Protein 4DV8 (pdb70)

Solvent-accessible surface area: 24338 Å² total; per-residue (Å²): 116,62,132,134,103,15,74,109,106,0,66,141,62,0,59,146,12,16,96,70,24,64,144,112,0,100,34,12,9,141,64,3,56,117,37,100,99,23,122,76,114,90,20,30,154,80,15,44,116,125,60,37,86,51,0,22,123,1,22,6,98,30,9,60,5,9,15,95,96,12,49,83,18,0,63,117,0,18,115,59,12,26,94,96,43,51,123,130,65,65,123,97,20,84,192,98,96,84,123,35,48,60,39,14,57,116,136,27,47,50,24,0,18,112,8,5,78,77,2,77,37,37,27,0,21,51,14,0,64,32,0,6,20,80,19,91,5,44,14,25,81,90,97,60,46,102,59,9,70,120,6,0,104,61,0,53,69,32,2,122,48,38,1,16,89,83,9,56,89,109,9,103,0,26,30,16,20,37,8,69,95,5,9,28,25,15,13,67,78,0,39,44,115,132,50,104,51,98,4,58,134,52,30,23,87,83,0,60,102,30,2,119,18,0,0,2,1,27,2,4,46,0,19,0,22,51,90,109,26,110,130,93,19,11,0,0,1,69,0,52,1,30,45,114,4,100,0,0,21,4,114,121,5,71,0,1,0,26,43,59,4,0,0,22,18,119,59,5,83,42,45,133,48,109,130,51,13,16,0,14,0,23,3,77,8,9,90,46,77,95,0,42,73,76,3,91,108,14,33,116,76,0,11,87,83,5,0,173,38,6,63,12,67,151,184,14,132,0,2,33,9,28,6,33,14,26,6,0,1,27,8,0,61,18,0,35,86,7,0,60,63,1,98,116,40,5,96,56,77,0,3,77,69,0,0,59,12,0,37,121,28,107,1,29,1,2,5,0,7,0,23,2,5,5,0,41,44,2,51,84,73,51,129,93,34,51,60,2,32,33,36,20,11,36,20,5,59,107,14,55,0,0,0,4,23,16,25,35,76,14,140,81,23,138,61,27,16,18,2,1,8,15,8,0,0,23,0,0,1,9,23,0,4,56,24,96,55,130,137,138,74,76,51,2,1,79,26,127,127,0,45,68,12,35,150,103,5,6,82,66,32,20,43,71,0,73,36,55,39,23,28,0,0,0,4,0,0,14,13,14,21,13,90,57,105,48,43,96,89,107,0,88,154,51,0,68,98,0,45,115,5,0,45,68,19,4,126,90,0,41,114,62

CATH classification: 3.90.176.10 (+2 more: 1.10.2030.10, 3.40.390.10)

Organism: Bacillus anthracis (NCBI:txid1392)

GO terms:
  GO:0006508 proteolysis (P, IDA)
  GO:0090729 toxin activity (F, IDA)
  GO:0008270 zinc ion binding (F, IDA)
  GO:0004222 metalloendopeptidase activity (F, IDA)
  GO:0005576 extracellular region (C, EXP)
  GO:0005515 protein binding (F, IPI)

Foldseek 3Di:
DPLVVLLVVLCVLFVVLVVPADPVRVVLVVCQVPWAWFDLVVLLVPDDPVLLVLLLLDPLQLDFFDDPQLSVQSVVSNCVSCVVDDDCSVVVSPPVCPVVSAHDDPVSLLSSLVSSLRGDILHLQLCQQQQLLVLVQLLHDPVSSVVSVVSLVVNLVSQQDFSADPCLVVAKWKDFDQVLLFAVLLSVQQADPVDRQDGDPVSLCVLPVQQFKWFFSGKDKIARDFDDDDSRGQEMEIEGEDRRWTWHDDPPGIITTRHGWMKTFDDWDWDDDPSGTGIYTYIYTDHSVVVVVVLVVLQLVVLCVVCVLLVHPNPQNAEDEAERGGRRRCLSVVVVVLVVLVCVQDDSLLCSLLSVVLSVLVEYEYRYQHFQSSDCLQCVPVVDSSPHGGHQWAQDLNNRYIYGHGSDDDPPDNDRSLVSQLNVLLSLQQVLQCLVPVPDGDGVLPDPLNQVLCVVQQPQADSQSVNGSSSVSSRLRSQCRDPDVVSVVSCCPRSVVSNVVSVVSSVVSSVD

B-factor: mean 30.16, std 14.34, range [11.6, 90.93]

Secondary structure (DSSP, 8-state):
--HHHHHHHHHHHTHHHHHH--HHHHHHHHHHHSPBPP-HHHHHHTS-HHHHHHHHH--GGG-SS--HHHHHHHHHHHHHHHTTS-HHHHHHTTT--SS--PPPPHHHHHHHHHHGGG---B-HHHHHHHHTT-TT-SSS-HHHHHHHHHHHHHHHHH---B-HHHHTTT--EEEEE-GGGT-HHHHTTSB-SS-TTSB-HHHHHHHHTT--EEEESS--EEESSPPPPPTT--EEEEEEPPTT-BEEEETTTEEEEPSSEEEEEEEEEEEEETTEEEEEEEEEEE-HHHHHHHHHHHHHHHHHHHHHHHT--TT---EEEE--STTHHHHHHHHHHHHHHHHHHS-HHHHHHHHHHHHHTT--EEEESS-GGG-HHHHTT--SGGG---SSEEEEGGGTEEEEESSS--TT-SSHHHHHHHHHHHHHHHHHHHHH-SSS---GGGSHHHHHHHHHHTTSS-TGGGS-HHHHHHHHHHHHT-SSHHHHHHHHHHSHHHHHHHHHHHHHHHT-

Radius of gyration: 24.77 Å; Cα contacts (8 Å, |Δi|>4): 886; chains: 1; bounding box: 57×59×72 Å

Sequence (512 aa):
LSRYEKWEKIKQHYQHWSSDSLSEEGRGLLKKLQIPIEPKKDDIIHSLSQEEKELLKRIQIDSSDFLSTEEKEFLKKLQIDIRDSLSEEEKELLNRIQVDSSNPLSEKEKEFLKKLKLDIQPYDINQRLQDTGGLIDSPSINLDVRKQYKRDIQNIDALLHQSIGSTLYNKIYYLYENMNINNLTATLGADLVDSTDNTKINRGIFNEEFKKNFKYSISSNYMIVDINERPALDNERLKKWRIQLSPDTRAGYLENGKKLILQRNIIGLEIKDVQIIKQSEKEYIRIDAKVVPKSKIDTKIQEAQLNINQEWNKALGLPKYTKLITTFNVHNRYASNIVESAYLILNEWKNNIQSDLIIKKVTNYLVDGNGRFVFTDITLPNIAEQYTHQDDEIYEQVHHSKGLYVPESRSILLHGPSKGVELRNDSSEGFIHEFGHAVDDYAGYLLDKNQSDLVTNSKKFIDIFKEEGSNLTSYGRTNEAEFFAEAFRLMHSTDHAEERLKVQKNAPKTFQQFINDQIKFIINS

InterPro domains:
  IPR003541 Anthrax toxin, lethal/endema factor [PR01392] (10-23)
  IPR003541 Anthrax toxin, lethal/endema factor [PR01392] (60-80)
  IPR003541 Anthrax toxin, lethal/endema factor [PR01392] (95-118)
  IPR003541 Anthrax toxin, lethal/endema factor [PR01392] (124-142)
  IPR003541 Anthrax toxin, lethal/endema factor [PR01392] (142-165)
  IPR003541 Anthrax toxin, lethal/endema factor [PR01392] (169-195)
  IPR003541 Anthrax toxin, lethal/endema factor [PR01392] (214-230)
  IPR003541 Anthrax toxin, lethal/endema factor [PR01392] (242-260)
  IPR003541 Anthrax toxin, lethal/endema factor [PR01392] (260-279)
  IPR003541 Anthrax toxin, lethal/endema factor [PR01392] (529-549)
  IPR014781 Anthrax toxin, lethal/endema factor, N-/C-terminal [PF07737] (63-279)
  IPR014781 Anthrax toxin, lethal/endema factor, N-/C-terminal [PF07737] (591-801)
  IPR015239 Anthrax toxin lethal factor, central domain [PF09156] (297-583)
  IPR024079 Metallopeptidase, catalytic domain superfamily [G3DSA:3.40.390.10] (60-281)
  IPR024079 Metallopeptidase, catalytic domain superfamily [G3DSA:3.40.390.10] (585-809)
  IPR047568 Anthrax toxin lethal factor-like domain [PS51995] (70-282)
  IPR047568 Anthrax toxin lethal factor-like domain [PS51995] (609-804)

Nearest PDB structures (foldseek):
  4pkq-assembly1_A  TM=1.000E+00  e=3.486E-88  Bacillus anthracis
  4wf6-assembly1_A  TM=1.000E+00  e=2.792E-86  Bacillus anthracis
  4xm7-assembly1_A  TM=9.955E-01  e=2.236E-84  Bacillus anthracis
  4pkt-assembly1_A  TM=9.961E-01  e=4.227E-83  Bacillus anthracis
  4pkr-assembly1_A  TM=9.735E-01  e=3.501E-82  Bacillus anthracis

Structure (mmCIF, N/CA/C/O backbone):
data_4DV8
#
_entry.id   4DV8
#
_cell.length_a   57.090
_cell.length_b   74.253
_cell.length_c   139.530
_cell.angle_alpha   90.00
_cell.angle_beta   90.00
_cell.angle_gamma   90.00
#
_symmetry.space_group_name_H-M   'P 21 21 21'
#
loop_
_entity.id
_entity.type
_entity.pdbx_description
1 polymer 'Lethal factor'
2 non-polymer 'ZINC ION'
3 non-polymer (2S)-6-[(4-fluorobenzyl)amino]-2-[(2R)-2-(4-fluorophenyl)-2-methoxyethyl]-N-hydroxyhexanamide
4 non-polymer 'MALONATE ION'
5 water water
#
loop_
_atom_site.group_PDB
_atom_site.id
_atom_site.type_symbol
_atom_site.label_atom_id
_atom_site.label_alt_id
_atom_site.label_comp_id
_atom_site.label_asym_id
_atom_site.label_entity_id
_atom_site.label_seq_id
_atom_site.pdbx_PDB_ins_code
_atom_site.Cartn_x
_atom_site.Cartn_y
_atom_site.Cartn_z
_atom_site.occupancy
_atom_site.B_iso_or_equiv
_atom_site.auth_seq_id
_atom_site.auth_comp_id
_atom_site.auth_asym_id
_atom_site.auth_atom_id
_atom_site.pdbx_PDB_model_num
ATOM 1 N N . LEU A 1 15 ? 35.887 -8.409 -8.615 1.00 49.73 265 LEU A N 1
ATOM 2 C CA . LEU A 1 15 ? 36.695 -8.778 -9.776 1.00 57.94 265 LEU A CA 1
ATOM 3 C C . LEU A 1 15 ? 38.019 -8.019 -9.744 1.00 58.75 265 LEU A C 1
ATOM 4 O O . LEU A 1 15 ? 38.563 -7.746 -8.670 1.00 66.87 265 LEU A O 1
ATOM 9 N N . SER A 1 16 ? 38.556 -7.700 -10.917 1.00 54.55 266 SER A N 1
ATOM 10 C CA . SER A 1 16 ? 39.498 -6.598 -10.991 1.00 57.17 266 SER A CA 1
ATOM 11 C C . SER A 1 16 ? 38.650 -5.403 -10.578 1.00 47.16 266 SER A C 1
ATOM 12 O O . SER A 1 16 ? 37.458 -5.364 -10.892 1.00 35.80 266 SER A O 1
ATOM 15 N N . ARG A 1 17 ? 39.229 -4.451 -9.850 1.00 35.47 267 ARG A N 1
ATOM 16 C CA . ARG A 1 17 ? 38.473 -3.269 -9.437 1.00 30.18 267 ARG A CA 1
ATOM 17 C C . ARG A 1 17 ? 37.842 -2.534 -10.620 1.00 31.58 267 ARG A C 1
ATOM 18 O O . ARG A 1 17 ? 36.695 -2.080 -10.546 1.00 27.82 267 ARG A O 1
ATOM 26 N N . TYR A 1 18 ? 38.586 -2.428 -11.717 1.00 34.11 268 TYR A N 1
ATOM 27 C CA . TYR A 1 18 ? 38.107 -1.682 -12.874 1.00 32.45 268 TYR A CA 1
ATOM 28 C C . TYR A 1 18 ? 37.182 -2.536 -13.738 1.00 37.11 268 TYR A C 1
ATOM 29 O O . TYR A 1 18 ? 36.272 -2.011 -14.380 1.00 31.57 268 TYR A O 1
ATOM 38 N N . GLU A 1 19 ? 37.396 -3.850 -13.731 1.00 39.42 269 GLU A N 1
ATOM 39 C CA . GLU A 1 19 ? 36.497 -4.763 -14.437 1.00 42.86 269 GLU A CA 1
ATOM 40 C C . GLU A 1 19 ? 35.121 -4.749 -13.780 1.00 31.34 269 GLU A C 1
ATOM 41 O O . GLU A 1 19 ? 34.091 -4.735 -14.463 1.00 29.19 269 GLU A O 1
ATOM 47 N N . LYS A 1 20 ? 35.113 -4.743 -12.450 1.00 24.77 270 LYS A N 1
ATOM 48 C CA . LYS A 1 20 ? 33.870 -4.630 -11.700 1.00 22.67 270 LYS A CA 1
ATOM 49 C C . LYS A 1 20 ? 33.171 -3.309 -12.025 1.00 22.10 270 LYS A C 1
ATOM 50 O O . LYS A 1 20 ? 31.976 -3.284 -12.320 1.00 21.57 270 LYS A O 1
ATOM 56 N N . TRP A 1 21 ? 33.918 -2.210 -11.987 1.00 22.34 271 TRP A N 1
ATOM 57 C CA . TRP A 1 21 ? 33.360 -0.901 -12.348 1.00 21.91 271 TRP A CA 1
ATOM 58 C C . TRP A 1 21 ? 32.787 -0.936 -13.761 1.00 21.46 271 TRP A C 1
ATOM 59 O O . TRP A 1 21 ? 31.630 -0.566 -13.985 1.00 20.92 271 TRP A O 1
ATOM 70 N N . GLU A 1 22 ? 33.567 -1.402 -14.728 1.00 21.75 272 GLU A N 1
ATOM 71 C CA . GLU A 1 22 ? 33.031 -1.389 -16.083 1.00 23.58 272 GLU A CA 1
ATOM 72 C C . GLU A 1 22 ? 31.834 -2.339 -16.265 1.00 20.97 272 GLU A C 1
ATOM 73 O O . GLU A 1 22 ? 30.909 -2.012 -17.004 1.00 21.62 272 GLU A O 1
ATOM 79 N N . LYS A 1 23 ? 31.807 -3.458 -15.535 1.00 21.62 273 LYS A N 1
ATOM 80 C CA . LYS A 1 23 ? 30.656 -4.367 -15.611 1.00 20.79 273 LYS A CA 1
ATOM 81 C C . LYS A 1 23 ? 29.376 -3.770 -15.032 1.00 25.15 273 LYS A C 1
ATOM 82 O O . LYS A 1 23 ? 28.286 -3.929 -15.590 1.00 22.25 273 LYS A O 1
ATOM 88 N N . ILE A 1 24 ? 29.503 -3.073 -13.911 1.00 20.39 274 ILE A N 1
ATOM 89 C CA . ILE A 1 24 ? 28.343 -2.417 -13.321 1.00 20.01 274 ILE A CA 1
ATOM 90 C C . ILE A 1 24 ? 27.861 -1.254 -14.165 1.00 19.65 274 ILE A C 1
ATOM 91 O O . ILE A 1 24 ? 26.656 -1.070 -14.352 1.00 20.06 274 ILE A O 1
ATOM 96 N N . LYS A 1 25 ? 28.794 -0.463 -14.683 1.00 19.83 275 LYS A N 1
ATOM 97 C CA . LYS A 1 25 ? 28.434 0.649 -15.545 1.00 19.64 275 LYS A CA 1
ATOM 98 C C . LYS A 1 25 ? 27.703 0.123 -16.788 1.00 19.48 275 LYS A C 1
ATOM 99 O O . LYS A 1 25 ? 26.714 0.713 -17.213 1.00 20.83 275 LYS A O 1
ATOM 105 N N . GLN A 1 26 ? 28.153 -1.013 -17.328 1.00 20.76 276 GLN A N 1
ATOM 106 C CA . GLN A 1 26 ? 27.489 -1.612 -18.496 1.00 20.30 276 GLN A CA 1
ATOM 107 C C . GLN A 1 26 ? 26.052 -2.043 -18.195 1.00 19.36 276 GLN A C 1
ATOM 108 O O . GLN A 1 26 ? 25.135 -1.779 -18.990 1.00 21.12 276 GLN A O 1
ATOM 114 N N . HIS A 1 27 ? 25.870 -2.671 -17.032 1.00 19.34 277 HIS A N 1
ATOM 115 C CA . HIS A 1 27 ? 24.572 -3.150 -16.575 1.00 20.74 277 HIS A CA 1
ATOM 116 C C . HIS A 1 27 ? 23.574 -2.000 -16.548 1.00 23.47 277 HIS A C 1
ATOM 117 O O . HIS A 1 27 ? 22.405 -2.168 -16.905 1.00 21.83 277 HIS A O 1
ATOM 124 N N . TYR A 1 28 ? 24.044 -0.827 -16.121 1.00 18.78 278 TYR A N 1
ATOM 125 C CA . TYR A 1 28 ? 23.196 0.361 -16.030 1.00 19.92 278 TYR A CA 1
ATOM 126 C C . TYR A 1 28 ? 23.339 1.364 -17.184 1.00 20.12 278 TYR A C 1
ATOM 127 O O . TYR A 1 28 ? 22.798 2.465 -17.105 1.00 20.64 278 TYR A O 1
ATOM 136 N N . GLN A 1 29 ? 24.019 0.996 -18.275 1.00 18.80 279 GLN A N 1
ATOM 137 C CA . GLN A 1 29 ? 24.321 1.970 -19.316 1.00 21.59 279 GLN A CA 1
ATOM 138 C C . GLN A 1 29 ? 23.074 2.495 -20.038 1.00 20.39 279 GLN A C 1
ATOM 139 O O . GLN A 1 29 ? 22.948 3.696 -20.272 1.00 19.24 279 GLN A O 1
ATOM 145 N N . HIS A 1 30 ? 22.153 1.598 -20.384 1.00 19.80 280 HIS A N 1
ATOM 146 C CA . HIS A 1 30 ? 20.917 2.031 -21.022 1.00 20.82 280 HIS A CA 1
ATOM 147 C C . HIS A 1 30 ? 20.133 2.946 -20.083 1.00 19.24 280 HIS A C 1
ATOM 148 O O . HIS A 1 30 ? 19.645 4.004 -20.501 1.00 20.34 280 HIS A O 1
ATOM 155 N N . TRP A 1 31 ? 20.034 2.540 -18.821 1.00 20.33 281 TRP A N 1
ATOM 156 C CA . TRP A 1 31 ? 19.377 3.352 -17.808 1.00 23.05 281 TRP A CA 1
ATOM 157 C C . TRP A 1 31 ? 19.981 4.753 -17.762 1.00 19.13 281 TRP A C 1
ATOM 158 O O . TRP A 1 31 ? 19.259 5.747 -17.753 1.00 19.70 281 TRP A O 1
ATOM 169 N N . SER A 1 32 ? 21.309 4.815 -17.739 1.00 18.60 282 SER A N 1
ATOM 170 C CA A SER A 1 32 ? 22.016 6.089 -17.644 0.57 21.07 282 SER A CA 1
ATOM 171 C CA B SER A 1 32 ? 22.023 6.085 -17.641 0.43 21.32 282 SER A CA 1
ATOM 172 C C . SER A 1 32 ? 21.782 6.943 -18.878 1.00 25.38 282 SER A C 1
ATOM 173 O O . SER A 1 32 ? 21.499 8.142 -18.777 1.00 24.74 282 SER A O 1
ATOM 178 N N . ASP A 1 33 ? 21.892 6.322 -20.046 1.00 20.77 283 ASP A N 1
ATOM 179 C CA . ASP A 1 33 ? 21.678 7.016 -21.298 1.00 20.52 283 ASP A CA 1
ATOM 180 C C . ASP A 1 33 ? 20.234 7.500 -21.446 1.00 21.85 283 ASP A C 1
ATOM 181 O O . ASP A 1 33 ? 19.960 8.454 -22.175 1.00 29.98 283 ASP A O 1
ATOM 186 N N . SER A 1 34 ? 19.318 6.840 -20.749 1.00 21.62 284 SER A N 1
ATOM 187 C CA . SER A 1 34 ? 17.887 7.106 -20.894 1.00 25.41 284 SER A CA 1
ATOM 188 C C . SER A 1 34 ? 17.350 8.185 -19.954 1.00 25.80 284 SER A C 1
ATOM 189 O O . SER A 1 34 ? 16.216 8.640 -20.108 1.00 25.75 284 SER A O 1
ATOM 192 N N . LEU A 1 35 ? 18.154 8.590 -18.974 1.00 21.44 285 LEU A N 1
ATOM 193 C CA . LEU A 1 35 ? 17.731 9.632 -18.044 1.00 25.79 285 LEU A CA 1
ATOM 194 C C . LEU A 1 35 ? 17.378 10.935 -18.746 1.00 26.29 285 LEU A C 1
ATOM 195 O O . LEU A 1 35 ? 18.139 11.428 -19.577 1.00 27.95 285 LEU A O 1
ATOM 200 N N . SER A 1 36 ? 16.226 11.495 -18.388 1.00 27.62 286 SER A N 1
ATOM 201 C CA . SER A 1 36 ? 15.813 12.796 -18.889 1.00 32.85 286 SER A CA 1
ATOM 202 C C . SER A 1 36 ? 16.592 13.885 -18.165 1.00 34.99 286 SER A C 1
ATOM 203 O O . SER A 1 36 ? 17.260 13.622 -17.156 1.00 33.73 286 SER A O 1
ATOM 206 N N . GLU A 1 37 ? 16.507 15.108 -18.672 1.00 32.18 287 GLU A N 1
ATOM 207 C CA . GLU A 1 37 ? 17.175 16.234 -18.035 1.00 36.39 287 GLU A CA 1
ATOM 208 C C . GLU A 1 37 ? 16.652 16.414 -16.617 1.00 33.38 287 GLU A C 1
ATOM 209 O O . GLU A 1 37 ? 17.409 16.710 -15.694 1.00 33.11 287 GLU A O 1
ATOM 215 N N . GLU A 1 38 ? 15.347 16.217 -16.461 1.00 35.53 288 GLU A N 1
ATOM 216 C CA . GLU A 1 38 ? 14.689 16.247 -15.165 1.00 37.17 288 GLU A CA 1
ATOM 217 C C . GLU A 1 38 ? 15.312 15.218 -14.224 1.00 32.93 288 GLU A C 1
ATOM 218 O O . GLU A 1 38 ? 15.576 15.510 -13.051 1.00 30.12 288 GLU A O 1
ATOM 224 N N . GLY A 1 39 ? 15.534 14.012 -14.742 1.00 26.79 289 GLY A N 1
ATOM 225 C CA . GLY A 1 39 ? 16.057 12.919 -13.947 1.00 24.63 289 GLY A CA 1
ATOM 226 C C . GLY A 1 39 ? 17.477 13.168 -13.481 1.00 25.40 289 GLY A C 1
ATOM 227 O O . GLY A 1 39 ? 17.803 12.913 -12.312 1.00 23.92 289 GLY A O 1
ATOM 228 N N . ARG A 1 40 ? 18.317 13.653 -14.394 1.00 25.36 290 ARG A N 1
ATOM 229 C CA . ARG A 1 40 ? 19.705 13.961 -14.069 1.00 24.78 290 ARG A CA 1
ATOM 230 C C . ARG A 1 40 ? 19.771 15.078 -13.034 1.00 25.96 290 ARG A C 1
ATOM 231 O O . ARG A 1 40 ? 20.619 15.053 -12.142 1.00 26.04 290 ARG A O 1
ATOM 239 N N . GLY A 1 41 ? 18.866 16.045 -13.160 1.00 24.66 291 GLY A N 1
ATOM 240 C CA . GLY A 1 41 ? 18.807 17.161 -12.232 1.00 30.41 291 GLY A CA 1
ATOM 241 C C . GLY A 1 41 ? 18.465 16.722 -10.821 1.00 27.69 291 GLY A C 1
ATOM 242 O O . GLY A 1 41 ? 19.034 17.232 -9.856 1.00 26.71 291 GLY A O 1
ATOM 243 N N . LEU A 1 42 ? 17.530 15.784 -10.697 1.00 27.72 292 LEU A N 1
ATOM 244 C CA . LEU A 1 42 ? 17.144 15.254 -9.397 1.00 24.03 292 LEU A CA 1
ATOM 245 C C . LEU A 1 42 ? 18.318 14.553 -8.735 1.00 21.54 292 LEU A C 1
ATOM 246 O O . LEU A 1 42 ? 18.573 14.734 -7.545 1.00 24.53 292 LEU A O 1
ATOM 251 N N . LEU A 1 43 ? 19.020 13.733 -9.511 1.00 22.99 293 LEU A N 1
ATOM 252 C CA . LEU A 1 43 ? 20.128 12.966 -8.963 1.00 19.62 293 LEU A CA 1
ATOM 253 C C . LEU A 1 43 ? 21.265 13.904 -8.550 1.00 20.90 293 LEU A C 1
ATOM 254 O O . LEU A 1 43 ? 21.968 13.622 -7.576 1.00 21.26 293 LEU A O 1
ATOM 259 N N . LYS A 1 44 ? 21.440 15.003 -9.284 1.00 24.97 294 LYS A N 1
ATOM 260 C CA . LYS A 1 44 ? 22.460 16.000 -8.954 1.00 25.08 294 LYS A CA 1
ATOM 261 C C . LYS A 1 44 ? 22.135 16.674 -7.614 1.00 24.15 294 LYS A C 1
ATOM 262 O O . LYS A 1 44 ? 22.987 16.744 -6.733 1.00 24.00 294 LYS A O 1
ATOM 268 N N . LYS A 1 45 ? 20.895 17.146 -7.487 1.00 23.33 295 LYS A N 1
ATOM 269 C CA . LYS A 1 45 ? 20.333 17.723 -6.252 1.00 29.64 295 LYS A CA 1
ATOM 270 C C . LYS A 1 45 ? 20.500 16.812 -5.043 1.00 24.90 295 LYS A C 1
ATOM 271 O O . LYS A 1 45 ? 20.762 17.258 -3.914 1.00 23.63 295 LYS A O 1
ATOM 277 N N . LEU A 1 46 ? 20.284 15.523 -5.265 1.00 23.21 296 LEU A N 1
ATOM 278 C CA . LEU A 1 46 ? 20.321 14.563 -4.190 1.00 21.40 296 LEU A CA 1
ATOM 279 C C . LEU A 1 46 ? 21.755 14.432 -3.689 1.00 22.75 296 LEU A C 1
ATOM 280 O O . LEU A 1 46 ? 22.005 14.428 -2.486 1.00 25.36 296 LEU A O 1
ATOM 285 N N . GLN A 1 47 ? 22.695 14.342 -4.631 1.00 23.07 297 GLN A N 1
ATOM 286 C CA . GLN A 1 47 ? 24.108 14.210 -4.292 1.00 23.11 297 GLN A CA 1
ATOM 287 C C . GLN A 1 47 ? 24.669 15.483 -3.662 1.00 22.38 297 GLN A C 1
ATOM 288 O O . GLN A 1 47 ? 25.459 15.418 -2.708 1.00 26.97 297 GLN A O 1
ATOM 294 N N . ILE A 1 48 ? 24.257 16.630 -4.196 1.00 23.95 298 ILE A N 1
ATOM 295 C CA . ILE A 1 48 ? 24.775 17.930 -3.765 1.00 26.22 298 ILE A CA 1
ATOM 296 C C . ILE A 1 48 ? 23.643 18.936 -3.493 1.00 22.51 298 ILE A C 1
ATOM 297 O O . ILE A 1 48 ? 23.184 19.643 -4.393 1.00 25.10 298 ILE A O 1
ATOM 302 N N . PRO A 1 49 ? 23.198 19.000 -2.227 1.00 24.46 299 PRO A N 1
ATOM 303 C CA . PRO A 1 49 ? 22.064 19.834 -1.805 1.00 28.75 299 PRO A CA 1
ATOM 304 C C . PRO A 1 49 ? 22.325 21.311 -2.033 1.00 31.64 299 PRO A C 1
ATOM 305 O O . PRO A 1 49 ? 23.483 21.720 -2.018 1.00 29.72 299 PRO A O 1
ATOM 309 N N . ILE A 1 50 ? 21.269 22.095 -2.235 1.00 31.80 300 ILE A N 1
ATOM 310 C CA . ILE A 1 50 ? 21.423 23.536 -2.377 1.00 34.96 300 ILE A CA 1
ATOM 311 C C . ILE A 1 50 ? 21.307 24.236 -1.020 1.00 33.22 300 ILE A C 1
ATOM 312 O O . ILE A 1 50 ? 20.327 24.057 -0.285 1.00 29.99 300 ILE A O 1
ATOM 317 N N . GLU A 1 51 ? 22.327 25.025 -0.700 1.00 32.62 301 GLU A N 1
ATOM 318 C CA . GLU A 1 51 ? 22.396 25.757 0.554 1.00 33.36 301 GLU A CA 1
ATOM 319 C C . GLU A 1 51 ? 21.586 27.047 0.487 1.00 31.46 301 GLU A C 1
ATOM 320 O O . GLU A 1 51 ? 21.445 27.634 -0.581 1.00 34.27 301 GLU A O 1
ATOM 326 N N . PRO A 1 52 ? 21.050 27.494 1.635 1.00 38.03 302 PRO A N 1
ATOM 327 C CA . PRO A 1 52 ? 20.316 28.765 1.686 1.00 36.60 302 PRO A CA 1
ATOM 328 C C . PRO A 1 52 ? 21.267 29.907 1.359 1.00 35.79 302 PRO A C 1
ATOM 329 O O . PRO A 1 52 ? 22.466 29.745 1.581 1.00 30.14 302 PRO A O 1
ATOM 333 N N . LYS A 1 53 ? 20.757 31.026 0.848 1.00 39.79 303 LYS A N 1
ATOM 334 C CA . LYS A 1 53 ? 21.610 32.156 0.483 1.00 35.58 303 LYS A CA 1
ATOM 335 C C . LYS A 1 53 ? 21.942 33.044 1.683 1.00 29.15 303 LYS A C 1
ATOM 336 O O . LYS A 1 53 ? 21.078 33.778 2.161 1.00 32.72 303 LYS A O 1
ATOM 342 N N . LYS A 1 54 ? 23.196 33.010 2.137 1.00 27.54 304 LYS A N 1
ATOM 343 C CA . LYS A 1 54 ? 23.622 33.777 3.310 1.00 34.42 304 LYS A CA 1
ATOM 344 C C . LYS A 1 54 ? 23.407 35.284 3.142 1.00 31.87 304 LYS A C 1
ATOM 345 O O . LYS A 1 54 ? 22.953 35.961 4.072 1.00 31.32 304 LYS A O 1
ATOM 351 N N . ASP A 1 55 ? 23.739 35.796 1.956 1.00 32.98 305 ASP A N 1
ATOM 352 C CA . ASP A 1 55 ? 23.573 37.212 1.641 1.00 38.42 305 ASP A CA 1
ATOM 353 C C . ASP A 1 55 ? 22.123 37.660 1.800 1.00 27.53 305 ASP A C 1
ATOM 354 O O . ASP A 1 55 ? 21.847 38.712 2.376 1.00 32.78 305 ASP A O 1
ATOM 359 N N . ASP A 1 56 ? 21.205 36.857 1.270 1.00 26.41 306 ASP A N 1
ATOM 360 C CA . ASP A 1 56 ? 19.783 37.169 1.332 1.00 33.89 306 ASP A CA 1
ATOM 361 C C . ASP A 1 56 ? 19.226 37.057 2.753 1.00 29.80 306 ASP A C 1
ATOM 362 O O . ASP A 1 56 ? 18.400 37.877 3.161 1.00 31.70 306 ASP A O 1
ATOM 367 N N . ILE A 1 57 ? 19.691 36.061 3.503 1.00 31.49 307 ILE A N 1
ATOM 368 C CA . ILE A 1 57 ? 19.291 35.914 4.906 1.00 28.00 307 ILE A CA 1
ATOM 369 C C . ILE A 1 57 ? 19.683 37.174 5.680 1.00 27.54 307 ILE A C 1
ATOM 370 O O . ILE A 1 57 ? 18.869 37.779 6.393 1.00 27.06 307 ILE A O 1
ATOM 375 N N . ILE A 1 58 ? 20.942 37.578 5.539 1.00 27.13 308 ILE A N 1
ATOM 376 C CA . ILE A 1 58 ? 21.445 38.723 6.291 1.00 28.26 308 ILE A CA 1
ATOM 377 C C . ILE A 1 58 ? 20.717 40.000 5.881 1.00 28.43 308 ILE A C 1
ATOM 378 O O . ILE A 1 58 ? 20.372 40.827 6.722 1.00 28.82 308 ILE A O 1
ATOM 383 N N . HIS A 1 59 ? 20.449 40.137 4.584 1.00 31.29 309 HIS A N 1
ATOM 384 C CA . HIS A 1 59 ? 19.778 41.334 4.097 1.00 37.03 309 HIS A CA 1
ATOM 385 C C . HIS A 1 59 ? 18.365 41.457 4.663 1.00 34.95 309 HIS A C 1
ATOM 386 O O . HIS A 1 59 ? 17.856 42.566 4.835 1.00 38.67 309 HIS A O 1
ATOM 393 N N . SER A 1 60 ? 17.745 40.317 4.969 1.00 33.71 310 SER A N 1
ATOM 394 C CA . SER A 1 60 ? 16.371 40.305 5.465 1.00 30.83 310 SER A CA 1
ATOM 395 C C . SER A 1 60 ? 16.272 40.701 6.932 1.00 33.93 310 SER A C 1
ATOM 396 O O . SER A 1 60 ? 15.171 40.917 7.446 1.00 31.47 310 SER A O 1
ATOM 399 N N . LEU A 1 61 ? 17.413 40.804 7.607 1.00 27.02 311 LEU A N 1
ATOM 400 C CA . LEU A 1 61 ? 17.411 41.111 9.037 1.00 27.48 311 LEU A CA 1
ATOM 401 C C . LEU A 1 61 ? 17.337 42.612 9.300 1.00 30.67 311 LEU A C 1
ATOM 402 O O . LEU A 1 61 ? 17.850 43.417 8.520 1.00 37.53 311 LEU A O 1
ATOM 407 N N . SER A 1 62 ? 16.713 42.992 10.409 1.00 29.47 312 SER A N 1
ATOM 408 C CA . SER A 1 62 ? 16.740 44.384 10.823 1.00 31.55 312 SER A CA 1
ATOM 409 C C . SER A 1 62 ? 18.127 44.677 11.389 1.00 34.62 312 SER A C 1
ATOM 410 O O . SER A 1 62 ? 18.897 43.754 11.661 1.00 32.89 312 SER A O 1
ATOM 413 N N . GLN A 1 63 ? 18.454 45.954 11.555 1.00 36.62 313 GLN A N 1
ATOM 414 C CA . GLN A 1 63 ? 19.759 46.324 12.092 1.00 37.57 313 GLN A CA 1
ATOM 415 C C . GLN A 1 63 ? 19.949 45.775 13.502 1.00 34.14 313 GLN A C 1
ATOM 416 O O . GLN A 1 63 ? 21.030 45.304 13.852 1.00 39.85 313 GLN A O 1
ATOM 422 N N . GLU A 1 64 ? 18.885 45.805 14.297 1.00 34.84 314 GLU A N 1
ATOM 423 C CA . GLU A 1 64 ? 18.949 45.308 15.663 1.00 37.97 314 GLU A CA 1
ATOM 424 C C . GLU A 1 64 ? 19.184 43.803 15.652 1.00 32.38 314 GLU A C 1
ATOM 425 O O . GLU A 1 64 ? 19.971 43.278 16.443 1.00 34.93 314 GLU A O 1
ATOM 431 N N . GLU A 1 65 ? 18.497 43.113 14.745 1.00 31.11 315 GLU A N 1
ATOM 432 C CA . GLU A 1 65 ? 18.684 41.680 14.581 1.00 30.43 315 GLU A CA 1
ATOM 433 C C . GLU A 1 65 ? 20.108 41.341 14.140 1.00 31.12 315 GLU A C 1
ATOM 434 O O . GLU A 1 65 ? 20.682 40.353 14.595 1.00 31.50 315 GLU A O 1
ATOM 440 N N . LYS A 1 66 ? 20.678 42.154 13.256 1.00 31.65 316 LYS A N 1
ATOM 441 C CA . LYS A 1 66 ? 22.073 41.969 12.859 1.00 32.51 316 LYS A CA 1
ATOM 442 C C . LYS A 1 66 ? 23.017 42.094 14.070 1.00 33.87 316 LYS A C 1
ATOM 443 O O . LYS A 1 66 ? 23.922 41.278 14.246 1.00 36.84 316 LYS A O 1
ATOM 449 N N . GLU A 1 67 ? 22.792 43.107 14.899 1.00 34.63 317 GLU A N 1
ATOM 450 C CA . GLU A 1 67 ? 23.628 43.339 16.077 1.00 40.19 317 GLU A CA 1
ATOM 451 C C . GLU A 1 67 ? 23.472 42.200 17.074 1.00 44.48 317 GLU A C 1
ATOM 452 O O . GLU A 1 67 ? 24.433 41.780 17.723 1.00 43.19 317 GLU A O 1
ATOM 458 N N . LEU A 1 68 ? 22.243 41.710 17.188 1.00 37.95 318 LEU A N 1
ATOM 459 C CA . LEU A 1 68 ? 21.932 40.601 18.072 1.00 40.91 318 LEU A CA 1
ATOM 460 C C . LEU A 1 68 ? 22.681 39.363 17.600 1.00 43.76 318 LEU A C 1
ATOM 461 O O . LEU A 1 68 ? 23.303 38.661 18.397 1.00 40.84 318 LEU A O 1
ATOM 466 N N . LEU A 1 69 ? 22.637 39.112 16.293 1.00 33.05 319 LEU A N 1
ATOM 467 C CA . LEU A 1 69 ? 23.279 37.938 15.716 1.00 32.73 319 LEU A CA 1
ATOM 468 C C . LEU A 1 69 ? 24.810 37.979 15.831 1.00 36.55 319 LEU A C 1
ATOM 469 O O . LEU A 1 69 ? 25.458 36.934 15.930 1.00 39.98 319 LEU A O 1
ATOM 474 N N . LYS A 1 70 ? 25.377 39.181 15.819 1.00 35.24 320 LYS A N 1
ATOM 475 C CA . LYS A 1 70 ? 26.821 39.367 15.967 1.00 49.62 320 LYS A CA 1
ATOM 476 C C . LYS A 1 70 ? 27.373 38.785 17.261 1.00 40.15 320 LYS A C 1
ATOM 477 O O . LYS A 1 70 ? 28.459 38.202 17.287 1.00 48.09 320 LYS A O 1
ATOM 483 N N . ARG A 1 71 ? 26.623 38.968 18.339 1.00 39.90 321 ARG A N 1
ATOM 484 C CA . ARG A 1 71 ? 27.148 38.718 19.672 1.00 39.08 321 ARG A CA 1
ATOM 485 C C . ARG A 1 71 ? 26.560 37.474 20.314 1.00 39.67 321 ARG A C 1
ATOM 486 O O . ARG A 1 71 ? 26.874 37.146 21.455 1.00 43.23 321 ARG A O 1
ATOM 494 N N . ILE A 1 72 ? 25.719 36.768 19.573 1.00 39.25 322 ILE A N 1
ATOM 495 C CA . ILE A 1 72 ? 25.079 35.583 20.123 1.00 41.94 322 ILE A CA 1
ATOM 496 C C . ILE A 1 72 ? 26.061 34.418 20.277 1.00 36.72 322 ILE A C 1
ATOM 497 O O . ILE A 1 72 ? 26.872 34.144 19.392 1.00 36.71 322 ILE A O 1
ATOM 502 N N . GLN A 1 73 ? 25.998 33.759 21.429 1.00 37.34 323 GLN A N 1
ATOM 503 C CA . GLN A 1 73 ? 26.758 32.538 21.655 1.00 37.87 323 GLN A CA 1
ATOM 504 C C . GLN A 1 73 ? 25.967 31.343 21.135 1.00 37.15 323 GLN A C 1
ATOM 505 O O . GLN A 1 73 ? 25.220 30.722 21.884 1.00 38.06 323 GLN A O 1
ATOM 511 N N . ILE A 1 74 ? 26.135 31.028 19.852 1.00 35.43 324 ILE A N 1
ATOM 512 C CA . ILE A 1 74 ? 25.344 29.984 19.195 1.00 33.99 324 ILE A CA 1
ATOM 513 C C . ILE A 1 74 ? 25.410 28.622 19.901 1.00 35.48 324 ILE A C 1
ATOM 514 O O . ILE A 1 74 ? 24.400 27.923 19.998 1.00 39.81 324 ILE A O 1
ATOM 519 N N . ASP A 1 75 ? 26.584 28.261 20.414 1.00 39.98 325 ASP A N 1
ATOM 520 C CA . ASP A 1 75 ? 26.765 26.961 21.059 1.00 48.19 325 ASP A CA 1
ATOM 521 C C . ASP A 1 75 ? 26.142 26.900 22.457 1.00 48.05 325 ASP A C 1
ATOM 522 O O . ASP A 1 75 ? 26.205 25.871 23.132 1.00 53.13 325 ASP A O 1
ATOM 527 N N . SER A 1 76 ? 25.546 28.005 22.888 1.00 40.12 326 SER A N 1
ATOM 528 C CA . SER A 1 76 ? 24.816 28.040 24.150 1.00 39.31 326 SER A CA 1
ATOM 529 C C . SER A 1 76 ? 23.322 27.742 23.972 1.00 36.11 326 SER A C 1
ATOM 530 O O . SER A 1 76 ? 22.614 27.505 24.953 1.00 42.54 326 SER A O 1
ATOM 533 N N . SER A 1 77 ? 22.848 27.771 22.729 1.00 35.99 327 SER A N 1
ATOM 534 C CA . SER A 1 77 ? 21.468 27.399 22.423 1.00 33.31 327 SER A CA 1
ATOM 535 C C . SER A 1 77 ? 21.234 25.916 22.730 1.00 36.02 327 SER A C 1
ATOM 536 O O . SER A 1 77 ? 22.144 25.091 22.593 1.00 37.28 327 SER A O 1
ATOM 539 N N . ASP A 1 78 ? 20.013 25.575 23.134 1.00 33.36 328 ASP A N 1
ATOM 540 C CA . ASP A 1 78 ? 19.722 24.201 23.533 1.00 33.15 328 ASP A CA 1
ATOM 541 C C . ASP A 1 78 ? 18.734 23.491 22.596 1.00 31.74 328 ASP A C 1
ATOM 542 O O . ASP A 1 78 ? 18.327 22.368 22.867 1.00 31.86 328 ASP A O 1
ATOM 547 N N . PHE A 1 79 ? 18.382 24.128 21.480 1.00 30.52 329 PHE A N 1
ATOM 548 C CA . PHE A 1 79 ? 17.276 23.640 20.643 1.00 29.53 329 PHE A CA 1
ATOM 549 C C . PHE A 1 79 ? 17.597 23.440 19.166 1.00 33.81 329 PHE A C 1
ATOM 550 O O . PHE A 1 79 ? 16.742 22.986 18.396 1.00 31.58 329 PHE A O 1
ATOM 558 N N . LEU A 1 80 ? 18.816 23.783 18.766 1.00 28.50 330 LEU A N 1
ATOM 559 C CA . LEU A 1 80 ? 19.198 23.724 17.360 1.00 31.98 330 LEU A CA 1
ATOM 560 C C . LEU A 1 80 ? 19.854 22.399 16.999 1.00 30.64 330 LEU A C 1
ATOM 561 O O . LEU A 1 80 ? 20.533 21.783 17.824 1.00 35.28 330 LEU A O 1
ATOM 566 N N . SER A 1 81 ? 19.647 21.951 15.767 1.00 30.48 331 SER A N 1
ATOM 567 C CA . SER A 1 81 ? 20.389 20.798 15.276 1.00 32.55 331 SER A CA 1
ATOM 568 C C . SER A 1 81 ? 21.843 21.200 15.016 1.00 37.42 331 SER A C 1
ATOM 569 O O . SER A 1 81 ? 22.161 22.389 14.982 1.00 36.33 331 SER A O 1
ATOM 572 N N . THR A 1 82 ? 22.724 20.212 14.863 1.00 41.74 332 THR A N 1
ATOM 573 C CA . THR A 1 82 ? 24.128 20.481 14.565 1.00 45.17 332 THR A CA 1
ATOM 574 C C . THR A 1 82 ? 24.231 21.269 13.264 1.00 42.42 332 THR A C 1
ATOM 575 O O . THR A 1 82 ? 25.008 22.222 13.161 1.00 44.64 332 THR A O 1
ATOM 579 N N . GLU A 1 83 ? 23.428 20.868 12.282 1.00 39.94 333 GLU A N 1
ATOM 580 C CA . GLU A 1 83 ? 23.406 21.521 10.974 1.00 35.63 333 GLU A CA 1
ATOM 581 C C . GLU A 1 83 ? 22.950 22.978 11.076 1.00 32.25 333 GLU A C 1
ATOM 582 O O . GLU A 1 83 ? 23.541 23.864 10.458 1.00 31.93 333 GLU A O 1
ATOM 588 N N . GLU A 1 84 ? 21.898 23.222 11.852 1.00 29.29 334 GLU A N 1
ATOM 589 C CA . GLU A 1 84 ? 21.416 24.578 12.067 1.00 28.00 334 GLU A CA 1
ATOM 590 C C . GLU A 1 84 ? 22.490 25.432 12.743 1.00 29.40 334 GLU A C 1
ATOM 591 O O . GLU A 1 84 ? 22.726 26.570 12.347 1.00 31.33 334 GLU A O 1
ATOM 597 N N . LYS A 1 85 ? 23.147 24.874 13.758 1.00 28.74 335 LYS A N 1
ATOM 598 C CA . LYS A 1 85 ? 24.205 25.589 14.475 1.00 34.08 335 LYS A CA 1
ATOM 599 C C . LYS A 1 85 ? 25.372 25.964 13.563 1.00 34.26 335 LYS A C 1
ATOM 600 O O . LYS A 1 85 ? 25.835 27.105 13.578 1.00 37.76 335 LYS A O 1
ATOM 606 N N . GLU A 1 86 ? 25.857 24.999 12.790 1.00 39.13 336 GLU A N 1
ATOM 607 C CA . GLU A 1 86 ? 26.997 25.243 11.913 1.00 45.30 336 GLU A CA 1
ATOM 608 C C . GLU A 1 86 ? 26.684 26.304 10.855 1.00 41.67 336 GLU A C 1
ATOM 609 O O . GLU A 1 86 ? 27.531 27.146 10.547 1.00 33.30 336 GLU A O 1
ATOM 615 N N . PHE A 1 87 ? 25.467 26.282 10.316 1.00 36.88 337 PHE A N 1
ATOM 616 C CA . PHE A 1 87 ? 25.062 27.319 9.367 1.00 34.20 337 PHE A CA 1
ATOM 617 C C . PHE A 1 87 ? 25.015 28.694 10.026 1.00 34.14 337 PHE A C 1
ATOM 618 O O . PHE A 1 87 ? 25.522 29.667 9.474 1.00 31.65 337 PHE A O 1
ATOM 626 N N . LEU A 1 88 ? 24.414 28.780 11.211 1.00 31.17 338 LEU A N 1
ATOM 627 C CA . LEU A 1 88 ? 24.306 30.059 11.898 1.00 28.50 338 LEU A CA 1
ATOM 628 C C . LEU A 1 88 ? 25.688 30.624 12.222 1.00 29.92 338 LEU A C 1
ATOM 629 O O . LEU A 1 88 ? 25.883 31.833 12.223 1.00 30.51 338 LEU A O 1
ATOM 634 N N . LYS A 1 89 ? 26.642 29.734 12.473 1.00 39.93 339 LYS A N 1
ATOM 635 C CA . LYS A 1 89 ? 28.020 30.136 12.721 1.00 45.18 339 LYS A CA 1
ATOM 636 C C . LYS A 1 89 ? 28.643 30.774 11.480 1.00 40.70 339 LYS A C 1
ATOM 637 O O . LYS A 1 89 ? 29.343 31.783 11.576 1.00 42.18 339 LYS A O 1
ATOM 643 N N . LYS A 1 90 ? 28.383 30.183 10.318 1.00 43.12 340 LYS A N 1
ATOM 644 C CA . LYS A 1 90 ? 28.897 30.721 9.060 1.00 42.02 340 LYS A CA 1
ATOM 645 C C . LYS A 1 90 ? 28.257 32.072 8.766 1.00 38.87 340 LYS A C 1
ATOM 646 O O . LYS A 1 90 ? 28.936 33.021 8.366 1.00 38.79 340 LYS A O 1
ATOM 652 N N . LEU A 1 91 ? 26.948 32.149 8.991 1.00 34.29 341 LEU A N 1
ATOM 653 C CA . LEU A 1 91 ? 26.209 33.406 8.927 1.00 35.41 341 LEU A CA 1
ATOM 654 C C . LEU A 1 91 ? 26.835 34.464 9.838 1.00 39.14 341 LEU A C 1
ATOM 655 O O . LEU A 1 91 ? 27.017 35.618 9.446 1.00 40.63 341 LEU A O 1
ATOM 660 N N . GLN A 1 92 ? 27.161 34.061 11.061 1.00 35.07 342 GLN A N 1
ATOM 661 C CA . GLN A 1 92 ? 27.696 34.986 12.053 1.00 34.98 342 GLN A CA 1
ATOM 662 C C . GLN A 1 92 ? 29.058 35.550 11.656 1.00 42.08 342 GLN A C 1
ATOM 663 O O . GLN A 1 92 ? 29.361 36.705 11.947 1.00 46.73 342 GLN A O 1
ATOM 669 N N . ILE A 1 93 ? 29.877 34.727 11.006 1.00 43.80 343 ILE A N 1
ATOM 670 C CA . ILE A 1 93 ? 31.171 35.181 10.501 1.00 52.91 343 ILE A CA 1
ATOM 671 C C . ILE A 1 93 ? 30.998 36.387 9.575 1.00 52.29 343 ILE A C 1
ATOM 672 O O . ILE A 1 93 ? 31.720 37.380 9.690 1.00 52.72 343 ILE A O 1
ATOM 677 N N . ASP A 1 94 ? 30.023 36.297 8.674 1.00 52.66 344 ASP A N 1
ATOM 678 C CA . ASP A 1 94 ? 29.766 37.359 7.705 1.00 50.28 344 ASP A CA 1
ATOM 679 C C . ASP A 1 94 ? 29.316 38.672 8.345 1.00 50.99 344 ASP A C 1
ATOM 680 O O . ASP A 1 94 ? 29.793 39.740 7.970 1.00 54.99 344 ASP A O 1
ATOM 685 N N . ILE A 1 95 ? 28.403 38.600 9.308 1.00 49.88 345 ILE A N 1
ATOM 686 C CA . ILE A 1 95 ? 27.921 39.812 9.962 1.00 52.19 345 ILE A CA 1
ATOM 687 C C . ILE A 1 95 ? 29.034 40.483 10.781 1.00 52.60 345 ILE A C 1
ATOM 688 O O . ILE A 1 95 ? 29.099 41.712 10.867 1.00 52.04 345 ILE A O 1
ATOM 693 N N . ARG A 1 96 ? 29.920 39.676 11.358 1.00 51.57 346 ARG A N 1
ATOM 694 C CA . ARG A 1 96 ? 31.006 40.205 12.184 1.00 55.19 346 ARG A CA 1
ATOM 695 C C . ARG A 1 96 ? 32.126 40.834 11.363 1.00 62.76 346 ARG A C 1
ATOM 696 O O . ARG A 1 96 ? 32.914 41.621 11.884 1.00 67.80 346 ARG A O 1
ATOM 704 N N . ASP A 1 97 ? 32.193 40.490 10.081 1.00 61.35 347 ASP A N 1
ATOM 705 C CA . ASP A 1 97 ? 33.356 40.827 9.263 1.00 64.01 347 ASP A CA 1
ATOM 706 C C . ASP A 1 97 ? 33.512 42.323 8.942 1.00 67.30 347 ASP A C 1
ATOM 707 O O . ASP A 1 97 ? 34.556 42.751 8.448 1.00 70.92 347 ASP A O 1
ATOM 712 N N . SER A 1 98 ? 32.487 43.118 9.226 1.00 66.88 348 SER A N 1
ATOM 713 C CA . SER A 1 98 ? 32.607 44.565 9.072 1.00 67.35 348 SER A CA 1
ATOM 714 C C . SER A 1 98 ? 33.389 45.149 10.246 1.00 69.07 348 SER A C 1
ATOM 715 O O . SER A 1 98 ? 33.993 46.218 10.133 1.00 69.66 348 SER A O 1
ATOM 718 N N . LEU A 1 99 ? 33.379 44.430 11.367 1.00 66.64 349 LEU A N 1
ATOM 719 C CA . LEU A 1 99 ? 33.988 44.904 12.610 1.00 70.76 349 LEU A CA 1
ATOM 720 C C . LEU A 1 99 ? 35.517 44.914 12.569 1.00 75.24 349 LEU A C 1
ATOM 721 O O . LEU A 1 99 ? 36.126 45.036 11.504 1.00 76.11 349 LEU A O 1
ATOM 726 N N . SER A 1 100 ? 36.134 44.784 13.739 1.00 76.01 350 SER A N 1
ATOM 727 C CA . SER A 1 100 ? 37.587 44.856 13.827 1.00 73.78 350 SER A CA 1
ATOM 728 C C . SER A 1 100 ? 38.174 43.798 14.752 1.00 74.33 350 SER A C 1
ATOM 729 O O . SER A 1 100 ? 37.459 43.175 15.539 1.00 74.15 350 SER A O 1
ATOM 732 N N . GLU A 1 101 ? 39.488 43.631 14.664 1.00 72.54 351 GLU A N 1
ATOM 733 C CA . GLU A 1 101 ? 40.187 42.518 15.297 1.00 70.04 351 GLU A CA 1
ATOM 734 C C . GLU A 1 101 ? 39.956 42.364 16.806 1.00 69.45 351 GLU A C 1
ATOM 735 O O . GLU A 1 101 ? 39.605 41.279 17.250 1.00 68.17 351 GLU A O 1
ATOM 741 N N . GLU A 1 102 ? 40.117 43.431 17.588 1.00 73.34 352 GLU A N 1
ATOM 742 C CA . GLU A 1 102 ? 39.828 43.349 19.025 1.00 72.84 352 GLU A CA 1
ATOM 743 C C . GLU A 1 102 ? 38.394 42.892 19.279 1.00 68.01 352 GLU A C 1
ATOM 744 O O . GLU A 1 102 ? 38.186 41.895 19.965 1.00 70.92 352 GLU A O 1
ATOM 750 N N . GLU A 1 103 ? 37.421 43.618 18.725 1.00 63.01 353 GLU A N 1
ATOM 751 C CA . GLU A 1 103 ? 36.024 43.184 18.743 1.00 63.46 353 GLU A CA 1
ATOM 752 C C . GLU A 1 103 ? 35.963 41.738 18.285 1.00 61.31 353 GLU A C 1
ATOM 753 O O . GLU A 1 103 ? 35.440 40.875 18.989 1.00 59.62 353 GLU A O 1
ATOM 759 N N . LYS A 1 104 ? 36.517 41.482 17.102 1.00 65.41 354 LYS A N 1
ATOM 760 C CA . LYS A 1 104 ? 36.578 40.129 16.559 1.00 64.71 354 LYS A CA 1
ATOM 761 C C . LYS A 1 104 ? 37.275 39.157 17.505 1.00 66.64 354 LYS A C 1
ATOM 762 O O . LYS A 1 104 ? 36.777 38.065 17.713 1.00 68.60 354 LYS A O 1
ATOM 768 N N . GLU A 1 105 ? 38.411 39.551 18.080 1.00 67.23 355 GLU A N 1
ATOM 769 C CA . GLU A 1 105 ? 39.135 38.679 19.013 1.00 68.79 355 GLU A CA 1
ATOM 770 C C . GLU A 1 105 ? 38.440 38.551 20.369 1.00 66.61 355 GLU A C 1
ATOM 771 O O . GLU A 1 105 ? 38.518 37.508 21.020 1.00 68.05 355 GLU A O 1
ATOM 777 N N . LEU A 1 106 ? 37.767 39.617 20.793 1.00 65.34 356 LEU A N 1
ATOM 778 C CA . LEU A 1 106 ? 37.067 39.640 22.077 1.00 66.53 356 LEU A CA 1
ATOM 779 C C . LEU A 1 106 ? 35.796 38.788 22.080 1.00 64.21 356 LEU A C 1
ATOM 780 O O . LEU A 1 106 ? 35.657 37.869 22.891 1.00 63.48 356 LEU A O 1
ATOM 785 N N . LEU A 1 107 ? 34.880 39.095 21.162 1.00 66.15 357 LEU A N 1
ATOM 786 C CA . LEU A 1 107 ? 33.581 38.424 21.038 1.00 68.06 357 LEU A CA 1
ATOM 787 C C . LEU A 1 107 ? 33.737 36.961 20.673 1.00 69.87 357 LEU A C 1
ATOM 788 O O . LEU A 1 107 ? 32.952 36.434 19.886 1.00 75.84 357 LEU A O 1
ATOM 793 N N . ASN A 1 108 ? 34.724 36.294 21.249 1.00 72.88 358 ASN A N 1
ATOM 794 C CA . ASN A 1 108 ? 35.347 35.206 20.532 1.00 75.11 358 ASN A CA 1
ATOM 795 C C . ASN A 1 108 ? 36.328 34.457 21.415 1.00 73.34 358 ASN A C 1
ATOM 796 O O . ASN A 1 108 ? 37.022 33.549 20.954 1.00 72.03 358 ASN A O 1
ATOM 801 N N . ARG A 1 109 ? 36.401 34.854 22.682 1.00 73.04 359 ARG A N 1
ATOM 802 C CA . ARG A 1 109 ? 37.173 34.086 23.649 1.00 71.81 359 ARG A CA 1
ATOM 803 C C . ARG A 1 109 ? 36.687 34.232 25.089 1.00 75.04 359 ARG A C 1
ATOM 804 O O . ARG A 1 109 ? 37.241 33.617 26.003 1.00 78.15 359 ARG A O 1
ATOM 812 N N . ILE A 1 110 ? 35.652 35.039 25.297 0.00 75.74 360 ILE A N 1
ATOM 813 C CA . ILE A 1 110 ? 34.900 34.929 26.537 1.00 79.43 360 ILE A CA 1
ATOM 814 C C . ILE A 1 110 ? 33.687 34.050 26.268 1.00 81.29 360 ILE A C 1
ATOM 815 O O . ILE A 1 110 ? 32.591 34.320 26.742 1.00 85.92 360 ILE A O 1
ATOM 820 N N . GLN A 1 111 ? 33.883 33.021 25.455 0.00 76.82 361 GLN A N 1
ATOM 821 C CA . GLN A 1 111 ? 32.978 31.889 25.473 1.00 74.43 361 GLN A CA 1
ATOM 822 C C . GLN A 1 111 ? 33.738 30.775 26.176 1.00 77.71 361 GLN A C 1
ATOM 823 O O . GLN A 1 111 ? 33.715 29.610 25.778 1.00 80.27 361 GLN A O 1
ATOM 829 N N . VAL A 1 112 ? 34.438 31.196 27.227 0.00 77.74 362 VAL A N 1
ATOM 830 C CA . VAL A 1 112 ? 35.094 30.321 28.182 1.00 80.09 362 VAL A CA 1
ATOM 831 C C . VAL A 1 112 ? 34.073 29.934 29.249 1.00 81.47 362 VAL A C 1
ATOM 832 O O . VAL A 1 112 ? 33.089 29.252 28.954 1.00 85.03 362 VAL A O 1
ATOM 836 N N . ASP A 1 113 ? 34.313 30.373 30.482 0.00 79.64 363 ASP A N 1
ATOM 837 C CA . ASP A 1 113 ? 33.357 30.238 31.576 1.00 80.02 363 ASP A CA 1
ATOM 838 C C . ASP A 1 113 ? 32.000 30.815 31.190 1.00 80.91 363 ASP A C 1
ATOM 839 O O . ASP A 1 113 ? 30.956 30.285 31.580 1.00 83.68 363 ASP A O 1
ATOM 844 N N . SER A 1 114 ? 32.013 31.907 30.431 0.00 75.87 364 SER A N 1
ATOM 845 C CA . SER A 1 114 ? 30.790 32.358 29.794 1.00 71.96 364 SER A CA 1
ATOM 846 C C . SER A 1 114 ? 30.373 31.292 28.797 1.00 70.82 364 SER A C 1
ATOM 847 O O . SER A 1 114 ? 31.106 30.924 27.878 1.00 72.49 364 SER A O 1
ATOM 850 N N . SER A 1 115 ? 29.167 30.808 29.024 0.00 69.16 365 SER A N 1
ATOM 851 C CA . SER A 1 115 ? 28.643 29.596 28.454 1.00 69.98 365 SER A CA 1
ATOM 852 C C . SER A 1 115 ? 27.299 29.705 29.117 1.00 76.23 365 SER A C 1
ATOM 853 O O . SER A 1 115 ? 26.706 28.720 29.564 1.00 81.26 365 SER A O 1
ATOM 856 N N . ASN A 1 116 ? 26.876 30.961 29.239 1.00 70.37 366 ASN A N 1
ATOM 857 C CA . ASN A 1 116 ? 25.611 31.328 29.840 1.00 62.23 366 ASN A CA 1
ATOM 858 C C . ASN A 1 116 ? 24.469 30.929 28.931 1.00 42.42 366 ASN A C 1
ATOM 859 O O . ASN A 1 116 ? 24.631 30.894 27.701 1.00 41.25 366 ASN A O 1
ATOM 864 N N . PRO A 1 117 ? 23.318 30.597 29.525 0.00 54.34 367 PRO A N 1
ATOM 865 C CA . PRO A 1 117 ? 22.078 30.433 28.765 1.00 49.53 367 PRO A CA 1
ATOM 866 C C . PRO A 1 117 ? 21.771 31.697 27.960 1.00 45.48 367 PRO A C 1
ATOM 867 O O . PRO A 1 117 ? 22.087 32.806 28.393 1.00 41.55 367 PRO A O 1
ATOM 871 N N . LEU A 1 118 ? 21.162 31.526 26.795 1.00 42.55 368 LEU A N 1
ATOM 872 C CA . LEU A 1 118 ? 20.784 32.664 25.973 1.00 37.10 368 LEU A CA 1
ATOM 873 C C . LEU A 1 118 ? 19.704 33.473 26.666 1.00 36.63 368 LEU A C 1
ATOM 874 O O . LEU A 1 118 ? 18.919 32.924 27.444 1.00 36.72 368 LEU A O 1
ATOM 879 N N . SER A 1 119 ? 19.658 34.775 26.384 1.00 36.56 369 SER A N 1
ATOM 880 C CA . SER A 1 119 ? 18.595 35.627 26.902 1.00 36.41 369 SER A CA 1
ATOM 881 C C . SER A 1 119 ? 17.311 35.265 26.182 1.00 35.53 369 SER A C 1
ATOM 882 O O . SER A 1 119 ? 17.350 34.616 25.142 1.00 33.81 369 SER A O 1
ATOM 885 N N . GLU A 1 120 ? 16.170 35.684 26.723 1.00 32.33 370 GLU A N 1
ATOM 886 C CA . GLU A 1 120 ? 14.906 35.412 26.045 1.00 33.90 370 GLU A CA 1
ATOM 887 C C . GLU A 1 120 ? 14.887 36.051 24.655 1.00 32.22 370 GLU A C 1
ATOM 888 O O . GLU A 1 120 ? 14.368 35.466 23.699 1.00 31.90 370 GLU A O 1
ATOM 894 N N . LYS A 1 121 ? 15.468 37.242 24.541 1.00 34.21 371 LYS A N 1
ATOM 895 C CA . LYS A 1 121 ? 15.508 37.933 23.254 1.00 34.72 371 LYS A CA 1
ATOM 896 C C . LYS A 1 121 ? 16.326 37.178 22.217 1.00 33.30 371 LYS A C 1
ATOM 897 O O . LYS A 1 121 ? 15.924 37.063 21.051 1.00 33.65 371 LYS A O 1
ATOM 903 N N . GLU A 1 122 ? 17.473 36.658 22.641 1.00 29.35 372 GLU A N 1
ATOM 904 C CA . GLU A 1 122 ? 18.307 35.841 21.760 1.00 30.71 372 GLU A CA 1
ATOM 905 C C . GLU A 1 122 ? 17.589 34.566 21.350 1.00 29.80 372 GLU A C 1
ATOM 906 O O . GLU A 1 122 ? 17.651 34.160 20.192 1.00 29.61 372 GLU A O 1
ATOM 912 N N . LYS A 1 123 ? 16.918 33.935 22.311 1.00 25.30 373 LYS A N 1
ATOM 913 C CA . LYS A 1 123 ? 16.180 32.702 22.073 1.00 24.01 373 LYS A CA 1
ATOM 914 C C . LYS A 1 123 ? 15.078 32.882 21.044 1.00 25.69 373 LYS A C 1
ATOM 915 O O . LYS A 1 123 ? 15.001 32.122 20.078 1.00 26.98 373 LYS A O 1
ATOM 921 N N . GLU A 1 124 ? 14.217 33.877 21.254 1.00 27.46 374 GLU A N 1
ATOM 922 C CA . GLU A 1 124 ? 13.083 34.079 20.349 1.00 27.35 374 GLU A CA 1
ATOM 923 C C . GLU A 1 124 ? 13.520 34.402 18.926 1.00 29.93 374 GLU A C 1
ATOM 924 O O . GLU A 1 124 ? 12.905 33.939 17.964 1.00 30.61 374 GLU A O 1
ATOM 930 N N . PHE A 1 125 ? 14.591 35.178 18.800 1.00 33.27 375 PHE A N 1
ATOM 931 C CA . PHE A 1 125 ? 15.152 35.498 17.493 1.00 28.77 375 PHE A CA 1
ATOM 932 C C . PHE A 1 125 ? 15.669 34.246 16.797 1.00 29.61 375 PHE A C 1
ATOM 933 O O . PHE A 1 125 ? 15.326 33.978 15.641 1.00 26.81 375 PHE A O 1
ATOM 941 N N . LEU A 1 126 ? 16.501 33.474 17.488 1.00 26.46 376 LEU A N 1
ATOM 942 C CA . LEU A 1 126 ? 17.063 32.275 16.875 1.00 24.97 376 LEU A CA 1
ATOM 943 C C . LEU A 1 126 ? 15.989 31.247 16.537 1.00 23.27 376 LEU A C 1
ATOM 944 O O . LEU A 1 126 ? 16.085 30.544 15.530 1.00 24.54 376 LEU A O 1
ATOM 949 N N . LYS A 1 127 ? 14.965 31.153 17.379 1.00 21.92 377 LYS A N 1
ATOM 950 C CA . LYS A 1 127 ? 13.917 30.168 17.128 1.00 22.93 377 LYS A CA 1
ATOM 951 C C . LYS A 1 127 ? 13.174 30.440 15.811 1.00 22.23 377 LYS A C 1
ATOM 952 O O . LYS A 1 127 ? 12.826 29.499 15.098 1.00 24.75 377 LYS A O 1
ATOM 958 N N . LYS A 1 128 ? 12.943 31.709 15.489 1.00 23.85 378 LYS A N 1
ATOM 959 C CA . LYS A 1 128 ? 12.334 32.043 14.187 1.00 23.30 378 LYS A CA 1
ATOM 960 C C . LYS A 1 128 ? 13.331 32.004 13.033 1.00 26.16 378 LYS A C 1
ATOM 961 O O . LYS A 1 128 ? 13.003 31.540 11.931 1.00 25.39 378 LYS A O 1
ATOM 967 N N . LEU A 1 129 ? 14.553 32.468 13.282 1.00 22.75 379 LEU A N 1
ATOM 968 C CA . LEU A 1 129 ? 15.596 32.441 12.255 1.00 25.62 379 LEU A CA 1
ATOM 969 C C . LEU A 1 129 ? 15.894 31.039 11.709 1.00 27.59 379 LEU A C 1
ATOM 970 O O . LEU A 1 129 ? 16.189 30.877 10.520 1.00 25.89 379 LEU A O 1
ATOM 975 N N . LYS A 1 130 ? 15.806 30.013 12.552 1.00 22.84 380 LYS A N 1
ATOM 976 C CA . LYS A 1 130 ? 16.093 28.665 12.087 1.00 24.19 380 LYS A CA 1
ATOM 977 C C . LYS A 1 130 ? 15.146 28.208 10.964 1.00 24.48 380 LYS A C 1
ATOM 978 O O . LYS A 1 130 ? 15.487 27.317 10.206 1.00 27.95 380 LYS A O 1
ATOM 984 N N . LEU A 1 131 ? 13.986 28.851 10.837 1.00 24.86 381 LEU A N 1
ATOM 985 C CA . LEU A 1 131 ? 13.052 28.502 9.762 1.00 22.75 381 LEU A CA 1
ATOM 986 C C . LEU A 1 131 ? 13.631 28.857 8.394 1.00 28.58 381 LEU A C 1
ATOM 987 O O . LEU A 1 131 ? 13.235 28.287 7.371 1.00 29.61 381 LEU A O 1
ATOM 992 N N . ASP A 1 132 ? 14.580 29.788 8.383 1.00 26.74 382 ASP A N 1
ATOM 993 C CA . ASP A 1 132 ? 15.076 30.370 7.135 1.00 22.59 382 ASP A CA 1
ATOM 994 C C . ASP A 1 132 ? 16.423 29.811 6.703 1.00 25.30 382 ASP A C 1
ATOM 995 O O . ASP A 1 132 ? 16.963 30.220 5.673 1.00 28.10 382 ASP A O 1
ATOM 1000 N N . ILE A 1 133 ? 16.974 28.896 7.493 1.00 24.08 383 ILE A N 1
ATOM 1001 C CA . ILE A 1 133 ? 18.309 28.365 7.217 1.00 22.45 383 ILE A CA 1
ATOM 1002 C C . ILE A 1 133 ? 18.336 26.901 6.774 1.00 23.23 383 ILE A C 1
ATOM 1003 O O . ILE A 1 133 ? 19.390 26.259 6.817 1.00 27.07 383 ILE A O 1
ATOM 1008 N N . GLN A 1 134 ? 17.197 26.363 6.336 1.00 23.02 384 GLN A N 1
ATOM 1009 C CA . GLN A 1 134 ? 17.159 24.954 5.942 1.00 21.78 384 GLN A CA 1
ATOM 1010 C C . GLN A 1 134 ? 17.621 24.768 4.492 1.00 18.94 384 GLN A C 1
ATOM 1011 O O . GLN A 1 134 ? 17.059 25.377 3.575 1.00 26.75 384 GLN A O 1
ATOM 1017 N N . PRO A 1 135 ? 18.662 23.955 4.283 1.00 22.65 385 PRO A N 1
ATOM 1018 C CA . PRO A 1 135 ? 19.044 23.641 2.905 1.00 26.10 385 PRO A CA 1
ATOM 1019 C C . PRO A 1 135 ? 18.011 22.702 2.314 1.00 27.20 385 PRO A C 1
ATOM 1020 O O . PRO A 1 135 ? 17.299 22.061 3.083 1.00 24.09 385 PRO A O 1
ATOM 1024 N N . TYR A 1 136 ? 17.909 22.628 0.990 1.00 21.35 386 TYR A N 1
ATOM 1025 C CA . TYR A 1 136 ? 17.045 21.632 0.376 1.00 17.19 386 TYR A CA 1
ATOM 1026 C C . TYR A 1 136 ? 17.873 20.368 0.172 1.00 20.56 386 TYR A C 1
ATOM 1027 O O . TYR A 1 136 ? 18.683 20.292 -0.751 1.00 22.22 386 TYR A O 1
ATOM 1036 N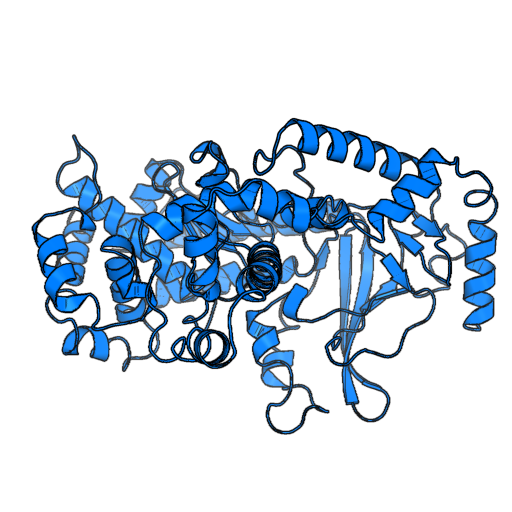 N . ASP A 1 137 ? 17.679 19.400 1.064 1.00 17.35 387 ASP A N 1
ATOM 1037 C CA . ASP A 1 137 ? 18.551 18.244 1.156 1.00 18.15 387 ASP A CA 1
ATOM 1038 C C . ASP A 1 137 ? 17.691 16.992 1.290 1.00 18.18 387 ASP A C 1
ATOM 1039 O O . ASP A 1 137 ? 17.226 16.653 2.383 1.00 16.72 387 ASP A O 1
ATOM 1044 N N . ILE A 1 138 ? 17.458 16.320 0.167 1.00 16.72 388 ILE A N 1
ATOM 1045 C CA . ILE A 1 138 ? 16.559 15.174 0.120 1.00 13.09 388 ILE A CA 1
ATOM 1046 C C . ILE A 1 138 ? 17.013 14.026 1.022 1.00 14.52 388 ILE A C 1
ATOM 1047 O O . ILE A 1 138 ? 16.209 13.429 1.755 1.00 17.16 388 ILE A O 1
ATOM 1052 N N . ASN A 1 139 ? 18.298 13.701 0.960 1.00 15.22 389 ASN A N 1
ATOM 1053 C CA . ASN A 1 139 ? 18.811 12.619 1.785 1.00 15.80 389 ASN A CA 1
ATOM 1054 C C . ASN A 1 139 ? 18.750 12.952 3.270 1.00 15.52 389 ASN A C 1
ATOM 1055 O O . ASN A 1 139 ? 18.448 12.072 4.073 1.00 14.70 389 ASN A O 1
ATOM 1060 N N . GLN A 1 140 ? 19.018 14.206 3.635 1.00 14.62 390 GLN A N 1
ATOM 1061 C CA . GLN A 1 140 ? 18.933 14.584 5.051 1.00 13.93 390 GLN A CA 1
ATOM 1062 C C . GLN A 1 140 ? 17.493 14.582 5.533 1.00 16.82 390 GLN A C 1
ATOM 1063 O O . GLN A 1 140 ? 17.205 14.191 6.664 1.00 16.63 390 GLN A O 1
ATOM 1069 N N . ARG A 1 141 ? 16.579 15.005 4.668 1.00 15.15 391 ARG A N 1
ATOM 1070 C CA . ARG A 1 141 ? 15.164 14.996 5.012 1.00 14.67 391 ARG A CA 1
ATOM 1071 C C . ARG A 1 141 ? 14.672 13.572 5.292 1.00 17.33 391 ARG A C 1
ATOM 1072 O O . ARG A 1 141 ? 13.973 13.332 6.281 1.00 15.23 391 ARG A O 1
ATOM 1080 N N . LEU A 1 142 ? 15.057 12.615 4.445 1.00 15.43 392 LEU A N 1
ATOM 1081 C CA . LEU A 1 142 ? 14.701 11.215 4.668 1.00 12.26 392 LEU A CA 1
ATOM 1082 C C . LEU A 1 142 ? 15.314 10.644 5.941 1.00 14.47 392 LEU A C 1
ATOM 1083 O O . LEU A 1 142 ? 14.640 9.915 6.682 1.00 14.66 392 LEU A O 1
ATOM 1088 N N . GLN A 1 143 ? 16.571 10.985 6.225 1.00 15.58 393 GLN A N 1
ATOM 1089 C CA . GLN A 1 143 ? 17.194 10.484 7.458 1.00 15.65 393 GLN A CA 1
ATOM 1090 C C . GLN A 1 143 ? 16.565 11.112 8.713 1.00 14.95 393 GLN A C 1
ATOM 1091 O O . GLN A 1 143 ? 16.220 10.389 9.667 1.00 15.39 393 GLN A O 1
ATOM 1097 N N . ASP A 1 144 ? 16.386 12.435 8.700 1.00 13.93 394 ASP A N 1
ATOM 1098 C CA . ASP A 1 144 ? 15.841 13.125 9.872 1.00 16.90 394 ASP A CA 1
ATOM 1099 C C . ASP A 1 144 ? 14.433 12.645 10.206 1.00 19.29 394 ASP A C 1
ATOM 1100 O O . ASP A 1 144 ? 14.058 12.593 11.367 1.00 16.57 394 ASP A O 1
ATOM 1105 N N . THR A 1 145 ? 13.649 12.308 9.190 1.00 15.79 395 THR A N 1
ATOM 1106 C CA . THR A 1 145 ? 12.265 11.880 9.408 1.00 15.57 395 THR A CA 1
ATOM 1107 C C . THR A 1 145 ? 12.103 10.372 9.441 1.00 16.28 395 THR A C 1
ATOM 1108 O O . THR A 1 145 ? 11.004 9.882 9.672 1.00 16.00 395 THR A O 1
ATOM 1112 N N . GLY A 1 146 ? 13.181 9.630 9.189 1.00 14.70 396 GLY A N 1
ATOM 1113 C CA . GLY A 1 146 ? 13.062 8.190 9.007 1.00 14.67 396 GLY A CA 1
ATOM 1114 C C . GLY A 1 146 ? 12.057 7.793 7.937 1.00 17.19 396 GLY A C 1
ATOM 1115 O O . GLY A 1 146 ? 11.390 6.766 8.059 1.00 17.97 396 GLY A O 1
ATOM 1116 N N . GLY A 1 147 ? 11.943 8.616 6.897 1.00 14.34 397 GLY A N 1
ATOM 1117 C CA . GLY A 1 147 ? 11.015 8.359 5.805 1.00 16.39 397 GLY A CA 1
ATOM 1118 C C . GLY A 1 147 ? 9.609 8.887 6.055 1.00 19.10 397 GLY A C 1
ATOM 1119 O O . GLY A 1 147 ? 8.758 8.847 5.155 1.00 18.52 397 GLY A O 1
ATOM 1120 N N . LEU A 1 148 ? 9.356 9.369 7.271 1.00 20.20 398 LEU A N 1
ATOM 1121 C CA . LEU A 1 148 ? 8.063 9.962 7.606 1.00 17.21 398 LEU A CA 1
ATOM 1122 C C . LEU A 1 148 ? 8.018 11.395 7.083 1.00 18.72 398 LEU A C 1
ATOM 1123 O O . LEU A 1 148 ? 8.015 12.355 7.850 1.00 19.88 398 LEU A O 1
ATOM 1128 N N . ILE A 1 149 ? 7.970 11.526 5.758 1.00 19.29 399 ILE A N 1
ATOM 1129 C CA . ILE A 1 149 ? 8.182 12.816 5.119 1.00 18.23 399 ILE A CA 1
ATOM 1130 C C . ILE A 1 149 ? 7.008 13.797 5.237 1.00 21.17 399 ILE A C 1
ATOM 1131 O O . ILE A 1 149 ? 7.155 14.968 4.894 1.00 23.71 399 ILE A O 1
ATOM 1136 N N . ASP A 1 150 ? 5.863 13.332 5.736 1.00 19.12 400 ASP A N 1
ATOM 1137 C CA . ASP A 1 150 ? 4.743 14.234 5.999 1.00 20.58 400 ASP A CA 1
ATOM 1138 C C . ASP A 1 150 ? 4.860 14.915 7.369 1.00 18.64 400 ASP A C 1
ATOM 1139 O O . ASP A 1 150 ? 4.023 15.746 7.714 1.00 22.13 400 ASP A O 1
ATOM 1144 N N . SER A 1 151 ? 5.881 14.567 8.150 1.00 16.25 401 SER A N 1
ATOM 1145 C CA . SER A 1 151 ? 6.043 15.175 9.481 1.00 16.83 401 SER A CA 1
ATOM 1146 C C . SER A 1 151 ? 6.133 16.700 9.388 1.00 15.82 401 SER A C 1
ATOM 1147 O O . SER A 1 151 ? 6.918 17.225 8.603 1.00 17.94 401 SER A O 1
ATOM 1150 N N . PRO A 1 152 ? 5.325 17.424 10.187 1.00 16.80 402 PRO A N 1
ATOM 1151 C CA . PRO A 1 152 ? 5.198 18.882 10.026 1.00 16.50 402 PRO A CA 1
ATOM 1152 C C . PRO A 1 152 ? 6.293 19.678 10.741 1.00 17.86 402 PRO A C 1
ATOM 1153 O O . PRO A 1 152 ? 5.991 20.543 11.567 1.00 18.22 402 PRO A O 1
ATOM 1157 N N . SER A 1 153 ? 7.542 19.413 10.367 1.00 16.52 403 SER A N 1
ATOM 1158 C CA . SER A 1 153 ? 8.706 20.034 10.977 1.00 20.11 403 SER A CA 1
ATOM 1159 C C . SER A 1 153 ? 9.399 21.004 10.020 1.00 18.46 403 SER A C 1
ATOM 1160 O O . SER A 1 153 ? 10.416 21.611 10.371 1.00 20.21 403 SER A O 1
ATOM 1163 N N . ILE A 1 154 ? 8.861 21.152 8.808 1.00 17.92 404 ILE A N 1
ATOM 1164 C CA . ILE A 1 154 ? 9.346 22.153 7.861 1.00 17.83 404 ILE A CA 1
ATOM 1165 C C . ILE A 1 154 ? 8.141 22.744 7.136 1.00 19.14 404 ILE A C 1
ATOM 1166 O O . ILE A 1 154 ? 7.040 22.201 7.241 1.00 17.54 404 ILE A O 1
ATOM 1171 N N . ASN A 1 155 ? 8.356 23.851 6.426 1.00 20.35 405 ASN A N 1
ATOM 1172 C CA . ASN A 1 155 ? 7.325 24.529 5.637 1.00 20.83 405 ASN A CA 1
ATOM 1173 C C . ASN A 1 155 ? 6.577 23.540 4.742 1.00 19.67 405 ASN A C 1
ATOM 1174 O O . ASN A 1 155 ? 7.197 22.660 4.142 1.00 17.83 405 ASN A O 1
ATOM 1179 N N . LEU A 1 156 ? 5.250 23.686 4.669 1.00 18.71 406 LEU A N 1
ATOM 1180 C CA . LEU A 1 156 ? 4.398 22.777 3.890 1.00 16.81 406 LEU A CA 1
ATOM 1181 C C . LEU A 1 156 ? 4.747 22.740 2.412 1.00 20.75 406 LEU A C 1
ATOM 1182 O O . LEU A 1 156 ? 4.707 21.682 1.781 1.00 20.29 406 LEU A O 1
ATOM 1187 N N . ASP A 1 157 ? 5.064 23.891 1.839 1.00 18.42 407 ASP A N 1
ATOM 1188 C CA . ASP A 1 157 ? 5.322 23.914 0.411 1.00 16.98 407 ASP A CA 1
ATOM 1189 C C . ASP A 1 157 ? 6.632 23.194 0.107 1.00 17.27 407 ASP A C 1
ATOM 1190 O O . ASP A 1 157 ? 6.752 22.489 -0.896 1.00 19.91 407 ASP A O 1
ATOM 1195 N N . VAL A 1 158 ? 7.601 23.326 1.005 1.00 18.01 408 VAL A N 1
ATOM 1196 C CA . VAL A 1 158 ? 8.850 22.593 0.844 1.00 17.81 408 VAL A CA 1
ATOM 1197 C C . VAL A 1 158 ? 8.614 21.095 1.041 1.00 17.20 408 VAL A C 1
ATOM 1198 O O . VAL A 1 158 ? 9.175 20.271 0.318 1.00 19.69 408 VAL A O 1
ATOM 1202 N N . ARG A 1 159 ? 7.767 20.752 2.012 1.00 17.88 409 ARG A N 1
ATOM 1203 C CA . ARG A 1 159 ? 7.405 19.367 2.283 1.00 20.97 409 ARG A CA 1
ATOM 1204 C C . ARG A 1 159 ? 6.861 18.716 1.025 1.00 24.11 409 ARG A C 1
ATOM 1205 O O . ARG A 1 159 ? 7.207 17.580 0.702 1.00 25.79 409 ARG A O 1
ATOM 1213 N N . LYS A 1 160 ? 6.020 19.448 0.304 1.00 19.38 410 LYS A N 1
ATOM 1214 C CA . LYS A 1 160 ? 5.398 18.915 -0.902 1.00 19.45 410 LYS A CA 1
ATOM 1215 C C . LYS A 1 160 ? 6.412 18.690 -2.008 1.00 23.77 410 LYS A C 1
ATOM 1216 O O . LYS A 1 160 ? 6.300 17.727 -2.768 1.00 24.64 410 LYS A O 1
ATOM 1222 N N . GLN A 1 161 ? 7.386 19.590 -2.112 1.00 23.23 411 GLN A N 1
ATOM 1223 C CA . GLN A 1 161 ? 8.420 19.448 -3.128 1.00 19.44 411 GLN A CA 1
ATOM 1224 C C . GLN A 1 161 ? 9.277 18.228 -2.833 1.00 19.81 411 GLN A C 1
ATOM 1225 O O . GLN A 1 161 ? 9.619 17.478 -3.746 1.00 19.75 411 GLN A O 1
ATOM 1231 N N . TYR A 1 162 ? 9.612 18.023 -1.561 1.00 18.97 412 TYR A N 1
ATOM 1232 C CA . TYR A 1 162 ? 10.362 16.830 -1.163 1.00 18.47 412 TYR A CA 1
ATOM 1233 C C . TYR A 1 162 ? 9.630 15.564 -1.581 1.00 18.88 412 TYR A C 1
ATOM 1234 O O . TYR A 1 162 ? 10.232 14.631 -2.131 1.00 17.57 412 TYR A O 1
ATOM 1243 N N . LYS A 1 163 ? 8.327 15.528 -1.331 1.00 19.34 413 LYS A N 1
ATOM 1244 C CA . LYS A 1 163 ? 7.556 14.345 -1.690 1.00 20.45 413 LYS A CA 1
ATOM 1245 C C . LYS A 1 163 ? 7.559 14.095 -3.198 1.00 21.54 413 LYS A C 1
ATOM 1246 O O . LYS A 1 163 ? 7.769 12.960 -3.637 1.00 21.10 413 LYS A O 1
ATOM 1252 N N . ARG A 1 164 ? 7.335 15.145 -3.992 1.00 21.66 414 ARG A N 1
ATOM 1253 C CA . ARG A 1 164 ? 7.385 15.002 -5.441 1.00 24.84 414 ARG A CA 1
ATOM 1254 C C . ARG A 1 164 ? 8.746 14.486 -5.892 1.00 21.87 414 ARG A C 1
ATOM 1255 O O . ARG A 1 164 ? 8.819 13.568 -6.709 1.00 21.45 414 ARG A O 1
ATOM 1263 N N . ASP A 1 165 ? 9.821 15.059 -5.345 1.00 18.82 415 ASP A N 1
ATOM 1264 C CA . ASP A 1 165 ? 11.170 14.678 -5.766 1.00 18.52 415 ASP A CA 1
ATOM 1265 C C . ASP A 1 165 ? 11.484 13.232 -5.392 1.00 20.76 415 ASP A C 1
ATOM 1266 O O . ASP A 1 165 ? 12.077 12.494 -6.182 1.00 18.88 415 ASP A O 1
ATOM 1271 N N . ILE A 1 166 ? 11.093 12.848 -4.182 1.00 18.71 416 ILE A N 1
ATOM 1272 C CA . ILE A 1 166 ? 11.346 11.507 -3.671 1.00 16.43 416 ILE A CA 1
ATOM 1273 C C . ILE A 1 166 ? 10.552 10.467 -4.471 1.00 20.11 416 ILE A C 1
ATOM 1274 O O . ILE A 1 166 ? 11.075 9.408 -4.811 1.00 18.28 416 ILE A O 1
ATOM 1279 N N . GLN A 1 167 ? 9.299 10.779 -4.794 1.00 17.72 417 GLN A N 1
ATOM 1280 C CA . GLN A 1 167 ? 8.507 9.883 -5.639 1.00 20.61 417 GLN A CA 1
ATOM 1281 C C . GLN A 1 167 ? 9.157 9.718 -7.004 1.00 19.98 417 GLN A C 1
ATOM 1282 O O . GLN A 1 167 ? 9.178 8.620 -7.565 1.00 18.77 417 GLN A O 1
ATOM 1288 N N . ASN A 1 168 ? 9.697 10.807 -7.535 1.00 18.28 418 ASN A N 1
ATOM 1289 C CA . ASN A 1 168 ? 10.326 10.754 -8.848 1.00 21.16 418 ASN A CA 1
ATOM 1290 C C . ASN A 1 168 ? 11.653 9.987 -8.824 1.00 20.54 418 ASN A C 1
ATOM 1291 O O . ASN A 1 168 ? 11.961 9.240 -9.759 1.00 20.50 418 ASN A O 1
ATOM 1296 N N . ILE A 1 169 ? 12.424 10.144 -7.753 1.00 17.32 419 ILE A N 1
ATOM 1297 C CA . ILE A 1 169 ? 13.675 9.403 -7.625 1.00 16.00 419 ILE A CA 1
ATOM 1298 C C . ILE A 1 169 ? 13.384 7.915 -7.466 1.00 16.75 419 ILE A C 1
ATOM 1299 O O . ILE A 1 169 ? 14.053 7.073 -8.088 1.00 16.00 419 ILE A O 1
ATOM 1304 N N . ASP A 1 170 ? 12.369 7.589 -6.662 1.00 15.17 420 ASP A N 1
ATOM 1305 C CA . ASP A 1 170 ? 11.959 6.200 -6.499 1.00 13.42 420 ASP A CA 1
ATOM 1306 C C . ASP A 1 170 ? 11.660 5.582 -7.865 1.00 16.52 420 ASP A C 1
ATOM 1307 O O . ASP A 1 170 ? 12.012 4.436 -8.132 1.00 17.41 420 ASP A O 1
ATOM 1312 N N . ALA A 1 171 ? 10.999 6.352 -8.720 1.00 17.05 421 ALA A N 1
ATOM 1313 C CA . ALA A 1 171 ? 10.612 5.864 -10.044 1.00 19.80 421 ALA A CA 1
ATOM 1314 C C . ALA A 1 171 ? 11.820 5.699 -10.965 1.00 20.66 421 ALA A C 1
ATOM 1315 O O . ALA A 1 171 ? 11.871 4.764 -11.780 1.00 23.07 421 ALA A O 1
ATOM 1317 N N . LEU A 1 172 ? 12.775 6.619 -10.851 1.00 18.66 422 LEU A N 1
ATOM 1318 C CA . LEU A 1 172 ? 14.045 6.512 -11.580 1.00 19.39 422 LEU A CA 1
ATOM 1319 C C . LEU A 1 172 ? 14.795 5.234 -11.224 1.00 18.87 422 LEU A C 1
ATOM 1320 O O . LEU A 1 172 ? 15.352 4.571 -12.101 1.00 21.95 422 LEU A O 1
ATOM 1325 N N . LEU A 1 173 ? 14.823 4.896 -9.938 1.00 19.01 423 LEU A N 1
ATOM 1326 C CA . LEU A 1 173 ? 15.624 3.772 -9.469 1.00 16.86 423 LEU A CA 1
ATOM 1327 C C . LEU A 1 173 ? 14.825 2.480 -9.556 1.00 20.17 423 LEU A C 1
ATOM 1328 O O . LEU A 1 173 ? 14.453 1.899 -8.538 1.00 20.71 423 LEU A O 1
ATOM 1333 N N . HIS A 1 174 ? 14.570 2.039 -10.787 1.00 19.45 424 HIS A N 1
ATOM 1334 C CA . HIS A 1 174 ? 13.709 0.887 -11.038 1.00 19.19 424 HIS A CA 1
ATOM 1335 C C . HIS A 1 174 ? 14.464 -0.396 -11.396 1.00 21.64 424 HIS A C 1
ATOM 1336 O O . HIS A 1 174 ? 13.892 -1.480 -11.340 1.00 25.96 424 HIS A O 1
ATOM 1343 N N . GLN A 1 175 ? 15.742 -0.277 -11.748 1.00 18.82 425 GLN A N 1
ATOM 1344 C CA . GLN A 1 175 ? 16.497 -1.428 -12.242 1.00 19.91 425 GLN A CA 1
ATOM 1345 C C . GLN A 1 175 ? 17.313 -2.109 -11.152 1.00 22.23 425 GLN A C 1
ATOM 1346 O O . GLN A 1 175 ? 18.212 -1.499 -10.569 1.00 17.43 425 GLN A O 1
ATOM 1352 N N . SER A 1 176 ? 17.020 -3.385 -10.893 1.00 19.44 426 SER A N 1
ATOM 1353 C CA . SER A 1 176 ? 17.764 -4.125 -9.868 1.00 18.96 426 SER A CA 1
ATOM 1354 C C . SER A 1 176 ? 19.189 -4.476 -10.303 1.00 18.59 426 SER A C 1
ATOM 1355 O O . SER A 1 176 ? 19.495 -4.551 -11.498 1.00 20.50 426 SER A O 1
ATOM 1358 N N . ILE A 1 177 ? 20.057 -4.705 -9.321 1.00 19.53 427 ILE A N 1
ATOM 1359 C CA . ILE A 1 177 ? 21.428 -5.127 -9.602 1.00 20.80 427 ILE A CA 1
ATOM 1360 C C . ILE A 1 177 ? 21.451 -6.494 -10.296 1.00 23.18 427 ILE A C 1
ATOM 1361 O O . ILE A 1 177 ? 22.326 -6.768 -11.129 1.00 20.69 427 ILE A O 1
ATOM 1366 N N . GLY A 1 178 ? 20.475 -7.343 -9.974 1.00 22.66 428 GLY A N 1
ATOM 1367 C CA . GLY A 1 178 ? 20.285 -8.574 -10.725 1.00 26.18 428 GLY A CA 1
ATOM 1368 C C . GLY A 1 178 ? 20.943 -9.824 -10.171 1.00 26.49 428 GLY A C 1
ATOM 1369 O O . GLY A 1 178 ? 21.789 -9.763 -9.273 1.00 22.66 428 GLY A O 1
ATOM 1370 N N . SER A 1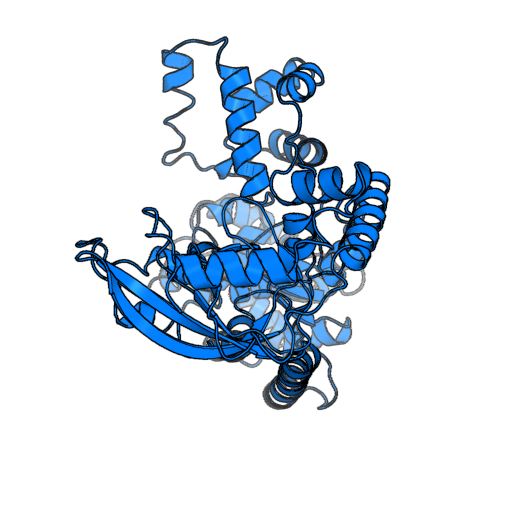 179 ? 20.556 -10.969 -10.729 1.00 26.71 429 SER A N 1
ATOM 1371 C CA . SER A 1 179 ? 20.999 -12.266 -10.229 1.00 28.61 429 SER A CA 1
ATOM 1372 C C . SER A 1 179 ? 22.422 -12.628 -10.651 1.00 30.99 429 SER A C 1
ATOM 1373 O O . SER A 1 179 ? 23.031 -13.520 -10.058 1.00 32.85 429 SER A O 1
ATOM 1376 N N . THR A 1 180 ? 22.946 -11.948 -11.671 1.00 27.77 430 THR A N 1
ATOM 1377 C CA . THR A 1 180 ? 24.311 -12.198 -12.133 1.00 32.55 430 THR A CA 1
ATOM 1378 C C . THR A 1 180 ? 25.359 -11.523 -11.233 1.00 29.51 430 THR A C 1
ATOM 1379 O O . THR A 1 180 ? 26.311 -12.162 -10.784 1.00 32.14 430 THR A O 1
ATOM 1383 N N . LEU A 1 181 ? 25.166 -10.239 -10.956 1.00 27.76 431 LEU A N 1
ATOM 1384 C CA . LEU A 1 181 ? 26.185 -9.444 -10.276 1.00 25.69 431 LEU A CA 1
ATOM 1385 C C . LEU A 1 181 ? 26.143 -9.474 -8.752 1.00 24.38 431 LEU A C 1
ATOM 1386 O O . LEU A 1 181 ? 27.166 -9.246 -8.106 1.00 25.50 431 LEU A O 1
ATOM 1391 N N . TYR A 1 182 ? 24.973 -9.729 -8.176 1.00 22.46 432 TYR A N 1
ATOM 1392 C CA . TYR A 1 182 ? 24.797 -9.468 -6.746 1.00 23.71 432 TYR A CA 1
ATOM 1393 C C . TYR A 1 182 ? 25.783 -10.219 -5.855 1.00 28.17 432 TYR A C 1
ATOM 1394 O O . TYR A 1 182 ? 26.245 -9.675 -4.851 1.00 27.31 432 TYR A O 1
ATOM 1403 N N . ASN A 1 183 ? 26.125 -11.452 -6.223 1.00 26.73 433 ASN A N 1
ATOM 1404 C CA . ASN A 1 183 ? 27.037 -12.240 -5.402 1.00 28.29 433 ASN A CA 1
ATOM 1405 C C . ASN A 1 183 ? 28.457 -12.268 -5.956 1.00 26.46 433 ASN A C 1
ATOM 1406 O O . ASN A 1 183 ? 29.272 -13.101 -5.562 1.00 32.85 433 ASN A O 1
ATOM 1411 N N . LYS A 1 184 ? 28.747 -11.349 -6.872 1.00 25.00 434 LYS A N 1
ATOM 1412 C CA . LYS A 1 184 ? 30.077 -11.259 -7.462 1.00 27.22 434 LYS A CA 1
ATOM 1413 C C . LYS A 1 184 ? 30.758 -9.935 -7.116 1.00 26.82 434 LYS A C 1
ATOM 1414 O O . LYS A 1 184 ? 31.889 -9.678 -7.535 1.00 27.88 434 LYS A O 1
ATOM 1420 N N . ILE A 1 185 ? 30.069 -9.088 -6.359 1.00 20.79 435 ILE A N 1
ATOM 1421 C CA . ILE A 1 185 ? 30.589 -7.754 -6.091 1.00 18.39 435 ILE A CA 1
ATOM 1422 C C . ILE A 1 185 ? 30.333 -7.309 -4.657 1.00 23.07 435 ILE A C 1
ATOM 1423 O O . ILE A 1 185 ? 29.346 -7.709 -4.027 1.00 24.05 435 ILE A O 1
ATOM 1428 N N A TYR A 1 186 ? 31.235 -6.480 -4.142 0.55 21.81 436 TYR A N 1
ATOM 1429 N N B TYR A 1 186 ? 31.234 -6.478 -4.145 0.45 21.93 436 TYR A N 1
ATOM 1430 C CA A TYR A 1 186 ? 30.993 -5.768 -2.896 0.55 22.52 436 TYR A CA 1
ATOM 1431 C CA B TYR A 1 186 ? 30.995 -5.766 -2.898 0.45 22.36 436 TYR A CA 1
ATOM 1432 C C A TYR A 1 186 ? 30.899 -4.287 -3.213 0.55 20.01 436 TYR A C 1
ATOM 1433 C C B TYR A 1 186 ? 30.901 -4.284 -3.212 0.45 20.10 436 TYR A C 1
ATOM 1434 O O A TYR A 1 186 ? 31.512 -3.816 -4.167 0.55 21.51 436 TYR A O 1
ATOM 1435 O O B TYR A 1 186 ? 31.515 -3.809 -4.164 0.45 21.48 436 TYR A O 1
ATOM 1452 N N . LEU A 1 187 ? 30.124 -3.555 -2.419 1.00 16.29 437 LEU A N 1
ATOM 1453 C CA . LEU A 1 187 ? 30.074 -2.106 -2.539 1.00 15.62 437 LEU A CA 1
ATOM 1454 C C . LEU A 1 187 ? 30.542 -1.542 -1.206 1.00 16.49 437 LEU A C 1
ATOM 1455 O O . LEU A 1 187 ? 30.545 -2.241 -0.192 1.00 18.96 437 LEU A O 1
ATOM 1460 N N . TYR A 1 188 ? 30.940 -0.279 -1.203 1.00 14.72 438 TYR A N 1
ATOM 1461 C CA . TYR A 1 188 ? 31.622 0.254 -0.035 1.00 15.10 438 TYR A CA 1
ATOM 1462 C C . TYR A 1 188 ? 31.036 1.579 0.407 1.00 15.90 438 TYR A C 1
ATOM 1463 O O . TYR A 1 188 ? 30.503 2.333 -0.401 1.00 16.22 438 TYR A O 1
ATOM 1472 N N . GLU A 1 189 ? 31.134 1.857 1.708 1.00 12.90 439 GLU A N 1
ATOM 1473 C CA . GLU A 1 189 ? 30.740 3.169 2.229 1.00 14.11 439 GLU A CA 1
ATOM 1474 C C . GLU A 1 189 ? 31.616 3.536 3.401 1.00 15.22 439 GLU A C 1
ATOM 1475 O O . GLU A 1 189 ? 31.612 2.828 4.417 1.00 16.96 439 GLU A O 1
ATOM 1481 N N . ASN A 1 190 ? 32.368 4.626 3.281 1.00 15.73 440 ASN A N 1
ATOM 1482 C CA . ASN A 1 190 ? 33.106 5.142 4.441 1.00 14.26 440 ASN A CA 1
ATOM 1483 C C . ASN A 1 190 ? 32.154 5.978 5.284 1.00 15.83 440 ASN A C 1
ATOM 1484 O O . ASN A 1 190 ? 31.272 6.656 4.745 1.00 17.69 440 ASN A O 1
ATOM 1489 N N . MET A 1 191 ? 32.325 5.943 6.604 1.00 15.46 441 MET A N 1
ATOM 1490 C CA . MET A 1 191 ? 31.387 6.635 7.476 1.00 16.04 441 MET A CA 1
ATOM 1491 C C . MET A 1 191 ? 32.081 7.166 8.716 1.00 17.59 441 MET A C 1
ATOM 1492 O O . MET A 1 191 ? 32.974 6.521 9.266 1.00 17.43 441 MET A O 1
ATOM 1497 N N . ASN A 1 192 ? 31.683 8.367 9.126 1.00 17.87 442 ASN A N 1
ATOM 1498 C CA . ASN A 1 192 ? 32.111 8.932 10.405 1.00 17.43 442 ASN A CA 1
ATOM 1499 C C . ASN A 1 192 ? 31.313 8.246 11.508 1.00 17.88 442 ASN A C 1
ATOM 1500 O O . ASN A 1 192 ? 30.086 8.195 11.448 1.00 17.79 442 ASN A O 1
ATOM 1505 N N . ILE A 1 193 ? 31.993 7.707 12.516 1.00 18.30 443 ILE A N 1
ATOM 1506 C CA . ILE A 1 193 ? 31.268 7.026 13.587 1.00 19.10 443 ILE A CA 1
ATOM 1507 C C . ILE A 1 193 ? 30.274 7.972 14.272 1.00 18.43 443 ILE A C 1
ATOM 1508 O O . ILE A 1 193 ? 29.234 7.538 14.779 1.00 19.55 443 ILE A O 1
ATOM 1513 N N . ASN A 1 194 ? 30.571 9.267 14.241 1.00 22.25 444 ASN A N 1
ATOM 1514 C CA . ASN A 1 194 ? 29.686 10.248 14.855 1.00 24.68 444 ASN A CA 1
ATOM 1515 C C . ASN A 1 194 ? 28.313 10.340 14.178 1.00 32.26 444 ASN A C 1
ATOM 1516 O O . ASN A 1 194 ? 27.373 10.895 14.744 1.00 33.89 444 ASN A O 1
ATOM 1521 N N . ASN A 1 195 ? 28.194 9.778 12.979 1.00 26.12 445 ASN A N 1
ATOM 1522 C CA . ASN A 1 195 ? 26.903 9.720 12.300 1.00 32.71 445 ASN A CA 1
ATOM 1523 C C . ASN A 1 195 ? 26.031 8.532 12.724 1.00 33.70 445 ASN A C 1
ATOM 1524 O O . ASN A 1 195 ? 24.887 8.424 12.291 1.00 42.24 445 ASN A O 1
ATOM 1529 N N . LEU A 1 196 ? 26.577 7.646 13.565 1.00 22.65 446 LEU A N 1
ATOM 1530 C CA . LEU A 1 196 ? 25.817 6.547 14.164 1.00 22.39 446 LEU A CA 1
ATOM 1531 C C . LEU A 1 196 ? 25.622 6.772 15.652 1.00 28.47 446 LEU A C 1
ATOM 1532 O O . LEU A 1 196 ? 24.525 6.592 16.186 1.00 28.61 446 LEU A O 1
ATOM 1537 N N . THR A 1 197 ? 26.713 7.132 16.326 1.00 22.78 447 THR A N 1
ATOM 1538 C CA . THR A 1 197 ? 26.695 7.345 17.763 1.00 20.50 447 THR A CA 1
ATOM 1539 C C . THR A 1 197 ? 27.745 8.384 18.140 1.00 22.71 447 THR A C 1
ATOM 1540 O O . THR A 1 197 ? 28.947 8.099 18.164 1.00 22.74 447 THR A O 1
ATOM 1544 N N . ALA A 1 198 ? 27.288 9.603 18.414 1.00 19.85 448 ALA A N 1
ATOM 1545 C CA . ALA A 1 198 ? 28.195 10.642 18.877 1.00 21.52 448 ALA A CA 1
ATOM 1546 C C . ALA A 1 198 ? 28.787 10.315 20.245 1.00 21.04 448 ALA A C 1
ATOM 1547 O O . ALA A 1 198 ? 29.898 10.745 20.563 1.00 20.85 448 ALA A O 1
ATOM 1549 N N . THR A 1 199 ? 28.044 9.564 21.061 1.00 19.07 449 THR A N 1
ATOM 1550 C CA . THR A 1 199 ? 28.508 9.195 22.396 1.00 22.99 449 THR A CA 1
ATOM 1551 C C . THR A 1 199 ? 29.729 8.278 22.360 1.00 20.07 449 THR A C 1
ATOM 1552 O O . THR A 1 199 ? 30.718 8.539 23.038 1.00 23.24 449 THR A O 1
ATOM 1556 N N . LEU A 1 200 ? 29.665 7.201 21.575 1.00 21.61 450 LEU A N 1
ATOM 1557 C CA . LEU A 1 200 ? 30.821 6.326 21.460 1.00 21.17 450 LEU A CA 1
ATOM 1558 C C . LEU A 1 200 ? 31.880 6.955 20.562 1.00 19.85 450 LEU A C 1
ATOM 1559 O O . LEU A 1 200 ? 33.076 6.729 20.755 1.00 21.28 450 LEU A O 1
ATOM 1564 N N . GLY A 1 201 ? 31.441 7.764 19.599 1.00 19.87 451 GLY A N 1
ATOM 1565 C CA . GLY A 1 201 ? 32.361 8.426 18.681 1.00 24.18 451 GLY A CA 1
ATOM 1566 C C . GLY A 1 201 ? 33.402 9.281 19.381 1.00 22.54 451 GLY A C 1
ATOM 1567 O O . GLY A 1 201 ? 34.550 9.387 18.937 1.00 26.93 451 GLY A O 1
ATOM 1568 N N . ALA A 1 202 ? 32.993 9.894 20.489 1.00 21.68 452 ALA A N 1
ATOM 1569 C CA . ALA A 1 202 ? 33.862 10.750 21.290 1.00 25.30 452 ALA A CA 1
ATOM 1570 C C . ALA A 1 202 ? 35.102 10.019 21.818 1.00 27.99 452 ALA A C 1
ATOM 1571 O O . ALA A 1 202 ? 36.148 10.633 22.034 1.00 30.10 452 ALA A O 1
ATOM 1573 N N . ASP A 1 203 ? 34.978 8.711 22.031 1.00 24.33 453 ASP A N 1
ATOM 1574 C CA . ASP A 1 203 ? 36.044 7.935 22.649 1.00 25.13 453 ASP A CA 1
ATOM 1575 C C . ASP A 1 203 ? 36.532 6.754 21.801 1.00 19.96 453 ASP A C 1
ATOM 1576 O O . ASP A 1 203 ? 37.369 5.971 22.269 1.00 22.70 453 ASP A O 1
ATOM 1581 N N . LEU A 1 204 ? 36.033 6.634 20.570 1.00 21.36 454 LEU A N 1
ATOM 1582 C CA . LEU A 1 204 ? 36.405 5.511 19.696 1.00 22.75 454 LEU A CA 1
ATOM 1583 C C . LEU A 1 204 ? 37.902 5.418 19.443 1.00 26.64 454 LEU A C 1
ATOM 1584 O O . LEU A 1 204 ? 38.496 4.335 19.531 1.00 26.87 454 LEU A O 1
ATOM 1589 N N . VAL A 1 205 ? 38.516 6.555 19.139 1.00 24.39 455 VAL A N 1
ATOM 1590 C CA . VAL A 1 205 ? 39.940 6.580 18.828 1.00 26.88 455 VAL A CA 1
ATOM 1591 C C . VAL A 1 205 ? 40.775 6.745 20.098 1.00 32.86 455 VAL A C 1
ATOM 1592 O O . VAL A 1 205 ? 40.468 7.586 20.942 1.00 35.02 455 VAL A O 1
ATOM 1596 N N . ASP A 1 206 ? 41.813 5.919 20.230 1.00 33.53 456 ASP A N 1
ATOM 1597 C CA . ASP A 1 206 ? 42.781 6.014 21.326 1.00 38.54 456 ASP A CA 1
ATOM 1598 C C . ASP A 1 206 ? 43.301 7.446 21.454 1.00 35.96 456 ASP A C 1
ATOM 1599 O O . ASP A 1 206 ? 43.871 7.993 20.513 1.00 38.13 456 ASP A O 1
ATOM 1604 N N . SER A 1 207 ? 43.108 8.045 22.629 1.00 46.59 457 SER A N 1
ATOM 1605 C CA . SER A 1 207 ? 43.362 9.473 22.827 1.00 52.56 457 SER A CA 1
ATOM 1606 C C . SER A 1 207 ? 44.830 9.885 22.695 1.00 53.12 457 SER A C 1
ATOM 1607 O O . SER A 1 207 ? 45.124 11.054 22.443 1.00 59.23 457 SER A O 1
ATOM 1610 N N . THR A 1 208 ? 45.744 8.933 22.867 1.00 46.40 458 THR A N 1
ATOM 1611 C CA . THR A 1 208 ? 47.174 9.224 22.795 1.00 51.15 458 THR A CA 1
ATOM 1612 C C . THR A 1 208 ? 47.806 8.784 21.470 1.00 53.68 458 THR A C 1
ATOM 1613 O O . THR A 1 208 ? 48.892 9.247 21.100 1.00 50.29 458 THR A O 1
ATOM 1617 N N . ASP A 1 209 ? 47.120 7.890 20.762 1.00 47.62 459 ASP A N 1
ATOM 1618 C CA . ASP A 1 209 ? 47.631 7.340 19.512 1.00 42.16 459 ASP A CA 1
ATOM 1619 C C . ASP A 1 209 ? 46.489 7.196 18.512 1.00 34.22 459 ASP A C 1
ATOM 1620 O O . ASP A 1 209 ? 45.755 6.204 18.538 1.00 33.71 459 ASP A O 1
ATOM 1625 N N . ASN A 1 210 ? 46.360 8.185 17.629 1.00 34.70 460 ASN A N 1
ATOM 1626 C CA . ASN A 1 210 ? 45.274 8.233 16.649 1.00 31.32 460 ASN A CA 1
ATOM 1627 C C . ASN A 1 210 ? 45.230 7.055 15.689 1.00 33.84 460 ASN A C 1
ATOM 1628 O O . ASN A 1 210 ? 44.224 6.842 15.018 1.00 34.09 460 ASN A O 1
ATOM 1633 N N . THR A 1 211 ? 46.320 6.302 15.601 1.00 31.62 461 THR A N 1
ATOM 1634 C CA . THR A 1 211 ? 46.344 5.154 14.702 1.00 30.74 461 THR A CA 1
ATOM 1635 C C . THR A 1 211 ? 45.596 3.958 15.288 1.00 33.92 461 THR A C 1
ATOM 1636 O O . THR A 1 211 ? 45.386 2.959 14.597 1.00 31.21 461 THR A O 1
ATOM 1640 N N . LYS A 1 212 ? 45.190 4.060 16.556 1.00 29.58 462 LYS A N 1
ATOM 1641 C CA . LYS A 1 212 ? 44.529 2.936 17.223 1.00 29.76 462 LYS A CA 1
ATOM 1642 C C . LYS A 1 212 ? 43.083 3.185 17.660 1.00 27.54 462 LYS A C 1
ATOM 1643 O O . LYS A 1 212 ? 42.688 4.313 17.958 1.00 27.98 462 LYS A O 1
ATOM 1649 N N . ILE A 1 213 ? 42.304 2.105 17.673 1.00 26.89 463 ILE A N 1
ATOM 1650 C CA . ILE A 1 213 ? 40.933 2.107 18.173 1.00 22.07 463 ILE A CA 1
ATOM 1651 C C . ILE A 1 213 ? 40.933 1.639 19.626 1.00 23.50 463 ILE A C 1
ATOM 1652 O O . ILE A 1 213 ? 41.633 0.684 19.969 1.00 22.49 463 ILE A O 1
ATOM 1657 N N . ASN A 1 214 ? 40.163 2.314 20.477 1.00 19.25 464 ASN A N 1
ATOM 1658 C CA . ASN A 1 214 ? 40.006 1.910 21.876 1.00 20.94 464 ASN A CA 1
ATOM 1659 C C . ASN A 1 214 ? 39.207 0.617 21.929 1.00 21.48 464 ASN A C 1
ATOM 1660 O O . ASN A 1 214 ? 38.061 0.585 21.482 1.00 19.79 464 ASN A O 1
ATOM 1665 N N . ARG A 1 215 ? 39.803 -0.436 22.484 1.00 21.56 465 ARG A N 1
ATOM 1666 C CA . ARG A 1 215 ? 39.212 -1.774 22.458 1.00 21.82 465 ARG A CA 1
ATOM 1667 C C . ARG A 1 215 ? 37.924 -1.888 23.279 1.00 22.49 465 ARG A C 1
ATOM 1668 O O . ARG A 1 215 ? 36.995 -2.586 22.883 1.00 21.53 465 ARG A O 1
ATOM 1676 N N . GLY A 1 216 ? 37.867 -1.213 24.422 1.00 21.80 466 GLY A N 1
ATOM 1677 C CA . GLY A 1 216 ? 36.645 -1.209 25.206 1.00 19.11 466 GLY A CA 1
ATOM 1678 C C . GLY A 1 216 ? 35.496 -0.540 24.489 1.00 20.49 466 GLY A C 1
ATOM 1679 O O . GLY A 1 216 ? 34.361 -1.027 24.502 1.00 20.30 466 GLY A O 1
ATOM 1680 N N . ILE A 1 217 ? 35.784 0.594 23.861 1.00 18.47 467 ILE A N 1
ATOM 1681 C CA . ILE A 1 217 ? 34.752 1.331 23.152 1.00 19.02 467 ILE A CA 1
ATOM 1682 C C . ILE A 1 217 ? 34.330 0.540 21.921 1.00 20.08 467 ILE A C 1
ATOM 1683 O O . ILE A 1 217 ? 33.146 0.492 21.574 1.00 19.13 467 ILE A O 1
ATOM 1688 N N . PHE A 1 218 ? 35.301 -0.083 21.260 1.00 19.85 468 PHE A N 1
ATOM 1689 C CA . PHE A 1 218 ? 34.988 -0.951 20.133 1.00 18.67 468 PHE A CA 1
ATOM 1690 C C . PHE A 1 218 ? 33.983 -2.033 20.517 1.00 18.07 468 PHE A C 1
ATOM 1691 O O . PHE A 1 218 ? 33.008 -2.257 19.795 1.00 18.50 468 PHE A O 1
ATOM 1699 N N . ASN A 1 219 ? 34.204 -2.692 21.650 1.00 19.37 469 ASN A N 1
ATOM 1700 C CA . ASN A 1 219 ? 33.268 -3.711 22.091 1.00 17.20 469 ASN A CA 1
ATOM 1701 C C . ASN A 1 219 ? 31.870 -3.148 22.328 1.00 23.99 469 ASN A C 1
ATOM 1702 O O . ASN A 1 219 ? 30.874 -3.775 21.965 1.00 21.94 469 ASN A O 1
ATOM 1707 N N A GLU A 1 220 ? 31.800 -1.968 22.939 0.45 23.72 470 GLU A N 1
ATOM 1708 N N B GLU A 1 220 ? 31.801 -1.964 22.937 0.55 16.27 470 GLU A N 1
ATOM 1709 C CA A GLU A 1 220 ? 30.522 -1.313 23.175 0.45 22.08 470 GLU A CA 1
ATOM 1710 C CA B GLU A 1 220 ? 30.527 -1.294 23.159 0.55 21.91 470 GLU A CA 1
ATOM 1711 C C A GLU A 1 220 ? 29.840 -0.964 21.854 0.45 21.65 470 GLU A C 1
ATOM 1712 C C B GLU A 1 220 ? 29.844 -0.998 21.839 0.55 21.79 470 GLU A C 1
ATOM 1713 O O A GLU A 1 220 ? 28.622 -1.061 21.732 0.45 20.81 470 GLU A O 1
ATOM 1714 O O B GLU A 1 220 ? 28.633 -1.161 21.702 0.55 20.59 470 GLU A O 1
ATOM 1725 N N . PHE A 1 221 ? 30.634 -0.566 20.866 1.00 18.41 471 PHE A N 1
ATOM 1726 C CA . PHE A 1 221 ? 30.097 -0.220 19.556 1.00 17.44 471 PHE A CA 1
ATOM 1727 C C . PHE A 1 221 ? 29.471 -1.408 18.832 1.00 19.51 471 PHE A C 1
ATOM 1728 O O . PHE A 1 221 ? 28.413 -1.281 18.196 1.00 18.72 471 PHE A O 1
ATOM 1736 N N . LYS A 1 222 ? 30.130 -2.555 18.903 1.00 17.73 472 LYS A N 1
ATOM 1737 C CA . LYS A 1 222 ? 29.678 -3.703 18.119 1.00 17.34 472 LYS A CA 1
ATOM 1738 C C . LYS A 1 222 ? 28.736 -4.653 18.843 1.00 19.20 472 LYS A C 1
ATOM 1739 O O . LYS A 1 222 ? 28.068 -5.456 18.196 1.00 19.84 472 LYS A O 1
ATOM 1745 N N . LYS A 1 223 ? 28.677 -4.559 20.173 1.00 17.82 473 LYS A N 1
ATOM 1746 C CA . LYS A 1 223 ? 27.968 -5.540 20.998 1.00 22.49 473 LYS A CA 1
ATOM 1747 C C . LYS A 1 223 ? 26.527 -5.790 20.546 1.00 19.30 473 LYS A C 1
ATOM 1748 O O . LYS A 1 223 ? 26.092 -6.944 20.443 1.00 22.73 473 LYS A O 1
ATOM 1754 N N . ASN A 1 224 ? 25.791 -4.715 20.289 1.00 17.50 474 ASN A N 1
ATOM 1755 C CA . ASN A 1 224 ? 24.392 -4.844 19.896 1.00 22.55 474 ASN A CA 1
ATOM 1756 C C . ASN A 1 224 ? 24.144 -4.284 18.509 1.00 18.90 474 ASN A C 1
ATOM 1757 O O . ASN A 1 224 ? 23.083 -3.706 18.233 1.00 22.01 474 ASN A O 1
ATOM 1762 N N . PHE A 1 225 ? 25.145 -4.439 17.645 1.00 19.23 475 PHE A N 1
ATOM 1763 C CA . PHE A 1 225 ? 25.046 -3.958 16.273 1.00 17.28 475 PHE A CA 1
ATOM 1764 C C . PHE A 1 225 ? 24.816 -5.155 15.359 1.00 17.84 475 PHE A C 1
ATOM 1765 O O . PHE A 1 225 ? 25.778 -5.786 14.879 1.00 19.13 475 PHE A O 1
ATOM 1773 N N . LYS A 1 226 ? 23.539 -5.465 15.124 1.00 19.70 476 LYS A N 1
ATOM 1774 C CA . LYS A 1 226 ? 23.152 -6.645 14.360 1.00 17.54 476 LYS A CA 1
ATOM 1775 C C . LYS A 1 226 ? 22.316 -6.308 13.129 1.00 15.35 476 LYS A C 1
ATOM 1776 O O . LYS A 1 226 ? 22.207 -7.126 12.212 1.00 17.48 476 LYS A O 1
ATOM 1782 N N . TYR A 1 227 ? 21.712 -5.125 13.106 1.00 15.15 477 TYR A N 1
ATOM 1783 C CA . TYR A 1 227 ? 20.934 -4.701 11.941 1.00 16.52 477 TYR A CA 1
ATOM 1784 C C . TYR A 1 227 ? 20.871 -3.187 11.811 1.00 18.81 477 TYR A C 1
ATOM 1785 O O . TYR A 1 227 ? 21.069 -2.448 12.778 1.00 14.91 477 TYR A O 1
ATOM 1794 N N . SER A 1 228 ? 20.577 -2.742 10.598 1.00 13.72 478 SER A N 1
ATOM 1795 C CA . SER A 1 228 ? 20.772 -1.363 10.191 1.00 15.29 478 SER A CA 1
ATOM 1796 C C . SER A 1 228 ? 19.705 -1.072 9.150 1.00 14.39 478 SER A C 1
ATOM 1797 O O . SER A 1 228 ? 19.357 -1.963 8.371 1.00 18.49 478 SER A O 1
ATOM 1800 N N . ILE A 1 229 ? 19.167 0.143 9.156 1.00 12.78 479 ILE A N 1
ATOM 1801 C CA . ILE A 1 229 ? 18.208 0.584 8.124 1.00 14.91 479 ILE A CA 1
ATOM 1802 C C . ILE A 1 229 ? 18.699 1.831 7.416 1.00 16.96 479 ILE A C 1
ATOM 1803 O O . ILE A 1 229 ? 19.215 2.744 8.054 1.00 15.50 479 ILE A O 1
ATOM 1808 N N . SER A 1 230 ? 18.551 1.890 6.090 1.00 13.33 480 SER A N 1
ATOM 1809 C CA . SER A 1 230 ? 18.721 3.170 5.416 1.00 15.07 480 SER A CA 1
ATOM 1810 C C . SER A 1 230 ? 17.366 3.682 4.956 1.00 15.17 480 SER A C 1
ATOM 1811 O O . SER A 1 230 ? 16.730 3.094 4.064 1.00 16.74 480 SER A O 1
ATOM 1814 N N . SER A 1 231 ? 16.923 4.767 5.580 1.00 14.13 481 SER A N 1
ATOM 1815 C CA . SER A 1 231 ? 15.702 5.450 5.163 1.00 13.63 481 SER A CA 1
ATOM 1816 C C . SER A 1 231 ? 15.978 6.388 3.996 1.00 15.03 481 SER A C 1
ATOM 1817 O O . SER A 1 231 ? 15.057 6.753 3.265 1.00 16.13 481 SER A O 1
ATOM 1820 N N . ASN A 1 232 ? 17.233 6.791 3.829 1.00 15.49 482 ASN A N 1
ATOM 1821 C CA . ASN A 1 232 ? 17.584 7.651 2.699 1.00 15.47 482 ASN A CA 1
ATOM 1822 C C . ASN A 1 232 ? 18.243 6.815 1.611 1.00 16.20 482 ASN A C 1
ATOM 1823 O O . ASN A 1 232 ? 18.253 5.588 1.709 1.00 15.49 482 ASN A O 1
ATOM 1828 N N . TYR A 1 233 ? 18.753 7.469 0.567 1.00 14.75 483 TYR A N 1
ATOM 1829 C CA . TYR A 1 233 ? 19.368 6.755 -0.547 1.00 15.16 483 TYR A CA 1
ATOM 1830 C C . TYR A 1 233 ? 20.862 6.625 -0.298 1.00 14.06 483 TYR A C 1
ATOM 1831 O O . TYR A 1 233 ? 21.578 7.631 -0.263 1.00 14.89 483 TYR A O 1
ATOM 1840 N N . MET A 1 234 ? 21.337 5.397 -0.098 1.00 13.84 484 MET A N 1
ATOM 1841 C CA . MET A 1 234 ? 22.767 5.188 0.127 1.00 11.75 484 MET A CA 1
ATOM 1842 C C . MET A 1 234 ? 23.552 5.468 -1.133 1.00 15.05 484 MET A C 1
ATOM 1843 O O . MET A 1 234 ? 23.172 5.022 -2.221 1.00 19.03 484 MET A O 1
ATOM 1848 N N . ILE A 1 235 ? 24.637 6.215 -0.993 1.00 12.39 485 ILE A N 1
ATOM 1849 C CA . ILE A 1 235 ? 25.521 6.466 -2.128 1.00 13.14 485 ILE A CA 1
ATOM 1850 C C . ILE A 1 235 ? 26.811 5.704 -1.844 1.00 13.93 485 ILE A C 1
ATOM 1851 O O . ILE A 1 235 ? 27.593 6.073 -0.938 1.00 15.76 485 ILE A O 1
ATOM 1856 N N . VAL A 1 236 ? 27.003 4.615 -2.585 1.00 14.42 486 VAL A N 1
ATOM 1857 C CA . VAL A 1 236 ? 28.074 3.672 -2.285 1.00 13.47 486 VAL A CA 1
ATOM 1858 C C . VAL A 1 236 ? 29.146 3.669 -3.369 1.00 14.73 486 VAL A C 1
ATOM 1859 O O . VAL A 1 236 ? 28.877 3.975 -4.545 1.00 17.58 486 VAL A O 1
ATOM 1863 N N . ASP A 1 237 ? 30.366 3.354 -2.950 1.00 13.38 487 ASP A N 1
ATOM 1864 C CA . ASP A 1 237 ? 31.509 3.288 -3.854 1.00 13.71 487 ASP A CA 1
ATOM 1865 C C . ASP A 1 237 ? 31.624 1.887 -4.425 1.00 16.39 487 ASP A C 1
ATOM 1866 O O . ASP A 1 237 ? 31.523 0.897 -3.704 1.00 15.47 487 ASP A O 1
ATOM 1871 N N . ILE A 1 238 ? 31.826 1.790 -5.737 1.00 15.18 488 ILE A N 1
ATOM 1872 C CA . ILE A 1 238 ? 32.071 0.490 -6.336 1.00 14.21 488 ILE A CA 1
ATOM 1873 C C . ILE A 1 238 ? 33.413 -0.071 -5.877 1.00 17.47 488 ILE A C 1
ATOM 1874 O O . ILE A 1 238 ? 33.530 -1.273 -5.611 1.00 19.44 488 ILE A O 1
ATOM 1879 N N . ASN A 1 239 ? 34.418 0.799 -5.770 1.00 16.37 489 ASN A N 1
ATOM 1880 C CA . ASN A 1 239 ? 35.721 0.402 -5.248 1.00 18.26 489 ASN A CA 1
ATOM 1881 C C . ASN A 1 239 ? 35.990 1.106 -3.926 1.00 19.56 489 ASN A C 1
ATOM 1882 O O . ASN A 1 239 ? 35.652 2.279 -3.766 1.00 18.89 489 ASN A O 1
ATOM 1887 N N . GLU A 1 240 ? 36.593 0.395 -2.976 1.00 20.11 490 GLU A N 1
ATOM 1888 C CA . GLU A 1 240 ? 36.839 0.977 -1.655 1.00 17.12 490 GLU A CA 1
ATOM 1889 C C . GLU A 1 240 ? 37.776 2.180 -1.732 1.00 17.42 490 GLU A C 1
ATOM 1890 O O . GLU A 1 240 ? 38.826 2.117 -2.384 1.00 21.33 490 GLU A O 1
ATOM 1896 N N . ARG A 1 241 ? 37.374 3.275 -1.081 1.00 16.29 491 ARG A N 1
ATOM 1897 C CA . ARG A 1 241 ? 38.148 4.518 -1.098 1.00 18.16 491 ARG A CA 1
ATOM 1898 C C . ARG A 1 241 ? 38.908 4.625 0.212 1.00 19.72 491 ARG A C 1
ATOM 1899 O O . ARG A 1 241 ? 38.342 4.324 1.264 1.00 19.63 491 ARG A O 1
ATOM 1907 N N . PRO A 1 242 ? 40.189 5.032 0.157 1.00 19.61 492 PRO A N 1
ATOM 1908 C CA . PRO A 1 242 ? 40.937 5.201 1.411 1.00 21.50 492 PRO A CA 1
ATOM 1909 C C . PRO A 1 242 ? 40.239 6.200 2.312 1.00 22.96 492 PRO A C 1
ATOM 1910 O O . PRO A 1 242 ? 39.624 7.141 1.824 1.00 19.35 492 PRO A O 1
ATOM 1914 N N . ALA A 1 243 ? 40.312 5.997 3.625 1.00 20.35 493 ALA A N 1
ATOM 1915 C CA . ALA A 1 243 ? 39.585 6.865 4.538 1.00 16.49 493 ALA A CA 1
ATOM 1916 C C . ALA A 1 243 ? 40.146 8.280 4.607 1.00 22.07 493 ALA A C 1
ATOM 1917 O O . ALA A 1 243 ? 41.357 8.492 4.553 1.00 24.10 493 ALA A O 1
ATOM 1919 N N . LEU A 1 244 ? 39.247 9.243 4.744 1.00 19.48 494 LEU A N 1
ATOM 1920 C CA . LEU A 1 244 ? 39.627 10.586 5.155 1.00 19.05 494 LEU A CA 1
ATOM 1921 C C . LEU A 1 244 ? 39.797 10.525 6.675 1.00 28.23 494 LEU A C 1
ATOM 1922 O O . LEU A 1 244 ? 39.356 9.562 7.300 1.00 27.75 494 LEU A O 1
ATOM 1927 N N . ASP A 1 245 ? 40.421 11.538 7.267 1.00 32.44 495 ASP A N 1
ATOM 1928 C CA . ASP A 1 245 ? 40.787 11.495 8.691 1.00 34.54 495 ASP A CA 1
ATOM 1929 C C . ASP A 1 245 ? 39.647 11.142 9.662 1.00 29.25 495 ASP A C 1
ATOM 1930 O O . ASP A 1 245 ? 39.880 10.490 10.684 1.00 38.55 495 ASP A O 1
ATOM 1935 N N . ASN A 1 246 ? 38.424 11.548 9.332 1.00 25.67 496 ASN A N 1
ATOM 1936 C CA . ASN A 1 246 ? 37.275 11.344 10.218 1.00 26.56 496 ASN A CA 1
ATOM 1937 C C . ASN A 1 246 ? 36.377 10.164 9.837 1.00 23.05 496 ASN A C 1
ATOM 1938 O O . ASN A 1 246 ? 35.272 10.026 10.367 1.00 30.17 496 ASN A O 1
ATOM 1943 N N . GLU A 1 247 ? 36.847 9.325 8.918 1.00 21.28 497 GLU A N 1
ATOM 1944 C CA . GLU A 1 247 ? 36.083 8.170 8.469 1.00 21.65 497 GLU A CA 1
ATOM 1945 C C . GLU A 1 247 ? 36.683 6.893 9.028 1.00 22.28 497 GLU A C 1
ATOM 1946 O O . GLU A 1 247 ? 37.478 6.234 8.351 1.00 25.14 497 GLU A O 1
ATOM 1952 N N . ARG A 1 248 ? 36.320 6.528 10.256 1.00 19.62 498 ARG A N 1
ATOM 1953 C CA . ARG A 1 248 ? 36.917 5.328 10.832 1.00 17.43 498 ARG A CA 1
ATOM 1954 C C .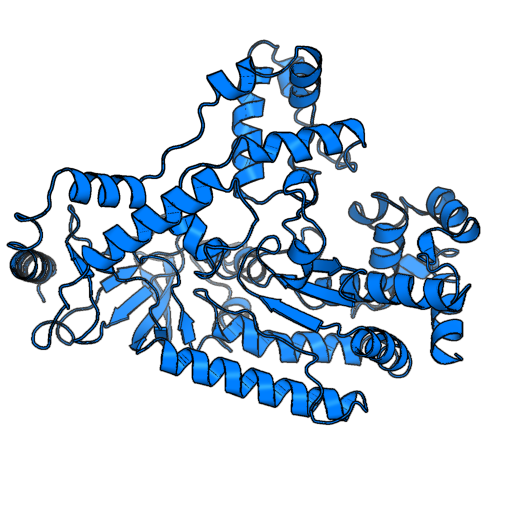 ARG A 1 248 ? 36.066 4.070 10.619 1.00 17.84 498 ARG A C 1
ATOM 1955 O O . ARG A 1 248 ? 36.505 2.970 10.955 1.00 20.37 498 ARG A O 1
ATOM 1963 N N . LEU A 1 249 ? 34.873 4.223 10.037 1.00 16.43 499 LEU A N 1
ATOM 1964 C CA . LEU A 1 249 ? 34.044 3.065 9.688 1.00 14.26 499 LEU A CA 1
ATOM 1965 C C . LEU A 1 249 ? 34.148 2.797 8.190 1.00 14.90 499 LEU A C 1
ATOM 1966 O O . LEU A 1 249 ? 34.012 3.709 7.369 1.00 19.09 499 LEU A O 1
ATOM 1971 N N . LYS A 1 250 ? 34.420 1.552 7.835 1.00 14.22 500 LYS A N 1
ATOM 1972 C CA A LYS A 1 250 ? 34.502 1.186 6.428 0.39 14.68 500 LYS A CA 1
ATOM 1973 C CA B LYS A 1 250 ? 34.528 1.174 6.428 0.61 14.52 500 LYS A CA 1
ATOM 1974 C C . LYS A 1 250 ? 33.528 0.058 6.137 1.00 14.43 500 LYS A C 1
ATOM 1975 O O . LYS A 1 250 ? 33.820 -1.109 6.377 1.00 16.43 500 LYS A O 1
ATOM 1986 N N . TRP A 1 251 ? 32.346 0.419 5.637 1.00 13.47 501 TRP A N 1
ATOM 1987 C CA . TRP A 1 251 ? 31.323 -0.578 5.349 1.00 14.86 501 TRP A CA 1
ATOM 1988 C C . TRP A 1 251 ? 31.660 -1.335 4.069 1.00 17.38 501 TRP A C 1
ATOM 1989 O O . TRP A 1 251 ? 32.127 -0.744 3.083 1.00 16.58 501 TRP A O 1
ATOM 2000 N N . ARG A 1 252 ? 31.439 -2.647 4.105 1.00 15.84 502 ARG A N 1
ATOM 2001 C CA . ARG A 1 252 ? 31.540 -3.483 2.916 1.00 15.62 502 ARG A CA 1
ATOM 2002 C C . ARG A 1 252 ? 30.194 -4.184 2.778 1.00 18.36 502 ARG A C 1
ATOM 2003 O O . ARG A 1 252 ? 29.775 -4.913 3.678 1.00 17.71 502 ARG A O 1
ATOM 2011 N N . ILE A 1 253 ? 29.515 -3.956 1.653 1.00 17.13 503 ILE A N 1
ATOM 2012 C CA . ILE A 1 253 ? 28.091 -4.255 1.553 1.00 15.59 503 ILE A CA 1
ATOM 2013 C C . ILE A 1 253 ? 27.797 -5.218 0.425 1.00 16.68 503 ILE A C 1
ATOM 2014 O O . ILE A 1 253 ? 28.269 -5.025 -0.691 1.00 19.10 503 ILE A O 1
ATOM 2019 N N . GLN A 1 254 ? 27.029 -6.262 0.731 1.00 16.13 504 GLN A N 1
ATOM 2020 C CA . GLN A 1 254 ? 26.561 -7.188 -0.293 1.00 18.21 504 GLN A CA 1
ATOM 2021 C C . GLN A 1 254 ? 25.085 -6.901 -0.589 1.00 19.11 504 GLN A C 1
ATOM 2022 O O . GLN A 1 254 ? 24.244 -6.919 0.313 1.00 22.00 504 GLN A O 1
ATOM 2028 N N . LEU A 1 255 ? 24.768 -6.633 -1.853 1.00 18.22 505 LEU A N 1
ATOM 2029 C CA . LEU A 1 255 ? 23.394 -6.350 -2.247 1.00 17.28 505 LEU A CA 1
ATOM 2030 C C . LEU A 1 255 ? 22.585 -7.629 -2.453 1.00 20.35 505 LEU A C 1
ATOM 2031 O O . LEU A 1 255 ? 23.153 -8.721 -2.580 1.00 23.14 505 LEU A O 1
ATOM 2036 N N . SER A 1 256 ? 21.258 -7.494 -2.47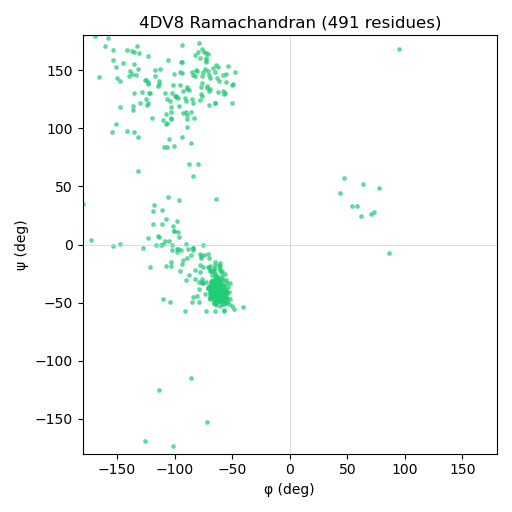7 1.00 18.65 506 SER A N 1
ATOM 2037 C CA . SER A 1 256 ? 20.389 -8.600 -2.882 1.00 17.70 506 SER A CA 1
ATOM 2038 C C . SER A 1 256 ? 20.077 -8.469 -4.372 1.00 19.67 506 SER A C 1
ATOM 2039 O O . SER A 1 256 ? 20.162 -7.374 -4.924 1.00 21.16 506 SER A O 1
ATOM 2042 N N . PRO A 1 257 ? 19.717 -9.588 -5.031 1.00 20.63 507 PRO A N 1
ATOM 2043 C CA . PRO A 1 257 ? 19.455 -9.518 -6.477 1.00 20.14 507 PRO A CA 1
ATOM 2044 C C . PRO A 1 257 ? 18.363 -8.511 -6.824 1.00 20.69 507 PRO A C 1
ATOM 2045 O O . PRO A 1 257 ? 18.399 -7.914 -7.907 1.00 21.75 507 PRO A O 1
ATOM 2049 N N . ASP A 1 258 ? 17.407 -8.323 -5.921 1.00 21.83 508 ASP A N 1
ATOM 2050 C CA . ASP A 1 258 ? 16.291 -7.417 -6.182 1.00 22.86 508 ASP A CA 1
ATOM 2051 C C . ASP A 1 258 ? 16.571 -5.979 -5.734 1.00 19.37 508 ASP A C 1
ATOM 2052 O O . ASP A 1 258 ? 15.705 -5.117 -5.865 1.00 24.52 508 ASP A O 1
ATOM 2057 N N . THR A 1 259 ? 17.757 -5.712 -5.189 1.00 19.92 509 THR A N 1
ATOM 2058 C CA . THR A 1 259 ? 18.071 -4.346 -4.763 1.00 16.70 509 THR A CA 1
ATOM 2059 C C . THR A 1 259 ? 18.124 -3.423 -5.969 1.00 17.39 509 THR A C 1
ATOM 2060 O O . THR A 1 259 ? 18.901 -3.658 -6.897 1.00 18.48 509 THR A O 1
ATOM 2064 N N . ARG A 1 260 ? 17.291 -2.384 -5.963 1.00 18.30 510 ARG A N 1
ATOM 2065 C CA . ARG A 1 260 ? 17.277 -1.415 -7.061 1.00 17.54 510 ARG A CA 1
ATOM 2066 C C . ARG A 1 260 ? 18.362 -0.366 -6.843 1.00 17.76 510 ARG A C 1
ATOM 2067 O O . ARG A 1 260 ? 18.656 0.006 -5.710 1.00 16.64 510 ARG A O 1
ATOM 2075 N N . ALA A 1 261 ? 18.961 0.109 -7.935 1.00 15.50 511 ALA A N 1
ATOM 2076 C CA . ALA A 1 261 ? 20.067 1.060 -7.857 1.00 14.87 511 ALA A CA 1
ATOM 2077 C C . ALA A 1 261 ? 20.239 1.777 -9.179 1.00 16.31 511 ALA A C 1
ATOM 2078 O O . ALA A 1 261 ? 19.622 1.404 -10.182 1.00 17.81 511 ALA A O 1
ATOM 2080 N N . GLY A 1 262 ? 21.086 2.799 -9.182 1.00 17.08 512 GLY A N 1
ATOM 2081 C CA . GLY A 1 262 ? 21.449 3.460 -10.429 1.00 15.43 512 GLY A CA 1
ATOM 2082 C C . GLY A 1 262 ? 22.929 3.771 -10.419 1.00 21.12 512 GLY A C 1
ATOM 2083 O O . GLY A 1 262 ? 23.514 3.999 -9.363 1.00 18.33 512 GLY A O 1
ATOM 2084 N N . TYR A 1 263 ? 23.549 3.773 -11.594 1.00 18.44 513 TYR A N 1
ATOM 2085 C CA . TYR A 1 263 ? 24.959 4.122 -11.692 1.00 18.42 513 TYR A CA 1
ATOM 2086 C C . TYR A 1 263 ? 25.164 5.641 -11.589 1.00 18.63 513 TYR A C 1
ATOM 2087 O O . TYR A 1 263 ? 24.441 6.425 -12.219 1.00 18.51 513 TYR A O 1
ATOM 2096 N N . LEU A 1 264 ? 26.158 6.047 -10.797 1.00 17.00 514 LEU A N 1
ATOM 2097 C CA . LEU A 1 264 ? 26.577 7.440 -10.715 1.00 16.93 514 LEU A CA 1
ATOM 2098 C C . LEU A 1 264 ? 28.016 7.576 -11.203 1.00 17.13 514 LEU A C 1
ATOM 2099 O O . LEU A 1 264 ? 28.839 6.678 -10.969 1.00 15.80 514 LEU A O 1
ATOM 2104 N N . GLU A 1 265 ? 28.325 8.698 -11.861 1.00 18.60 515 GLU A N 1
ATOM 2105 C CA . GLU A 1 265 ? 29.669 8.933 -12.390 1.00 19.40 515 GLU A CA 1
ATOM 2106 C C . GLU A 1 265 ? 30.727 8.769 -11.308 1.00 17.30 515 GLU A C 1
ATOM 2107 O O . GLU A 1 265 ? 30.444 8.968 -10.117 1.00 19.08 515 GLU A O 1
ATOM 2113 N N . ASN A 1 266 ? 31.935 8.412 -11.737 1.00 16.64 516 ASN A N 1
ATOM 2114 C CA . ASN A 1 266 ? 33.075 8.160 -10.851 1.00 16.02 516 ASN A CA 1
ATOM 2115 C C . ASN A 1 266 ? 32.933 6.885 -10.030 1.00 23.75 516 ASN A C 1
ATOM 2116 O O . ASN A 1 266 ? 33.508 6.759 -8.947 1.00 22.00 516 ASN A O 1
ATOM 2121 N N . GLY A 1 267 ? 32.162 5.944 -10.557 1.00 16.50 517 GLY A N 1
ATOM 2122 C CA . GLY A 1 267 ? 32.184 4.585 -10.041 1.00 17.20 517 GLY A CA 1
ATOM 2123 C C . GLY A 1 267 ? 31.417 4.428 -8.748 1.00 18.19 517 GLY A C 1
ATOM 2124 O O . GLY A 1 267 ? 31.921 3.858 -7.775 1.00 18.06 517 GLY A O 1
ATOM 2125 N N . LYS A 1 268 ? 30.195 4.942 -8.738 1.00 16.76 518 LYS A N 1
ATOM 2126 C CA A LYS A 1 268 ? 29.324 4.840 -7.574 0.42 16.67 518 LYS A CA 1
ATOM 2127 C CA B LYS A 1 268 ? 29.335 4.839 -7.569 0.58 16.36 518 LYS A CA 1
ATOM 2128 C C . LYS A 1 268 ? 27.958 4.289 -7.945 1.00 19.20 518 LYS A C 1
ATOM 2129 O O . LYS A 1 268 ? 27.585 4.258 -9.114 1.00 18.42 518 LYS A O 1
ATOM 2140 N N . LEU A 1 269 ? 27.209 3.856 -6.938 1.00 14.03 519 LEU A N 1
ATOM 2141 C CA . LEU A 1 269 ? 25.816 3.479 -7.128 1.00 15.16 519 LEU A CA 1
ATOM 2142 C C . LEU A 1 269 ? 24.983 4.265 -6.144 1.00 18.09 519 LEU A C 1
ATOM 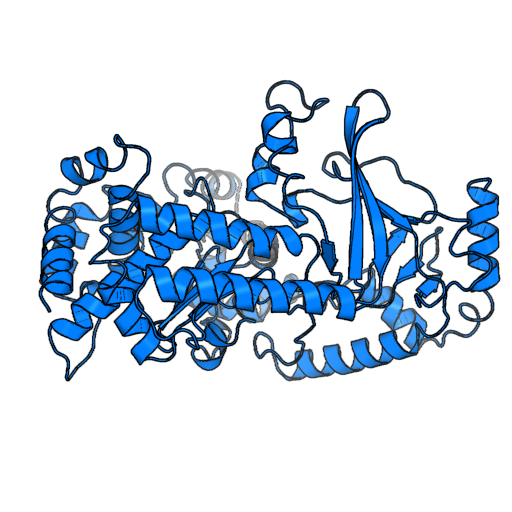2143 O O . LEU A 1 269 ? 25.395 4.485 -4.989 1.00 16.25 519 LEU A O 1
ATOM 2148 N N . ILE A 1 270 ? 23.815 4.699 -6.586 1.00 14.25 520 ILE A N 1
ATOM 2149 C CA . ILE A 1 270 ? 22.828 5.179 -5.638 1.00 14.22 520 ILE A CA 1
ATOM 2150 C C . ILE A 1 270 ? 21.851 4.036 -5.414 1.00 15.49 520 ILE A C 1
ATOM 2151 O O . ILE A 1 270 ? 21.312 3.468 -6.363 1.00 17.39 520 ILE A O 1
ATOM 2156 N N . LEU A 1 271 ? 21.628 3.681 -4.155 1.00 12.71 521 LEU A N 1
ATOM 2157 C CA . LEU A 1 271 ? 20.725 2.582 -3.851 1.00 14.73 521 LEU A CA 1
ATOM 2158 C C . LEU A 1 271 ? 19.327 3.102 -3.552 1.00 14.63 521 LEU A C 1
ATOM 2159 O O . LEU A 1 271 ? 19.168 4.212 -3.037 1.00 16.94 521 LEU A O 1
ATOM 2164 N N . GLN A 1 272 ? 18.317 2.300 -3.883 1.00 14.67 522 GLN A N 1
ATOM 2165 C CA . GLN A 1 272 ? 16.953 2.572 -3.431 1.00 13.77 522 GLN A CA 1
ATOM 2166 C C . GLN A 1 272 ? 16.906 2.879 -1.935 1.00 14.03 522 GLN A C 1
ATOM 2167 O O . GLN A 1 272 ? 17.708 2.353 -1.140 1.00 16.17 522 GLN A O 1
ATOM 2173 N N . ARG A 1 273 ? 15.958 3.719 -1.546 1.00 15.23 523 ARG A N 1
ATOM 2174 C CA . ARG A 1 273 ? 15.774 3.998 -0.127 1.00 13.76 523 ARG A CA 1
ATOM 2175 C C . ARG A 1 273 ? 15.003 2.837 0.499 1.00 17.20 523 ARG A C 1
ATOM 2176 O O . ARG A 1 273 ? 14.545 1.929 -0.205 1.00 16.88 523 ARG A O 1
ATOM 2184 N N . ASN A 1 274 ? 14.872 2.860 1.823 1.00 16.09 524 ASN A N 1
ATOM 2185 C CA . ASN A 1 274 ? 14.133 1.838 2.557 1.00 18.18 524 ASN A CA 1
ATOM 2186 C C . ASN A 1 274 ? 14.773 0.456 2.415 1.00 17.00 524 ASN A C 1
ATOM 2187 O O . ASN A 1 274 ? 14.139 -0.520 2.045 1.00 20.44 524 ASN A O 1
ATOM 2192 N N . ILE A 1 275 ? 16.065 0.454 2.713 1.00 16.98 525 ILE A N 1
ATOM 2193 C CA A ILE A 1 275 ? 16.886 -0.747 2.693 0.38 19.48 525 ILE A CA 1
ATOM 2194 C CA B ILE A 1 275 ? 16.910 -0.726 2.700 0.62 21.79 525 ILE A CA 1
ATOM 2195 C C . ILE A 1 275 ? 17.079 -1.285 4.115 1.00 16.62 525 ILE A C 1
ATOM 2196 O O . ILE A 1 275 ? 17.254 -0.513 5.073 1.00 17.86 525 ILE A O 1
ATOM 2205 N N . GLY A 1 276 ? 17.010 -2.609 4.254 1.00 16.21 526 GLY A N 1
ATOM 2206 C CA . GLY A 1 276 ? 17.412 -3.260 5.494 1.00 18.16 526 GLY A CA 1
ATOM 2207 C C . GLY A 1 276 ? 18.807 -3.847 5.337 1.00 20.32 526 GLY A C 1
ATOM 2208 O O . GLY A 1 276 ? 19.168 -4.277 4.247 1.00 17.50 526 GLY A O 1
ATOM 2209 N N . LEU A 1 277 ? 19.608 -3.860 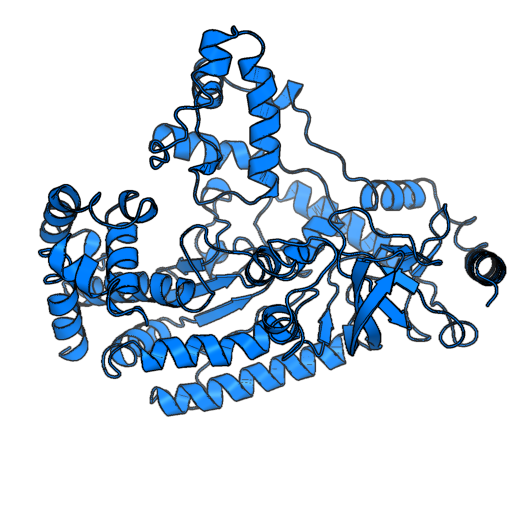6.405 1.00 14.66 527 LEU A N 1
ATOM 2210 C CA . LEU A 1 277 ? 20.925 -4.499 6.340 1.00 14.82 527 LEU A CA 1
ATOM 2211 C C . LEU A 1 277 ? 21.149 -5.343 7.574 1.00 18.60 527 LEU A C 1
ATOM 2212 O O . LEU A 1 277 ? 20.949 -4.867 8.694 1.00 19.14 527 LEU A O 1
ATOM 2217 N N . GLU A 1 278 ? 21.570 -6.590 7.366 1.00 15.61 528 GLU A N 1
ATOM 2218 C CA . GLU A 1 278 ? 21.991 -7.433 8.477 1.00 15.91 528 GLU A CA 1
ATOM 2219 C C . GLU A 1 278 ? 23.493 -7.288 8.644 1.00 19.89 528 GLU A C 1
ATOM 2220 O O . GLU A 1 278 ? 24.243 -7.356 7.665 1.00 20.76 528 GLU A O 1
ATOM 2226 N N . ILE A 1 279 ? 23.935 -7.077 9.879 1.00 18.18 529 ILE A N 1
ATOM 2227 C CA . ILE A 1 279 ? 25.359 -6.935 10.140 1.00 20.14 529 ILE A CA 1
ATOM 2228 C C . ILE A 1 279 ? 25.964 -8.320 10.327 1.00 17.48 529 ILE A C 1
ATOM 2229 O O . ILE A 1 279 ? 25.644 -9.024 11.290 1.00 21.21 529 ILE A O 1
ATOM 2234 N N . LYS A 1 280 ? 26.836 -8.706 9.397 1.00 17.25 530 LYS A N 1
ATOM 2235 C CA . LYS A 1 280 ? 27.421 -10.037 9.373 1.00 21.64 530 LYS A CA 1
ATOM 2236 C C . LYS A 1 280 ? 28.718 -10.143 10.164 1.00 23.57 530 LYS A C 1
ATOM 2237 O O . LYS A 1 280 ? 29.031 -11.205 10.701 1.00 25.40 530 LYS A O 1
ATOM 2243 N N . ASP A 1 281 ? 29.472 -9.049 10.237 1.00 19.28 531 ASP A N 1
ATOM 2244 C CA . ASP A 1 281 ? 30.776 -9.078 10.905 1.00 20.57 531 ASP A CA 1
ATOM 2245 C C . ASP A 1 281 ? 31.244 -7.649 11.158 1.00 19.32 531 ASP A C 1
ATOM 2246 O O . ASP A 1 281 ? 30.991 -6.751 10.362 1.00 19.76 531 ASP A O 1
ATOM 2251 N N . VAL A 1 282 ? 31.905 -7.439 12.290 1.00 18.26 532 VAL A N 1
ATOM 2252 C CA . VAL A 1 282 ? 32.468 -6.139 12.629 1.00 17.88 532 VAL A CA 1
ATOM 2253 C C . VAL A 1 282 ? 33.857 -6.426 13.176 1.00 17.50 532 VAL A C 1
ATOM 2254 O O . VAL A 1 282 ? 34.005 -7.166 14.157 1.00 21.14 532 VAL A O 1
ATOM 2258 N N . GLN A 1 283 ? 34.879 -5.888 12.518 1.00 17.58 533 GLN A N 1
ATOM 2259 C CA . GLN A 1 283 ? 36.262 -6.215 12.856 1.00 20.21 533 GLN A CA 1
ATOM 2260 C C . GLN A 1 283 ? 37.164 -4.992 12.798 1.00 25.25 533 GLN A C 1
ATOM 2261 O O . GLN A 1 283 ? 36.991 -4.123 11.940 1.00 23.23 533 GLN A O 1
ATOM 2267 N N . ILE A 1 284 ? 38.141 -4.937 13.698 1.00 20.11 534 ILE A N 1
ATOM 2268 C CA . ILE A 1 284 ? 39.201 -3.950 13.564 1.00 18.51 534 ILE A CA 1
ATOM 2269 C C . ILE A 1 284 ? 40.183 -4.422 12.496 1.00 20.46 534 ILE A C 1
ATOM 2270 O O . ILE A 1 284 ? 40.705 -5.536 12.572 1.00 25.42 534 ILE A O 1
ATOM 2275 N N . ILE A 1 285 ? 40.413 -3.587 11.491 1.00 19.77 535 ILE A N 1
ATOM 2276 C CA . ILE A 1 285 ? 41.373 -3.905 10.445 1.00 21.51 535 ILE A CA 1
ATOM 2277 C C . ILE A 1 285 ? 42.434 -2.810 10.339 1.00 20.22 535 ILE A C 1
ATOM 2278 O O . ILE A 1 285 ? 42.233 -1.705 10.842 1.00 24.79 535 ILE A O 1
ATOM 2283 N N . LYS A 1 286 ? 43.564 -3.126 9.706 1.00 27.71 536 LYS A N 1
ATOM 2284 C CA . LYS A 1 286 ? 44.591 -2.118 9.438 1.00 25.81 536 LYS A CA 1
ATOM 2285 C C . LYS A 1 286 ? 44.659 -1.765 7.961 1.00 29.23 536 LYS A C 1
ATOM 2286 O O . LYS A 1 286 ? 44.714 -2.645 7.097 1.00 28.30 536 LYS A O 1
ATOM 2292 N N . GLN A 1 287 ? 44.635 -0.469 7.674 1.00 26.76 537 GLN A N 1
ATOM 2293 C CA . GLN A 1 287 ? 44.905 0.013 6.325 1.00 24.28 537 GLN A CA 1
ATOM 2294 C C . GLN A 1 287 ? 45.940 1.119 6.446 1.00 28.67 537 GLN A C 1
ATOM 2295 O O . GLN A 1 287 ? 45.716 2.103 7.155 1.00 26.29 537 GLN A O 1
ATOM 2301 N N . SER A 1 288 ? 47.078 0.934 5.776 1.00 36.48 538 SER A N 1
ATOM 2302 C CA . SER A 1 288 ? 48.190 1.883 5.834 1.00 40.58 538 SER A CA 1
ATOM 2303 C C . SER A 1 288 ? 48.526 2.322 7.261 1.00 40.23 538 SER A C 1
ATOM 2304 O O . SER A 1 288 ? 48.484 3.514 7.576 1.00 42.30 538 SER A O 1
ATOM 2307 N N . GLU A 1 289 ? 48.832 1.352 8.118 1.00 39.30 539 GLU A N 1
ATOM 2308 C CA . GLU A 1 289 ? 49.290 1.625 9.484 1.00 45.34 539 GLU A CA 1
ATOM 2309 C C . GLU A 1 289 ? 48.285 2.371 10.374 1.00 46.41 539 GLU A C 1
ATOM 2310 O O . GLU A 1 289 ? 48.681 3.047 11.328 1.00 47.94 539 GLU A O 1
ATOM 2316 N N . LYS A 1 290 ? 46.996 2.256 10.067 1.00 35.19 540 LYS A N 1
ATOM 2317 C CA . LYS A 1 290 ? 45.966 2.812 10.940 1.00 27.44 540 LYS A CA 1
ATOM 2318 C C . LYS A 1 290 ? 44.803 1.848 11.096 1.00 24.65 540 LYS A C 1
ATOM 2319 O O . LYS A 1 290 ? 44.461 1.114 10.167 1.00 27.44 540 LYS A O 1
ATOM 2325 N N . GLU A 1 291 ? 44.192 1.853 12.278 1.00 24.89 541 GLU A N 1
ATOM 2326 C CA . GLU A 1 291 ? 43.085 0.947 12.542 1.00 24.88 541 GLU A CA 1
ATOM 2327 C C . GLU A 1 291 ? 41.749 1.551 12.147 1.00 24.07 541 GLU A C 1
ATOM 2328 O O . GLU A 1 291 ? 41.462 2.720 12.432 1.00 21.11 541 GLU A O 1
ATOM 2334 N N . TYR A 1 292 ? 40.940 0.727 11.490 1.00 19.44 542 TYR A N 1
ATOM 2335 C CA . TYR A 1 292 ? 39.588 1.087 11.080 1.00 19.66 542 TYR A CA 1
ATOM 2336 C C . TYR A 1 292 ? 38.643 -0.020 11.515 1.00 20.15 542 TYR A C 1
ATOM 2337 O O . TYR A 1 292 ? 39.089 -1.115 11.867 1.00 21.53 542 TYR A O 1
ATOM 2346 N N . ILE A 1 293 ? 37.346 0.266 11.508 1.00 18.72 543 ILE A N 1
ATOM 2347 C CA . ILE A 1 293 ? 36.355 -0.769 11.769 1.00 15.90 543 ILE A CA 1
ATOM 2348 C C . ILE A 1 293 ? 35.704 -1.203 10.457 1.00 17.70 543 ILE A C 1
ATOM 2349 O O . ILE A 1 293 ? 35.023 -0.412 9.806 1.00 19.51 543 ILE A O 1
ATOM 2354 N N . ARG A 1 294 ? 35.947 -2.449 10.062 1.00 15.89 544 ARG A N 1
ATOM 2355 C CA . ARG A 1 294 ? 35.252 -3.040 8.923 1.00 15.62 544 ARG A CA 1
ATOM 2356 C C . ARG A 1 294 ? 33.857 -3.427 9.379 1.00 16.76 544 ARG A C 1
ATOM 2357 O O . ARG A 1 294 ? 33.703 -4.068 10.418 1.00 18.75 544 ARG A O 1
ATOM 2365 N N . ILE A 1 295 ? 32.841 -3.020 8.628 1.00 16.16 545 ILE A N 1
ATOM 2366 C CA . ILE A 1 295 ? 31.479 -3.461 8.902 1.00 14.95 545 ILE A CA 1
ATOM 2367 C C . ILE A 1 295 ? 30.981 -4.204 7.663 1.00 15.66 545 ILE A C 1
ATOM 2368 O O . ILE A 1 295 ? 30.760 -3.596 6.608 1.00 16.68 545 ILE A O 1
ATOM 2373 N N . ASP A 1 296 ? 30.842 -5.522 7.783 1.00 15.18 546 ASP A N 1
ATOM 2374 C CA . ASP A 1 296 ? 30.288 -6.325 6.695 1.00 16.12 546 ASP A CA 1
ATOM 2375 C C . ASP A 1 296 ? 28.782 -6.426 6.859 1.00 19.29 546 ASP A C 1
ATOM 2376 O O . ASP A 1 296 ? 28.295 -6.870 7.902 1.00 20.07 546 ASP A O 1
ATOM 2381 N N . ALA A 1 297 ? 28.047 -6.008 5.832 1.00 16.71 547 ALA A N 1
ATOM 2382 C CA . ALA A 1 297 ? 26.593 -5.929 5.920 1.00 18.22 547 ALA A CA 1
ATOM 2383 C C . ALA A 1 297 ? 25.983 -6.545 4.668 1.00 21.45 547 ALA A C 1
ATOM 2384 O O . ALA A 1 297 ? 26.545 -6.440 3.573 1.00 20.02 547 ALA A O 1
ATOM 2386 N N . LYS A 1 298 ? 24.836 -7.188 4.840 1.00 16.20 548 LYS A N 1
ATOM 2387 C CA . LYS A 1 298 ? 24.117 -7.799 3.720 1.00 17.67 548 LYS A CA 1
ATOM 2388 C C . LYS A 1 298 ? 22.722 -7.186 3.633 1.00 17.39 548 LYS A C 1
ATOM 2389 O O . LYS A 1 298 ? 22.002 -7.112 4.630 1.00 18.71 548 LYS A O 1
ATOM 2395 N N . VAL A 1 299 ? 22.340 -6.743 2.440 1.00 17.23 549 VAL A N 1
ATOM 2396 C CA . VAL A 1 299 ? 21.004 -6.188 2.224 1.00 16.92 549 VAL A CA 1
ATOM 2397 C C . VAL A 1 299 ? 19.924 -7.272 2.308 1.00 17.08 549 VAL A C 1
ATOM 2398 O O . VAL A 1 299 ? 20.053 -8.350 1.713 1.00 20.32 549 VAL A O 1
ATOM 2402 N N . VAL A 1 300 ? 18.871 -6.979 3.068 1.00 19.03 550 VAL A N 1
ATOM 2403 C CA . VAL A 1 300 ? 17.712 -7.856 3.223 1.00 21.64 550 VAL A CA 1
ATOM 2404 C C . VAL A 1 300 ? 16.466 -6.979 3.108 1.00 16.57 550 VAL A C 1
ATOM 2405 O O . VAL A 1 300 ? 16.572 -5.759 3.181 1.00 20.33 550 VAL A O 1
ATOM 2409 N N . PRO A 1 301 ? 15.281 -7.594 2.924 1.00 21.60 551 PRO A N 1
ATOM 2410 C CA . PRO A 1 301 ? 14.108 -6.716 2.848 1.00 21.13 551 PRO A CA 1
ATOM 2411 C C . PRO A 1 301 ? 13.935 -5.943 4.145 1.00 25.71 551 PRO A C 1
ATOM 2412 O O . PRO A 1 301 ? 14.164 -6.511 5.215 1.00 25.83 551 PRO A O 1
ATOM 2416 N N . LYS A 1 302 ? 13.559 -4.674 4.054 1.00 22.43 552 LYS A N 1
ATOM 2417 C CA . LYS A 1 302 ? 13.428 -3.837 5.248 1.00 19.20 552 LYS A CA 1
ATOM 2418 C C . LYS A 1 302 ? 12.381 -4.432 6.184 1.00 20.65 552 LYS A C 1
ATOM 2419 O O . LYS A 1 302 ? 12.484 -4.310 7.412 1.00 19.68 552 LYS A O 1
ATOM 2425 N N . SER A 1 303 ? 11.390 -5.109 5.606 1.00 21.87 553 SER A N 1
ATOM 2426 C CA . SER A 1 303 ? 10.320 -5.710 6.403 1.00 21.44 553 SER A CA 1
ATOM 2427 C C . SER A 1 303 ? 10.858 -6.752 7.386 1.00 23.39 553 SER A C 1
ATOM 2428 O O . SER A 1 303 ? 10.293 -6.956 8.463 1.00 24.32 553 SER A O 1
ATOM 2431 N N . LYS A 1 304 ? 11.946 -7.413 7.009 1.00 20.04 554 LYS A N 1
ATOM 2432 C CA . LYS A 1 304 ? 12.561 -8.408 7.875 1.00 21.62 554 LYS A CA 1
ATOM 2433 C C . LYS A 1 304 ? 13.127 -7.733 9.122 1.00 19.85 554 LYS A C 1
ATOM 2434 O O . LYS A 1 304 ? 13.042 -8.281 10.234 1.00 22.35 554 LYS A O 1
ATOM 2440 N N . ILE A 1 305 ? 13.703 -6.549 8.936 1.00 19.44 555 ILE A N 1
ATOM 2441 C CA . ILE A 1 305 ? 14.275 -5.801 10.061 1.00 17.93 555 ILE A CA 1
ATOM 2442 C C . ILE A 1 305 ? 13.154 -5.203 10.914 1.00 20.93 555 ILE A C 1
ATOM 2443 O O . ILE A 1 305 ? 13.209 -5.245 12.146 1.00 20.23 555 ILE A O 1
ATOM 2448 N N . ASP A 1 306 ? 12.132 -4.646 10.271 1.00 19.01 556 ASP A N 1
ATOM 2449 C CA . ASP A 1 306 ? 11.021 -4.077 11.028 1.00 19.23 556 ASP A CA 1
ATOM 2450 C C . ASP A 1 306 ? 10.309 -5.127 11.883 1.00 18.74 556 ASP A C 1
ATOM 2451 O O . ASP A 1 306 ? 9.841 -4.823 12.979 1.00 22.01 556 ASP A O 1
ATOM 2456 N N . THR A 1 307 ? 10.251 -6.369 11.404 1.00 19.34 557 THR A N 1
ATOM 2457 C CA . THR A 1 307 ? 9.682 -7.449 12.202 1.00 22.74 557 THR A CA 1
ATOM 2458 C C . THR A 1 307 ? 10.481 -7.649 13.494 1.00 24.59 557 THR A C 1
ATOM 2459 O O . THR A 1 307 ? 9.899 -7.860 14.563 1.00 24.29 557 THR A O 1
ATOM 2463 N N . LYS A 1 308 ? 11.808 -7.559 13.399 1.00 22.90 558 LYS A N 1
ATOM 2464 C CA . LYS A 1 308 ? 12.669 -7.721 14.569 1.00 21.15 558 LYS A CA 1
ATOM 2465 C C . LYS A 1 308 ? 12.469 -6.579 15.558 1.00 19.77 558 LYS A C 1
ATOM 2466 O O . LYS A 1 308 ? 12.477 -6.793 16.775 1.00 22.82 558 LYS A O 1
ATOM 2472 N N . ILE A 1 309 ? 12.312 -5.366 15.041 1.00 16.26 559 ILE A N 1
ATOM 2473 C CA . ILE A 1 309 ? 12.107 -4.196 15.911 1.00 13.68 559 ILE A CA 1
ATOM 2474 C C . ILE A 1 309 ? 10.752 -4.301 16.614 1.00 20.32 559 ILE A C 1
ATOM 2475 O O . ILE A 1 309 ? 10.642 -4.026 17.810 1.00 20.95 559 ILE A O 1
ATOM 2480 N N . GLN A 1 310 ? 9.720 -4.711 15.882 1.00 21.60 560 GLN A N 1
ATOM 2481 C CA . GLN A 1 310 ? 8.392 -4.842 16.489 1.00 25.63 560 GLN A CA 1
ATOM 2482 C C . GLN A 1 310 ? 8.335 -5.969 17.509 1.00 23.63 560 GLN A C 1
ATOM 2483 O O . GLN A 1 310 ? 7.649 -5.860 18.542 1.00 22.76 560 GLN A O 1
ATOM 2489 N N . GLU A 1 311 ? 9.054 -7.052 17.234 1.00 21.16 561 GLU A N 1
ATOM 2490 C CA . GLU A 1 311 ? 9.130 -8.144 18.198 1.00 23.64 561 GLU A CA 1
ATOM 2491 C C . GLU A 1 311 ? 9.857 -7.682 19.469 1.00 22.47 561 GLU A C 1
ATOM 2492 O O . GLU A 1 311 ? 9.455 -8.026 20.583 1.00 23.36 561 GLU A O 1
ATOM 2498 N N . ALA A 1 312 ? 10.902 -6.875 19.307 1.00 21.25 562 ALA A N 1
ATOM 2499 C CA . ALA A 1 312 ? 11.613 -6.322 20.464 1.00 20.97 562 ALA A CA 1
ATOM 2500 C C . ALA A 1 312 ? 10.736 -5.364 21.258 1.00 22.73 562 ALA A C 1
ATOM 2501 O O . ALA A 1 312 ? 10.776 -5.348 22.499 1.00 22.33 562 ALA A O 1
ATOM 2503 N N . GLN A 1 313 ? 9.951 -4.555 20.558 1.00 19.77 563 GLN A N 1
ATOM 2504 C CA . GLN A 1 313 ? 9.046 -3.632 21.240 1.00 17.97 563 GLN A CA 1
ATOM 2505 C C . GLN A 1 313 ? 8.044 -4.405 22.098 1.00 23.05 563 GLN A C 1
ATOM 2506 O O . GLN A 1 313 ? 7.797 -4.046 23.250 1.00 21.13 563 GLN A O 1
ATOM 2512 N N . LEU A 1 314 ? 7.476 -5.475 21.546 1.00 18.60 564 LEU A N 1
ATOM 2513 C CA . LEU A 1 314 ? 6.575 -6.302 22.335 1.00 18.43 564 LEU A CA 1
ATOM 2514 C C . LEU A 1 314 ? 7.295 -6.870 23.558 1.00 21.26 564 LEU A C 1
ATOM 2515 O O . LEU A 1 314 ? 6.768 -6.822 24.675 1.00 23.63 564 LEU A O 1
ATOM 2520 N N . ASN A 1 315 ? 8.504 -7.388 23.344 1.00 22.72 565 ASN A N 1
ATOM 2521 C CA . ASN A 1 315 ? 9.274 -8.008 24.425 1.00 24.25 565 ASN A CA 1
ATOM 2522 C C . ASN A 1 315 ? 9.611 -7.037 25.555 1.00 21.52 565 ASN A C 1
ATOM 2523 O O . ASN A 1 315 ? 9.458 -7.375 26.730 1.00 22.61 565 ASN A O 1
ATOM 2528 N N . ILE A 1 316 ? 10.067 -5.836 25.207 1.00 20.83 566 ILE A N 1
ATOM 2529 C CA . ILE A 1 316 ? 10.495 -4.892 26.239 1.00 19.96 566 ILE A CA 1
ATOM 2530 C C . ILE A 1 316 ? 9.304 -4.389 27.067 1.00 21.95 566 ILE A C 1
ATOM 2531 O O . ILE A 1 316 ? 9.440 -4.169 28.266 1.00 21.60 566 ILE A O 1
ATOM 2536 N N . ASN A 1 317 ? 8.143 -4.217 26.436 1.00 23.12 567 ASN A N 1
ATOM 2537 C CA . ASN A 1 317 ? 6.944 -3.839 27.182 1.00 22.57 567 ASN A CA 1
ATOM 2538 C C . ASN A 1 317 ? 6.454 -4.965 28.091 1.00 24.20 567 ASN A C 1
ATOM 2539 O O . ASN A 1 317 ? 6.047 -4.718 29.236 1.00 24.64 567 ASN A O 1
ATOM 2544 N N . GLN A 1 318 ? 6.494 -6.199 27.598 1.00 21.06 568 GLN A N 1
ATOM 2545 C CA . GLN A 1 318 ? 6.116 -7.340 28.436 1.00 24.09 568 GLN A CA 1
ATOM 2546 C C . GLN A 1 318 ? 6.989 -7.392 29.687 1.00 26.03 568 GLN A C 1
ATOM 2547 O O . GLN A 1 318 ? 6.482 -7.598 30.788 1.00 28.15 568 GLN A O 1
ATOM 2553 N N . GLU A 1 319 ? 8.287 -7.152 29.526 1.00 25.50 569 GLU A N 1
ATOM 2554 C CA . GLU A 1 319 ? 9.207 -7.109 30.670 1.00 23.92 569 GLU A CA 1
ATOM 2555 C C . GLU A 1 319 ? 8.921 -5.958 31.646 1.00 24.01 569 GLU A C 1
ATOM 2556 O O . GLU A 1 319 ? 8.809 -6.169 32.877 1.00 25.84 569 GLU A O 1
ATOM 2562 N N . TRP A 1 320 ? 8.786 -4.749 31.107 1.00 23.97 570 TRP A N 1
ATOM 2563 C CA . TRP A 1 320 ? 8.660 -3.562 31.946 1.00 22.47 570 TRP A CA 1
ATOM 2564 C C . TRP A 1 320 ? 7.266 -3.363 32.520 1.00 28.71 570 TRP A C 1
ATOM 2565 O O . TRP A 1 320 ? 7.126 -2.870 33.644 1.00 29.28 570 TRP A O 1
ATOM 2576 N N . ASN A 1 321 ? 6.238 -3.773 31.784 1.00 22.94 571 ASN A N 1
ATOM 2577 C CA . ASN A 1 321 ? 4.898 -3.770 32.367 1.00 23.57 571 ASN A CA 1
ATOM 2578 C C . ASN A 1 321 ? 4.827 -4.643 33.607 1.00 30.35 571 ASN A C 1
ATOM 2579 O O . ASN A 1 321 ? 4.185 -4.275 34.587 1.00 27.71 571 ASN A O 1
ATOM 2584 N N . LYS A 1 322 ? 5.487 -5.797 33.576 1.00 26.96 572 LYS A N 1
ATOM 2585 C CA . LYS A 1 322 ? 5.497 -6.640 34.762 1.00 28.43 572 LYS A CA 1
ATOM 2586 C C . LYS A 1 322 ? 6.296 -5.994 35.887 1.00 28.58 572 LYS A C 1
ATOM 2587 O O . LYS A 1 322 ? 5.854 -5.971 37.034 1.00 33.23 572 LYS A O 1
ATOM 2593 N N . ALA A 1 323 ? 7.474 -5.471 35.555 1.00 26.97 573 ALA A N 1
ATOM 2594 C CA . ALA A 1 323 ? 8.333 -4.855 36.566 1.00 30.90 573 ALA A CA 1
ATOM 2595 C C . ALA A 1 323 ? 7.659 -3.668 37.250 1.00 33.79 573 ALA A C 1
ATOM 2596 O O . ALA A 1 323 ? 7.870 -3.430 38.441 1.00 32.62 573 ALA A O 1
ATOM 2598 N N . LEU A 1 324 ? 6.850 -2.935 36.489 1.00 27.83 574 LEU A N 1
ATOM 2599 C CA . LEU A 1 324 ? 6.244 -1.688 36.954 1.00 31.01 574 LEU A CA 1
ATOM 2600 C C . LEU A 1 324 ? 4.814 -1.902 37.444 1.00 31.87 574 LEU A C 1
ATOM 2601 O O . LEU A 1 324 ? 4.171 -0.970 37.925 1.00 30.45 574 LEU A O 1
ATOM 2606 N N . GLY A 1 325 ? 4.309 -3.123 37.306 1.00 28.36 575 GLY A N 1
ATOM 2607 C CA . GLY A 1 325 ? 2.973 -3.443 37.789 1.00 30.60 575 GLY A CA 1
ATOM 2608 C C . GLY A 1 325 ? 1.858 -2.860 36.938 1.00 32.71 575 GLY A C 1
ATOM 2609 O O . GLY A 1 325 ? 0.761 -2.577 37.426 1.00 32.37 575 GLY A O 1
ATOM 2610 N N . LEU A 1 326 ? 2.152 -2.676 35.656 1.00 26.65 576 LEU A N 1
ATOM 2611 C CA . LEU A 1 326 ? 1.180 -2.180 34.687 1.00 25.27 576 LEU A CA 1
ATOM 2612 C C . LEU A 1 326 ? 0.496 -3.358 33.994 1.00 28.86 576 LEU A C 1
ATOM 2613 O O . LEU A 1 326 ? 1.055 -4.458 33.948 1.00 30.13 576 LEU A O 1
ATOM 2618 N N . PRO A 1 327 ? -0.715 -3.137 33.450 1.00 30.08 577 PRO A N 1
ATOM 2619 C CA . PRO A 1 327 ? -1.362 -4.190 32.660 1.00 29.72 577 PRO A CA 1
ATOM 2620 C C . PRO A 1 327 ? -0.465 -4.657 31.511 1.00 24.34 577 PRO A C 1
ATOM 2621 O O . PRO A 1 327 ? 0.177 -3.826 30.866 1.00 26.51 577 PRO A O 1
ATOM 2625 N N . LYS A 1 328 ? -0.436 -5.968 31.262 1.00 29.31 578 LYS A N 1
ATOM 2626 C CA . LYS A 1 328 ? 0.501 -6.560 30.304 1.00 34.87 578 LYS A CA 1
ATOM 2627 C C . LYS A 1 328 ? 0.419 -5.951 28.902 1.00 33.40 578 LYS A C 1
ATOM 2628 O O . LYS A 1 328 ? 1.421 -5.893 28.177 1.00 37.81 578 LYS A O 1
ATOM 2634 N N . TYR A 1 329 ? -0.773 -5.493 28.526 1.00 37.62 579 TYR A N 1
ATOM 2635 C CA . TYR A 1 329 ? -1.015 -4.967 27.187 1.00 38.60 579 TYR A CA 1
ATOM 2636 C C . TYR A 1 329 ? -0.631 -3.495 27.040 1.00 31.29 579 TYR A C 1
ATOM 2637 O O . TYR A 1 329 ? -0.725 -2.938 25.945 1.00 31.72 579 TYR A O 1
ATOM 2646 N N . THR A 1 330 ? -0.202 -2.867 28.135 1.00 27.66 580 THR A N 1
ATOM 2647 C CA . THR A 1 330 ? 0.146 -1.449 28.086 1.00 24.77 580 THR A CA 1
ATOM 2648 C C . THR A 1 330 ? 1.202 -1.153 27.027 1.00 22.49 580 THR A C 1
ATOM 2649 O O . THR A 1 330 ? 2.228 -1.834 26.947 1.00 28.52 580 THR A O 1
ATOM 2653 N N . LYS A 1 331 ? 0.925 -0.153 26.193 1.00 24.40 581 LYS A N 1
ATOM 2654 C CA . LYS A 1 331 ? 1.906 0.351 25.242 1.00 24.77 581 LYS A CA 1
ATOM 2655 C C . LYS A 1 331 ? 2.622 1.523 25.896 1.00 23.67 581 LYS A C 1
ATOM 2656 O O . LYS A 1 331 ? 2.145 2.653 25.836 1.00 27.03 581 LYS A O 1
ATOM 2662 N N . LEU A 1 332 ? 3.743 1.238 26.553 1.00 20.32 582 LEU A N 1
ATOM 2663 C CA . LEU A 1 332 ? 4.513 2.277 27.236 1.00 19.08 582 LEU A CA 1
ATOM 2664 C C . LEU A 1 332 ? 5.759 2.649 26.437 1.00 18.36 582 LEU A C 1
ATOM 2665 O O . LEU A 1 332 ? 6.022 3.833 26.190 1.00 21.75 582 LEU A O 1
ATOM 2670 N N . ILE A 1 333 ? 6.512 1.634 26.019 1.00 19.97 583 ILE A N 1
ATOM 2671 C CA . ILE A 1 333 ? 7.785 1.837 25.327 1.00 18.57 583 ILE A CA 1
ATOM 2672 C C . ILE A 1 333 ? 7.619 1.709 23.812 1.00 18.97 583 ILE A C 1
ATOM 2673 O O . ILE A 1 333 ? 7.064 0.724 23.319 1.00 18.28 583 ILE A O 1
ATOM 2678 N N . THR A 1 334 ? 8.084 2.708 23.068 1.00 16.03 584 THR A N 1
ATOM 2679 C CA A THR A 1 334 ? 8.001 2.697 21.607 0.60 17.35 584 THR A CA 1
ATOM 2680 C CA B THR A 1 334 ? 8.020 2.615 21.615 0.40 17.21 584 THR A CA 1
ATOM 2681 C C . THR A 1 334 ? 9.384 2.817 20.981 1.00 16.23 584 THR A C 1
ATOM 2682 O O . THR A 1 334 ? 10.173 3.655 21.403 1.00 17.00 584 THR A O 1
ATOM 2689 N N . PHE A 1 335 ? 9.659 2.008 19.958 1.00 16.10 585 PHE A N 1
ATOM 2690 C CA . PHE A 1 335 ? 10.880 2.155 19.184 1.00 18.65 585 PHE A CA 1
ATOM 2691 C C . PHE A 1 335 ? 10.521 2.828 17.867 1.00 22.10 585 PHE A C 1
ATOM 2692 O O . PHE A 1 335 ? 9.886 2.217 17.002 1.00 24.87 585 PHE A O 1
ATOM 2700 N N . ASN A 1 336 ? 10.908 4.091 17.724 1.00 16.05 586 ASN A N 1
ATOM 2701 C CA . ASN A 1 336 ? 10.721 4.804 16.462 1.00 15.85 586 ASN A CA 1
ATOM 2702 C C . ASN A 1 336 ? 12.070 4.797 15.748 1.00 13.44 586 ASN A C 1
ATOM 2703 O O . ASN A 1 336 ? 12.853 5.739 15.855 1.00 15.27 586 ASN A O 1
ATOM 2708 N N . VAL A 1 337 ? 12.330 3.707 15.030 1.00 14.73 587 VAL A N 1
ATOM 2709 C CA . VAL A 1 337 ? 13.684 3.370 14.612 1.00 14.99 587 VAL A CA 1
ATOM 2710 C C . VAL A 1 337 ? 13.758 3.185 13.104 1.00 14.68 587 VAL A C 1
ATOM 2711 O O . VAL A 1 337 ? 12.989 2.396 12.539 1.00 16.28 587 VAL A O 1
ATOM 2715 N N . HIS A 1 338 ? 14.666 3.927 12.459 1.00 13.57 588 HIS A N 1
ATOM 2716 C CA . HIS A 1 338 ? 14.666 4.034 10.994 1.00 14.46 588 HIS A CA 1
ATOM 2717 C C . HIS A 1 338 ? 16.042 4.194 10.349 1.00 16.86 588 HIS A C 1
ATOM 2718 O O . HIS A 1 338 ? 16.139 4.317 9.128 1.00 16.56 588 HIS A O 1
ATOM 2725 N N . ASN A 1 339 ? 17.103 4.217 11.142 1.00 13.31 589 ASN A N 1
ATOM 2726 C CA . ASN A 1 339 ? 18.407 4.615 10.606 1.00 13.83 589 ASN A CA 1
ATOM 2727 C C . ASN A 1 339 ? 19.534 3.606 10.847 1.00 11.95 589 ASN A C 1
ATOM 2728 O O . ASN A 1 339 ? 19.274 2.466 11.220 1.00 13.48 589 ASN A O 1
ATOM 2733 N N . ARG A 1 340 ? 20.777 4.013 10.588 1.00 14.62 590 ARG A N 1
ATOM 2734 C CA . ARG A 1 340 ? 21.833 3.021 10.327 1.00 13.78 590 ARG A CA 1
ATOM 2735 C C . ARG A 1 340 ? 22.421 2.283 11.527 1.00 14.27 590 ARG A C 1
ATOM 2736 O O . ARG A 1 340 ? 23.124 1.272 11.350 1.00 13.99 590 ARG A O 1
ATOM 2744 N N . TYR A 1 341 ? 22.113 2.746 12.738 1.00 15.44 591 TYR A N 1
ATOM 2745 C CA . TYR A 1 341 ? 22.536 2.040 13.948 1.00 14.02 591 TYR A CA 1
ATOM 2746 C C . TYR A 1 341 ? 21.313 1.439 14.642 1.00 14.61 591 TYR A C 1
ATOM 2747 O O . TYR A 1 341 ? 21.304 1.267 15.870 1.00 15.79 591 TYR A O 1
ATOM 2756 N N . ALA A 1 342 ? 20.299 1.098 13.849 1.00 15.00 592 ALA A N 1
ATOM 2757 C CA . ALA A 1 342 ? 18.989 0.642 14.343 1.00 15.67 592 ALA A CA 1
ATOM 2758 C C . ALA A 1 342 ? 18.995 -0.314 15.540 1.00 19.18 592 ALA A C 1
ATOM 2759 O O . ALA A 1 342 ? 18.321 -0.065 16.541 1.00 16.94 592 ALA A O 1
ATOM 2761 N N . SER A 1 343 ? 19.724 -1.421 15.435 1.00 14.77 593 SER A N 1
ATOM 2762 C CA . SER A 1 343 ? 19.665 -2.445 16.482 1.00 15.10 593 SER A CA 1
ATOM 2763 C C . SER A 1 343 ? 20.169 -1.915 17.828 1.00 15.96 593 SER A C 1
ATOM 2764 O O . SER A 1 343 ? 19.738 -2.391 18.894 1.00 18.60 593 SER A O 1
ATOM 2767 N N . ASN A 1 344 ? 21.066 -0.932 17.799 1.00 17.00 594 ASN A N 1
ATOM 2768 C CA . ASN A 1 344 ? 21.595 -0.428 19.061 1.00 19.58 594 ASN A CA 1
ATOM 2769 C C . ASN A 1 344 ? 20.574 0.463 19.760 1.00 18.31 594 ASN A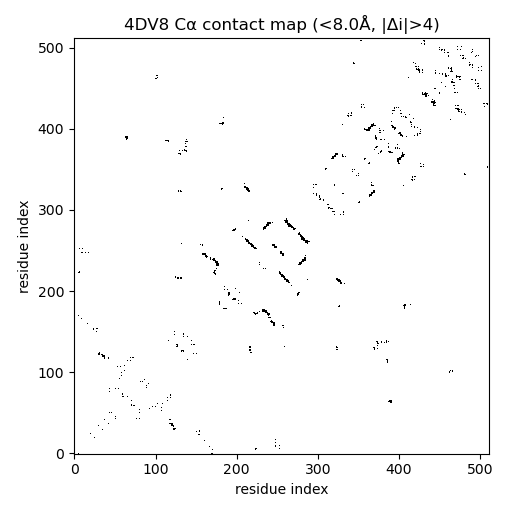 C 1
ATOM 2770 O O . ASN A 1 344 ? 20.503 0.483 20.995 1.00 18.70 594 ASN A O 1
ATOM 2775 N N . ILE A 1 345 ? 19.773 1.181 18.978 1.00 18.26 595 ILE A N 1
ATOM 2776 C CA . ILE A 1 345 ? 18.695 1.983 19.547 1.00 17.41 595 ILE A CA 1
ATOM 2777 C C . ILE A 1 345 ? 17.764 1.062 20.331 1.00 17.76 595 ILE A C 1
ATOM 2778 O O . ILE A 1 345 ? 17.355 1.366 21.470 1.00 19.11 595 ILE A O 1
ATOM 2783 N N . VAL A 1 346 ? 17.425 -0.070 19.725 1.00 15.40 596 VAL A N 1
ATOM 2784 C CA . VAL A 1 346 ? 16.548 -1.031 20.369 1.00 18.20 596 VAL A CA 1
ATOM 2785 C C . VAL A 1 346 ? 17.187 -1.623 21.613 1.00 20.55 596 VAL A C 1
ATOM 2786 O O . VAL A 1 346 ? 16.630 -1.538 22.728 1.00 19.09 596 VAL A O 1
ATOM 2790 N N . GLU A 1 347 ? 18.357 -2.231 21.444 1.00 18.42 597 GLU A N 1
ATOM 2791 C CA . GLU A 1 347 ? 18.950 -2.965 22.554 1.00 20.88 597 GLU A CA 1
ATOM 2792 C C . GLU A 1 347 ? 19.389 -2.058 23.697 1.00 16.63 597 GLU A C 1
ATOM 2793 O O . GLU A 1 347 ? 19.316 -2.464 24.866 1.00 21.99 597 GLU A O 1
ATOM 2799 N N . SER A 1 348 ? 19.831 -0.842 23.389 1.00 18.36 598 SER A N 1
ATOM 2800 C CA . SER A 1 348 ? 20.317 0.047 24.450 1.00 20.38 598 SER A CA 1
ATOM 2801 C C . SER A 1 348 ? 19.177 0.518 25.351 1.00 21.59 598 SER A C 1
ATOM 2802 O O . SER A 1 348 ? 19.409 0.895 26.500 1.00 19.30 598 SER A O 1
ATOM 2805 N N . ALA A 1 349 ? 17.946 0.489 24.843 1.00 18.78 599 ALA A N 1
ATOM 2806 C CA . ALA A 1 349 ? 16.789 0.848 25.683 1.00 19.85 599 ALA A CA 1
ATOM 2807 C C . ALA A 1 349 ? 16.653 -0.045 26.921 1.00 20.80 599 ALA A C 1
ATOM 2808 O O . ALA A 1 349 ? 16.282 0.434 28.007 1.00 18.84 599 ALA A O 1
ATOM 2810 N N . TYR A 1 350 ? 16.925 -1.340 26.772 1.00 17.57 600 TYR A N 1
ATOM 2811 C CA . TYR A 1 350 ? 16.899 -2.241 27.927 1.00 20.27 600 TYR A CA 1
ATOM 2812 C C . TYR A 1 350 ? 17.888 -1.770 28.988 1.00 19.44 600 TYR A C 1
ATOM 2813 O O . TYR A 1 350 ? 17.572 -1.731 30.186 1.00 21.65 600 TYR A O 1
ATOM 2822 N N . LEU A 1 351 ? 19.089 -1.409 28.542 1.00 18.46 601 LEU A N 1
ATOM 2823 C CA . LEU A 1 351 ? 20.150 -0.996 29.459 1.00 21.41 601 LEU A CA 1
ATOM 2824 C C . LEU A 1 351 ? 19.803 0.323 30.150 1.00 19.19 601 LEU A C 1
ATOM 2825 O O . LEU A 1 351 ? 20.015 0.467 31.359 1.00 20.62 601 LEU A O 1
ATOM 2830 N N . ILE A 1 352 ? 19.262 1.265 29.381 1.00 18.64 602 ILE A N 1
ATOM 2831 C CA . ILE A 1 352 ? 18.860 2.567 29.906 1.00 16.16 602 ILE A CA 1
ATOM 2832 C C . ILE A 1 352 ? 17.792 2.420 30.983 1.00 19.98 602 ILE A C 1
ATOM 2833 O O . ILE A 1 352 ? 17.902 3.020 32.049 1.00 18.05 602 ILE A O 1
ATOM 2838 N N . LEU A 1 353 ? 16.763 1.628 30.706 1.00 16.05 603 LEU A N 1
ATOM 2839 C CA . LEU A 1 353 ? 15.705 1.429 31.697 1.00 16.45 603 LEU A CA 1
ATOM 2840 C C . LEU A 1 353 ? 16.211 0.670 32.926 1.00 21.39 603 LEU A C 1
ATOM 2841 O O . LEU A 1 353 ? 15.772 0.947 34.041 1.00 20.39 603 LEU A O 1
ATOM 2846 N N . ASN A 1 354 ? 17.135 -0.270 32.730 1.00 23.00 604 ASN A N 1
ATOM 2847 C CA . ASN A 1 354 ? 17.751 -0.961 33.871 1.00 22.49 604 ASN A CA 1
ATOM 2848 C C . ASN A 1 354 ? 18.437 0.032 34.803 1.00 20.45 604 ASN A C 1
ATOM 2849 O O . ASN A 1 354 ? 18.295 -0.047 36.028 1.00 21.87 604 ASN A O 1
ATOM 2854 N N . GLU A 1 355 ? 19.205 0.952 34.221 1.00 21.12 605 GLU A N 1
ATOM 2855 C CA . GLU A 1 355 ? 19.901 1.965 35.015 1.00 22.90 605 GLU A CA 1
ATOM 2856 C C . GLU A 1 355 ? 18.923 2.889 35.746 1.00 21.55 605 GLU A C 1
ATOM 2857 O O . GLU A 1 355 ? 19.129 3.244 36.897 1.00 22.33 605 GLU A O 1
ATOM 2863 N N . TRP A 1 356 ? 17.853 3.263 35.061 1.00 21.00 606 TRP A N 1
ATOM 2864 C CA . TRP A 1 356 ? 16.780 4.071 35.645 1.00 18.80 606 TRP A CA 1
ATOM 2865 C C . TRP A 1 356 ? 16.177 3.392 36.871 1.00 21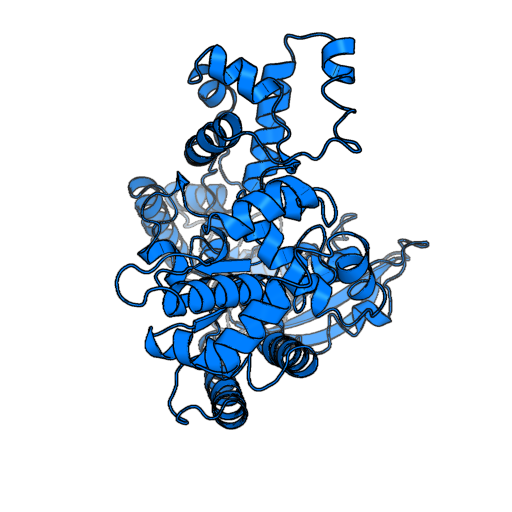.70 606 TRP A C 1
ATOM 2866 O O . TRP A 1 356 ? 16.031 4.013 37.938 1.00 20.56 606 TRP A O 1
ATOM 2877 N N . LYS A 1 357 ? 15.838 2.113 36.732 1.00 19.27 607 LYS A N 1
ATOM 2878 C CA . LYS A 1 357 ? 15.253 1.363 37.841 1.00 20.02 607 LYS A CA 1
ATOM 2879 C C . LYS A 1 357 ? 16.265 1.149 38.960 1.00 21.71 607 LYS A C 1
ATOM 2880 O O . LYS A 1 357 ? 15.903 1.183 40.144 1.00 24.68 607 LYS A O 1
ATOM 2886 N N . ASN A 1 358 ? 17.529 0.919 38.598 1.00 20.47 608 ASN A N 1
ATOM 2887 C CA . ASN A 1 358 ? 18.579 0.701 39.607 1.00 20.98 608 ASN A CA 1
ATOM 2888 C C . ASN A 1 358 ? 18.793 1.921 40.488 1.00 24.54 608 ASN A C 1
ATOM 2889 O O . ASN A 1 358 ? 19.036 1.799 41.690 1.00 26.06 608 ASN A O 1
ATOM 2894 N N . ASN A 1 359 ? 18.700 3.103 39.886 1.00 24.03 609 ASN A N 1
ATOM 2895 C CA . ASN A 1 359 ? 19.159 4.318 40.544 1.00 22.21 609 ASN A CA 1
ATOM 2896 C C . ASN A 1 359 ? 18.068 5.212 41.140 1.00 25.50 609 ASN A C 1
ATOM 2897 O O . ASN A 1 359 ? 18.374 6.206 41.799 1.00 29.15 609 ASN A O 1
ATOM 2902 N N . ILE A 1 360 ? 16.804 4.853 40.931 1.00 22.64 610 ILE A N 1
ATOM 2903 C CA . ILE A 1 360 ? 15.698 5.627 41.500 1.00 25.40 610 ILE A CA 1
ATOM 2904 C C . ILE A 1 360 ? 14.801 4.704 42.324 1.00 25.75 610 ILE A C 1
ATOM 2905 O O . ILE A 1 360 ? 14.584 3.557 41.934 1.00 25.58 610 ILE A O 1
ATOM 2910 N N . GLN A 1 361 ? 14.297 5.201 43.455 1.00 22.31 611 GLN A N 1
ATOM 2911 C CA . GLN A 1 361 ? 13.381 4.440 44.310 1.00 24.09 611 GLN A CA 1
ATOM 2912 C C . GLN A 1 361 ? 12.229 3.839 43.520 1.00 24.34 611 GLN A C 1
ATOM 2913 O O . GLN A 1 361 ? 11.621 4.518 42.693 1.00 23.39 611 GLN A O 1
ATOM 2919 N N . SER A 1 362 ? 11.903 2.585 43.818 1.00 25.09 612 SER A N 1
ATOM 2920 C CA . SER A 1 362 ? 10.908 1.836 43.047 1.00 22.91 612 SER A CA 1
ATOM 2921 C C . SER A 1 362 ? 9.516 2.470 43.107 1.00 23.21 612 SER A C 1
ATOM 2922 O O . SER A 1 362 ? 8.835 2.580 42.089 1.00 23.79 612 SER A O 1
ATOM 2925 N N . ASP A 1 363 ? 9.093 2.898 44.291 1.00 23.06 613 ASP A N 1
ATOM 2926 C CA . ASP A 1 363 ? 7.784 3.543 44.420 1.00 19.94 613 ASP A CA 1
ATOM 2927 C C . ASP A 1 363 ? 7.667 4.812 43.601 1.00 20.99 613 ASP A C 1
ATOM 2928 O O . ASP A 1 363 ? 6.588 5.127 43.095 1.00 23.56 613 ASP A O 1
ATOM 2933 N N . LEU A 1 364 ? 8.772 5.543 43.462 1.00 20.56 614 LEU A N 1
ATOM 2934 C CA . LEU A 1 364 ? 8.748 6.784 42.694 1.00 21.68 614 LEU A CA 1
ATOM 2935 C C . LEU A 1 364 ? 8.553 6.490 41.217 1.00 22.92 614 LEU A C 1
ATOM 2936 O O . LEU A 1 364 ? 7.722 7.114 40.545 1.00 20.38 614 LEU A O 1
ATOM 2941 N N . ILE A 1 365 ? 9.307 5.528 40.698 1.00 20.93 615 ILE A N 1
ATOM 2942 C CA A ILE A 1 365 ? 9.199 5.137 39.303 0.55 22.10 615 ILE A CA 1
ATOM 2943 C CA B ILE A 1 365 ? 9.163 5.210 39.284 0.45 22.78 615 ILE A CA 1
ATOM 2944 C C . ILE A 1 365 ? 7.791 4.609 38.990 1.00 23.85 615 ILE A C 1
ATOM 2945 O O . ILE A 1 365 ? 7.204 4.930 37.968 1.00 23.41 615 ILE A O 1
ATOM 2954 N N . LYS A 1 366 ? 7.245 3.805 39.898 1.00 21.63 616 LYS A N 1
ATOM 2955 C CA . LYS A 1 366 ? 5.897 3.269 39.687 1.00 22.98 616 LYS A CA 1
ATOM 2956 C C . LYS A 1 366 ? 4.801 4.339 39.718 1.00 23.01 616 LYS A C 1
ATOM 2957 O O . LYS A 1 366 ? 3.934 4.362 38.839 1.00 22.90 616 LYS A O 1
ATOM 2963 N N . LYS A 1 367 ? 4.844 5.216 40.719 1.00 22.51 617 LYS A N 1
ATOM 2964 C CA . LYS A 1 367 ? 3.854 6.286 40.855 1.00 22.28 617 LYS A CA 1
ATOM 2965 C C . LYS A 1 367 ? 3.875 7.242 39.666 1.00 21.52 617 LYS A C 1
ATOM 2966 O O . LYS A 1 367 ? 2.821 7.574 39.102 1.00 20.16 617 LYS A O 1
ATOM 2972 N N . VAL A 1 368 ? 5.069 7.681 39.271 1.00 17.56 618 VAL A N 1
ATOM 2973 C CA . VAL A 1 368 ? 5.179 8.623 38.154 1.00 19.56 618 VAL A CA 1
ATOM 2974 C C . VAL A 1 368 ? 4.817 7.945 36.843 1.00 18.05 618 VAL A C 1
ATOM 2975 O O . VAL A 1 368 ? 4.103 8.530 36.016 1.00 17.07 618 VAL A O 1
ATOM 2979 N N . THR A 1 369 ? 5.283 6.713 36.644 1.00 16.90 619 THR A N 1
ATOM 2980 C CA . THR A 1 369 ? 5.007 6.051 35.365 1.00 19.36 619 THR A CA 1
ATOM 2981 C C . THR A 1 369 ? 3.502 5.794 35.211 1.00 17.32 619 THR A C 1
ATOM 2982 O O . THR A 1 369 ? 2.954 5.942 34.115 1.00 19.84 619 THR A O 1
ATOM 2986 N N . ASN A 1 370 ? 2.834 5.451 36.307 1.00 19.97 620 ASN A N 1
ATOM 2987 C CA . ASN A 1 370 ? 1.388 5.279 36.256 1.00 20.84 620 ASN A CA 1
ATOM 2988 C C . ASN A 1 370 ? 0.662 6.558 35.851 1.00 21.13 620 ASN A C 1
ATOM 2989 O O . ASN A 1 370 ? -0.300 6.515 35.087 1.00 21.84 620 ASN A O 1
ATOM 2994 N N . TYR A 1 371 ? 1.126 7.696 36.361 1.00 17.61 621 TYR A N 1
ATOM 2995 C CA . TYR A 1 371 ? 0.589 8.987 35.935 1.00 21.54 621 TYR A CA 1
ATOM 2996 C C . TYR A 1 371 ? 0.775 9.188 34.424 1.00 19.70 621 TYR A C 1
ATOM 2997 O O . TYR A 1 371 ? -0.149 9.622 33.723 1.00 20.26 621 TYR A O 1
ATOM 3006 N N . LEU A 1 372 ? 1.958 8.862 33.909 1.00 18.84 622 LEU A N 1
ATOM 3007 C CA . LEU A 1 372 ? 2.214 9.027 32.484 1.00 19.59 622 LEU A CA 1
ATOM 3008 C C . LEU A 1 372 ? 1.271 8.139 31.666 1.00 19.22 622 LEU A C 1
ATOM 3009 O O . LEU A 1 372 ? 0.664 8.594 30.685 1.00 18.99 622 LEU A O 1
ATOM 3014 N N . VAL A 1 373 ? 1.145 6.880 32.085 1.00 20.23 623 VAL A N 1
ATOM 3015 C CA . VAL A 1 373 ? 0.316 5.911 31.377 1.00 22.90 623 VAL A CA 1
ATOM 3016 C C . VAL A 1 373 ? -1.155 6.329 31.409 1.00 20.55 623 VAL A C 1
ATOM 3017 O O . VAL A 1 373 ? -1.884 6.142 30.426 1.00 21.46 623 VAL A O 1
ATOM 3021 N N . ASP A 1 374 ? -1.583 6.910 32.524 1.00 21.86 624 ASP A N 1
ATOM 3022 C CA . ASP A 1 374 ? -2.945 7.425 32.662 1.00 23.73 624 ASP A CA 1
ATOM 3023 C C . ASP A 1 374 ? -3.228 8.503 31.620 1.00 29.56 624 ASP A C 1
ATOM 3024 O O . ASP A 1 374 ? -4.386 8.752 31.267 1.00 29.10 624 ASP A O 1
ATOM 3029 N N . GLY A 1 375 ? -2.164 9.132 31.126 1.00 22.29 625 GLY A N 1
ATOM 3030 C CA . GLY A 1 375 ? -2.284 10.159 30.103 1.00 22.57 625 GLY A CA 1
ATOM 3031 C C . GLY A 1 375 ? -1.818 9.707 28.732 1.00 21.31 625 GLY A C 1
ATOM 3032 O O . GLY A 1 375 ? -1.480 10.534 27.881 1.00 24.54 625 GLY A O 1
ATOM 3033 N N . ASN A 1 376 ? -1.810 8.391 28.518 1.00 21.39 626 ASN A N 1
ATOM 3034 C CA . ASN A 1 376 ? -1.351 7.778 27.269 1.00 22.74 626 ASN A CA 1
ATOM 3035 C C . ASN A 1 376 ? 0.098 8.124 26.932 1.00 27.55 626 ASN A C 1
ATOM 3036 O O . ASN A 1 376 ? 0.468 8.231 25.768 1.00 23.48 626 ASN A O 1
ATOM 3041 N N . GLY A 1 377 ? 0.923 8.282 27.961 1.00 17.43 627 GLY A N 1
ATOM 3042 C CA . GLY A 1 377 ? 2.318 8.639 27.768 1.00 16.99 627 GLY A CA 1
ATOM 3043 C C . GLY A 1 377 ? 3.177 7.518 27.210 1.00 21.27 627 GLY A C 1
ATOM 3044 O O . GLY A 1 377 ? 2.805 6.342 27.269 1.00 27.87 627 GLY A O 1
ATOM 3045 N N . ARG A 1 378 ? 4.329 7.884 26.654 1.00 15.40 628 ARG A N 1
ATOM 3046 C CA . ARG A 1 378 ? 5.245 6.901 26.094 1.00 19.57 628 ARG A CA 1
ATOM 3047 C C . ARG A 1 378 ? 6.674 7.187 26.509 1.00 18.74 628 ARG A C 1
ATOM 3048 O O . ARG A 1 378 ? 7.012 8.334 26.806 1.00 18.06 628 ARG A O 1
ATOM 3056 N N . PHE A 1 379 ? 7.502 6.143 26.510 1.00 17.10 629 PHE A N 1
ATOM 3057 C CA . PHE A 1 379 ? 8.957 6.296 26.498 1.00 15.63 629 PHE A CA 1
ATOM 3058 C C . PHE A 1 379 ? 9.345 5.985 25.052 1.00 18.53 629 PHE A C 1
ATOM 3059 O O . PHE A 1 379 ? 9.254 4.832 24.620 1.00 17.28 629 PHE A O 1
ATOM 3067 N N . VAL A 1 380 ? 9.756 7.007 24.310 1.00 14.51 630 VAL A N 1
ATOM 3068 C CA . VAL A 1 380 ? 10.086 6.867 22.893 1.00 13.75 630 VAL A CA 1
ATOM 3069 C C . VAL A 1 380 ? 11.600 6.853 22.717 1.00 16.10 630 VAL A C 1
ATOM 3070 O O . VAL A 1 380 ? 12.268 7.828 23.051 1.00 16.55 630 VAL A O 1
ATOM 3074 N N . PHE A 1 381 ? 12.137 5.748 22.201 1.00 16.00 631 PHE A N 1
ATOM 3075 C CA . PHE A 1 381 ? 13.560 5.656 21.902 1.00 13.90 631 PHE A CA 1
ATOM 3076 C C . PHE A 1 381 ? 13.667 5.719 20.401 1.00 15.43 631 PHE A C 1
ATOM 3077 O O . PHE A 1 381 ? 13.008 4.943 19.709 1.00 15.26 631 PHE A O 1
ATOM 3085 N N . THR A 1 382 ? 14.462 6.656 19.891 1.00 14.73 632 THR A N 1
ATOM 3086 C CA . THR A 1 382 ? 14.414 6.942 18.456 1.00 13.77 632 THR A CA 1
ATOM 3087 C C . THR A 1 382 ? 15.771 7.301 17.859 1.00 16.76 632 THR A C 1
ATOM 3088 O O . THR A 1 382 ? 16.686 7.747 18.566 1.00 15.25 632 THR A O 1
ATOM 3092 N N . ASP A 1 383 ? 15.902 7.085 16.548 1.00 15.53 633 ASP A N 1
ATOM 3093 C CA . ASP A 1 383 ? 17.054 7.592 15.811 1.00 15.38 633 ASP A CA 1
ATOM 3094 C C . ASP A 1 383 ? 16.660 8.579 14.707 1.00 13.67 633 ASP A C 1
ATOM 3095 O O . ASP A 1 383 ? 17.451 8.853 13.801 1.00 15.19 633 ASP A O 1
ATOM 3100 N N . ILE A 1 384 ? 15.444 9.119 14.794 1.00 15.70 634 ILE A N 1
ATOM 3101 C CA . ILE A 1 384 ? 15.030 10.247 13.961 1.00 14.68 634 ILE A CA 1
ATOM 3102 C C . ILE A 1 384 ? 15.004 11.523 14.815 1.00 14.00 634 ILE A C 1
ATOM 3103 O O . ILE A 1 384 ? 14.959 11.444 16.059 1.00 15.31 634 ILE A O 1
ATOM 3108 N N . THR A 1 385 ? 15.070 12.698 14.190 1.00 12.62 635 THR A N 1
ATOM 3109 C CA . THR A 1 385 ? 15.189 13.921 14.993 1.00 11.91 635 THR A CA 1
ATOM 3110 C C . THR A 1 385 ? 13.894 14.216 15.744 1.00 14.60 635 THR A C 1
ATOM 3111 O O . THR A 1 385 ? 12.804 13.907 15.266 1.00 14.43 635 THR A O 1
ATOM 3115 N N . LEU A 1 386 ? 14.022 14.780 16.943 1.00 15.03 636 LEU A N 1
ATOM 3116 C CA . LEU A 1 386 ? 12.854 14.914 17.806 1.00 16.17 636 LEU A CA 1
ATOM 3117 C C . LEU A 1 386 ? 11.683 15.751 17.230 1.00 15.71 636 LEU A C 1
ATOM 3118 O O . LEU A 1 386 ? 10.529 15.446 17.536 1.00 15.31 636 LEU A O 1
ATOM 3123 N N . PRO A 1 387 ? 11.961 16.768 16.384 1.00 16.67 637 PRO A N 1
ATOM 3124 C CA . PRO A 1 387 ? 10.808 17.462 15.787 1.00 15.61 637 PRO A CA 1
ATOM 3125 C C . PRO A 1 387 ? 9.915 16.549 14.941 1.00 15.82 637 PRO A C 1
ATOM 3126 O O . PRO A 1 387 ? 8.760 16.906 14.664 1.00 18.39 637 PRO A O 1
ATOM 3130 N N . ASN A 1 388 ? 10.444 15.404 14.527 1.00 14.83 638 ASN A N 1
ATOM 3131 C CA . ASN A 1 388 ? 9.680 14.481 13.686 1.00 12.21 638 ASN A CA 1
ATOM 3132 C C . ASN A 1 388 ? 9.027 13.358 14.470 1.00 14.17 638 ASN A C 1
ATOM 3133 O O . ASN A 1 388 ? 8.498 12.419 13.890 1.00 14.74 638 ASN A O 1
ATOM 3138 N N . ILE A 1 389 ? 9.037 13.481 15.803 1.00 15.50 639 ILE A N 1
ATOM 3139 C CA . ILE A 1 389 ? 8.352 12.526 16.667 1.00 14.52 639 ILE A CA 1
ATOM 3140 C C . ILE A 1 389 ? 6.982 13.112 17.014 1.00 13.27 639 ILE A C 1
ATOM 3141 O O . ILE A 1 389 ? 6.903 14.242 17.488 1.00 15.70 639 ILE A O 1
ATOM 3146 N N . ALA A 1 390 ? 5.910 12.354 16.758 1.00 18.12 640 ALA A N 1
ATOM 3147 C CA . ALA A 1 390 ? 4.549 12.864 16.940 1.00 16.73 640 ALA A CA 1
ATOM 3148 C C . ALA A 1 390 ? 4.266 13.287 18.374 1.00 18.01 640 ALA A C 1
ATOM 3149 O O . ALA A 1 390 ? 3.533 14.252 18.601 1.00 17.99 640 ALA A O 1
ATOM 3151 N N . GLU A 1 391 ? 4.841 12.569 19.335 1.00 15.55 641 GLU A N 1
ATOM 3152 C CA . GLU A 1 391 ? 4.665 12.955 20.737 1.00 15.52 641 GLU A CA 1
ATOM 3153 C C . GLU A 1 391 ? 5.169 14.381 21.025 1.00 18.19 641 GLU A C 1
ATOM 3154 O O . GLU A 1 391 ? 4.735 15.002 21.999 1.00 16.74 641 GLU A O 1
ATOM 3160 N N . GLN A 1 392 ? 6.075 14.901 20.190 1.00 12.59 642 GLN A N 1
ATOM 3161 C CA . GLN A 1 392 ? 6.385 16.328 20.209 1.00 15.06 642 GLN A CA 1
ATOM 3162 C C . GLN A 1 392 ? 5.528 17.158 19.245 1.00 15.59 642 GLN A C 1
ATOM 3163 O O . GLN A 1 392 ? 4.864 18.103 19.672 1.00 16.96 642 GLN A O 1
ATOM 3169 N N . TYR A 1 393 ? 5.546 16.839 17.948 1.00 15.28 643 TYR A N 1
ATOM 3170 C CA . TYR A 1 393 ? 4.954 17.767 16.985 1.00 17.21 643 TYR A CA 1
ATOM 3171 C C . TYR A 1 393 ? 3.433 17.927 17.058 1.00 16.70 643 TYR A C 1
ATOM 3172 O O . TYR A 1 393 ? 2.890 18.941 16.609 1.00 20.01 643 TYR A O 1
ATOM 3181 N N . THR A 1 394 ? 2.749 16.927 17.610 1.00 18.29 644 THR A N 1
ATOM 3182 C CA . THR A 1 394 ? 1.305 17.021 17.757 1.00 21.78 644 THR A CA 1
ATOM 3183 C C . THR A 1 394 ? 0.972 18.191 18.694 1.00 20.27 644 THR A C 1
ATOM 3184 O O . THR A 1 394 ? -0.086 18.820 18.567 1.00 24.22 644 THR A O 1
ATOM 3188 N N . HIS A 1 395 ? 1.900 18.508 19.595 1.00 18.28 645 HIS A N 1
ATOM 3189 C CA . HIS A 1 395 ? 1.673 19.564 20.586 1.00 18.65 645 HIS A CA 1
ATOM 3190 C C . HIS A 1 395 ? 2.456 20.865 20.372 1.00 26.91 645 HIS A C 1
ATOM 3191 O O . HIS A 1 395 ? 2.081 21.910 20.907 1.00 29.84 645 HIS A O 1
ATOM 3198 N N . GLN A 1 396 ? 3.526 20.811 19.580 1.00 27.42 646 GLN A N 1
ATOM 3199 C CA . GLN A 1 396 ? 4.243 22.022 19.187 1.00 23.97 646 GLN A CA 1
ATOM 3200 C C . GLN A 1 396 ? 3.984 22.280 17.707 1.00 26.92 646 GLN A C 1
ATOM 3201 O O . GLN A 1 396 ? 4.782 21.864 16.858 1.00 28.18 646 GLN A O 1
ATOM 3207 N N . ASP A 1 397 ? 2.865 22.937 17.392 1.00 33.03 647 ASP A N 1
ATOM 3208 C CA A ASP A 1 397 ? 2.447 23.244 16.019 0.39 32.23 647 ASP A CA 1
ATOM 3209 C CA B ASP A 1 397 ? 2.541 23.143 15.986 0.61 29.42 647 ASP A CA 1
ATOM 3210 C C . ASP A 1 397 ? 3.387 24.227 15.320 1.00 26.40 647 ASP A C 1
ATOM 3211 O O . ASP A 1 397 ? 3.521 24.221 14.101 1.00 26.25 647 ASP A O 1
ATOM 3220 N N . GLU A 1 398 ? 4.001 25.115 16.102 1.00 22.63 648 GLU A N 1
ATOM 3221 C CA . GLU A 1 398 ? 4.920 26.101 15.521 1.00 19.37 648 GLU A CA 1
ATOM 3222 C C . GLU A 1 398 ? 6.296 25.473 15.388 1.00 18.05 648 GLU A C 1
ATOM 3223 O O . GLU A 1 398 ? 6.855 25.008 16.367 1.00 18.43 648 GLU A O 1
ATOM 3229 N N . ILE A 1 399 ? 6.859 25.487 14.186 1.00 21.11 649 ILE A N 1
ATOM 3230 C CA . ILE A 1 399 ? 8.210 24.968 13.997 1.00 18.85 649 ILE A CA 1
ATOM 3231 C C . ILE A 1 399 ? 9.222 25.715 14.867 1.00 20.15 649 ILE A C 1
ATOM 3232 O O . ILE A 1 399 ? 10.156 25.108 15.397 1.00 23.46 649 ILE A O 1
ATOM 3237 N N . TYR A 1 400 ? 9.019 27.016 15.054 1.00 22.14 650 TYR A N 1
ATOM 3238 C CA . TYR A 1 400 ? 9.927 27.778 15.923 1.00 22.54 650 TYR A CA 1
ATOM 3239 C C . TYR A 1 400 ? 9.970 27.276 17.368 1.00 21.39 650 TYR A C 1
ATOM 3240 O O . TYR A 1 400 ? 10.953 27.511 18.073 1.00 24.52 650 TYR A O 1
ATOM 3249 N N . GLU A 1 401 ? 8.930 26.558 17.798 1.00 19.81 651 GLU A N 1
ATOM 3250 C CA . GLU A 1 401 ? 8.914 25.977 19.146 1.00 22.66 651 GLU A CA 1
ATOM 3251 C C . GLU A 1 401 ? 9.328 24.505 19.191 1.00 16.97 651 GLU A C 1
ATOM 3252 O O . GLU A 1 401 ? 9.457 23.919 20.277 1.00 19.70 651 GLU A O 1
ATOM 3258 N N . GLN A 1 402 ? 9.517 23.897 18.024 1.00 15.98 652 GLN A N 1
ATOM 3259 C CA . GLN A 1 402 ? 9.994 22.523 17.959 1.00 16.10 652 GLN A CA 1
ATOM 3260 C C . GLN A 1 402 ? 11.494 22.464 18.249 1.00 15.39 652 GLN A C 1
ATOM 3261 O O . GLN A 1 402 ? 12.262 23.379 17.897 1.00 18.88 652 GLN A O 1
ATOM 3267 N N . VAL A 1 403 ? 11.899 21.386 18.910 1.00 16.62 653 VAL A N 1
ATOM 3268 C CA . VAL A 1 403 ? 13.247 21.307 19.430 1.00 15.91 653 VAL A CA 1
ATOM 3269 C C . VAL A 1 403 ? 13.976 20.045 18.986 1.00 16.46 653 VAL A C 1
ATOM 3270 O O . VAL A 1 403 ? 13.383 18.962 18.966 1.00 15.89 653 VAL A O 1
ATOM 3274 N N A HIS A 1 404 ? 15.252 20.231 18.624 0.46 18.01 654 HIS A N 1
ATOM 3275 N N B HIS A 1 404 ? 15.237 20.140 18.588 0.54 19.21 654 HIS A N 1
ATOM 3276 C CA A HIS A 1 404 ? 16.240 19.163 18.485 0.46 17.60 654 HIS A CA 1
ATOM 3277 C CA B HIS A 1 404 ? 16.015 18.909 18.576 0.54 17.04 654 HIS A CA 1
ATOM 3278 C C A HIS A 1 404 ? 17.020 19.080 19.803 0.46 16.86 654 HIS A C 1
ATOM 3279 C C B HIS A 1 404 ? 17.025 19.005 19.697 0.54 17.14 654 HIS A C 1
ATOM 3280 O O A HIS A 1 404 ? 17.484 20.118 20.300 0.46 17.30 654 HIS A O 1
ATOM 3281 O O B HIS A 1 404 ? 17.609 20.060 19.957 0.54 19.84 654 HIS A O 1
ATOM 3294 N N . SER A 1 405 ? 17.180 17.877 20.367 1.00 16.10 655 SER A N 1
ATOM 3295 C CA . SER A 1 405 ? 17.979 17.737 21.591 1.00 15.61 655 SER A CA 1
ATOM 3296 C C . SER A 1 405 ? 18.195 16.258 21.900 1.00 20.56 655 SER A C 1
ATOM 3297 O O . SER A 1 405 ? 17.574 15.392 21.287 1.00 18.37 655 SER A O 1
ATOM 3300 N N . LYS A 1 406 ? 19.065 15.970 22.866 1.00 15.70 656 LYS A N 1
ATOM 3301 C CA . LYS A 1 406 ? 19.333 14.587 23.253 1.00 15.49 656 LYS A CA 1
ATOM 3302 C C . LYS A 1 406 ? 18.084 13.915 23.802 1.00 13.19 656 LYS A C 1
ATOM 3303 O O . LYS A 1 406 ? 17.824 12.726 23.541 1.00 15.54 656 LYS A O 1
ATOM 3309 N N . GLY A 1 407 ? 17.301 14.669 24.563 1.00 15.39 657 GLY A N 1
ATOM 3310 C CA . GLY A 1 407 ? 16.053 14.155 25.096 1.00 16.01 657 GLY A CA 1
ATOM 3311 C C . GLY A 1 407 ? 15.045 15.257 25.356 1.00 14.96 657 GLY A C 1
ATOM 3312 O O . GLY A 1 407 ? 15.384 16.436 25.353 1.00 13.96 657 GLY A O 1
ATOM 3313 N N . LEU A 1 408 ? 13.798 14.868 25.596 1.00 14.85 658 LEU A N 1
ATOM 3314 C CA . LEU A 1 408 ? 12.736 15.830 25.826 1.00 11.79 658 LEU A CA 1
ATOM 3315 C C . LEU A 1 408 ? 11.687 15.208 26.736 1.00 12.96 658 LEU A C 1
ATOM 3316 O O . LEU A 1 408 ? 11.512 13.986 26.763 1.00 14.43 658 LEU A O 1
ATOM 3321 N N . TYR A 1 409 ? 10.982 16.054 27.472 1.00 13.23 659 TYR A N 1
ATOM 3322 C CA . TYR A 1 409 ? 9.762 15.626 28.138 1.00 12.34 659 TYR A CA 1
ATOM 3323 C C . TYR A 1 409 ? 8.631 16.526 27.685 1.00 13.02 659 TYR A C 1
ATOM 3324 O O . TYR A 1 409 ? 8.712 17.748 27.828 1.00 16.08 659 TYR A O 1
ATOM 3333 N N . VAL A 1 410 ? 7.590 15.921 27.109 1.00 14.24 660 VAL A N 1
ATOM 3334 C CA . VAL A 1 410 ? 6.458 16.681 26.610 1.00 14.31 660 VAL A CA 1
ATOM 3335 C C . VAL A 1 410 ? 5.260 16.493 27.533 1.00 14.63 660 VAL A C 1
ATOM 3336 O O . VAL A 1 410 ? 4.625 15.449 27.524 1.00 15.68 660 VAL A O 1
ATOM 3340 N N . PRO A 1 411 ? 4.953 17.512 28.349 1.00 16.10 661 PRO A N 1
ATOM 3341 C CA . PRO A 1 411 ? 3.871 17.310 29.317 1.00 15.56 661 PRO A CA 1
ATOM 3342 C C . PRO A 1 411 ? 2.535 17.014 28.651 1.00 18.44 661 PRO A C 1
ATOM 3343 O O . PRO A 1 411 ? 1.750 16.228 29.185 1.00 18.10 661 PRO A O 1
ATOM 3347 N N . GLU A 1 412 ? 2.290 17.604 27.480 1.00 16.97 662 GLU A N 1
ATOM 3348 C CA . GLU A 1 412 ? 1.013 17.418 26.809 1.00 16.56 662 GLU A CA 1
ATOM 3349 C C . GLU A 1 412 ? 0.752 15.975 26.354 1.00 17.89 662 GLU A C 1
ATOM 3350 O O . GLU A 1 412 ? -0.406 15.566 26.211 1.00 21.79 662 GLU A O 1
ATOM 3356 N N . SER A 1 413 ? 1.821 15.216 26.112 1.00 16.73 663 SER A N 1
ATOM 3357 C CA . SER A 1 413 ? 1.684 13.823 25.712 1.00 16.02 663 SER A CA 1
ATOM 3358 C C . SER A 1 413 ? 2.222 12.890 26.794 1.00 16.71 663 SER A C 1
ATOM 3359 O O . SER A 1 413 ? 2.287 11.678 26.592 1.00 18.76 663 SER A O 1
ATOM 3362 N N . ARG A 1 414 ? 2.589 13.476 27.934 1.00 15.73 664 ARG A N 1
ATOM 3363 C CA . ARG A 1 414 ? 3.227 12.761 29.053 1.00 17.52 664 ARG A CA 1
ATOM 3364 C C . ARG A 1 414 ? 4.307 11.794 28.588 1.00 15.93 664 ARG A C 1
ATOM 3365 O O . ARG A 1 414 ? 4.388 10.652 29.055 1.00 17.81 664 ARG A O 1
ATOM 3373 N N . SER A 1 415 ? 5.140 12.267 27.667 1.00 14.53 665 SER A N 1
ATOM 3374 C CA . SER A 1 415 ? 6.094 11.387 27.018 1.00 14.41 665 SER A CA 1
ATOM 3375 C C . SER A 1 415 ? 7.540 11.837 27.173 1.00 12.61 665 SER A C 1
ATOM 3376 O O . SER A 1 415 ? 7.854 13.033 27.098 1.00 14.83 665 SER A O 1
ATOM 3379 N N . ILE A 1 416 ? 8.411 10.857 27.399 1.00 14.43 666 ILE A N 1
ATOM 3380 C CA . ILE A 1 416 ? 9.847 11.078 27.397 1.00 12.40 666 ILE A CA 1
ATOM 3381 C C . ILE A 1 416 ? 10.385 10.616 26.033 1.00 12.95 666 ILE A C 1
ATOM 3382 O O . ILE A 1 416 ? 10.102 9.494 25.579 1.00 15.83 666 ILE A O 1
ATOM 3387 N N . LEU A 1 417 ? 11.139 11.493 25.379 1.00 13.08 667 LEU A N 1
ATOM 3388 C CA . LEU A 1 417 ? 11.750 11.170 24.103 1.00 13.87 667 LEU A CA 1
ATOM 3389 C C . LEU A 1 417 ? 13.259 11.133 24.281 1.00 11.60 667 LEU A C 1
ATOM 3390 O O . LEU A 1 417 ? 13.827 12.008 24.946 1.00 15.90 667 LEU A O 1
ATOM 3395 N N . LEU A 1 418 ? 13.916 10.150 23.677 1.00 11.94 668 LEU A N 1
ATOM 3396 C CA . LEU A 1 418 ? 15.364 10.035 23.798 1.00 14.58 668 LEU A CA 1
ATOM 3397 C C . LEU A 1 418 ? 15.972 9.720 22.446 1.00 13.80 668 LEU A C 1
ATOM 3398 O O . LEU A 1 418 ? 15.695 8.667 21.859 1.00 15.26 668 LEU A O 1
ATOM 3403 N N . HIS A 1 419 ? 16.779 10.661 21.958 1.00 15.16 669 HIS A N 1
ATOM 3404 C CA . HIS A 1 419 ? 17.417 10.555 20.647 1.00 15.22 669 HIS A CA 1
ATOM 3405 C C . HIS A 1 419 ? 18.757 9.843 20.778 1.00 15.06 669 HIS A C 1
ATOM 3406 O O . HIS A 1 419 ? 19.707 10.376 21.359 1.00 21.05 669 HIS A O 1
ATOM 3413 N N . GLY A 1 420 ? 18.832 8.639 20.226 1.00 15.71 670 GLY A N 1
ATOM 3414 C CA . GLY A 1 420 ? 20.018 7.808 20.341 1.00 18.32 670 GLY A CA 1
ATOM 3415 C C . GLY A 1 420 ? 21.330 8.328 19.770 1.00 20.29 670 GLY A C 1
ATOM 3416 O O . GLY A 1 420 ? 22.360 8.250 20.439 1.00 21.25 670 GLY A O 1
ATOM 3417 N N . PRO A 1 421 ? 21.319 8.828 18.520 1.00 18.46 671 PRO A N 1
ATOM 3418 C CA . PRO A 1 421 ? 22.592 9.137 17.851 1.00 19.92 671 PRO A CA 1
ATOM 3419 C C . PRO A 1 421 ? 23.373 10.345 18.393 1.00 19.90 671 PRO A C 1
ATOM 3420 O O . PRO A 1 421 ? 24.578 10.429 18.128 1.00 27.01 671 PRO A O 1
ATOM 3424 N N . SER A 1 422 ? 22.724 11.249 19.115 1.00 19.52 672 SER A N 1
ATOM 3425 C CA . SER A 1 422 ? 23.425 12.443 19.585 1.00 20.99 672 SER A CA 1
ATOM 3426 C C . SER A 1 422 ? 23.981 12.254 20.996 1.00 25.22 672 SER A C 1
ATOM 3427 O O . SER A 1 422 ? 23.709 11.248 21.641 1.00 22.24 672 SER A O 1
ATOM 3430 N N . LYS A 1 423 ? 24.779 13.214 21.459 1.00 25.12 673 LYS A N 1
ATOM 3431 C CA . LYS A 1 423 ? 25.298 13.185 22.823 1.00 22.96 673 LYS A CA 1
ATOM 3432 C C . LYS A 1 423 ? 25.016 14.517 23.504 1.00 24.18 673 LYS A C 1
ATOM 3433 O O . LYS A 1 423 ? 25.299 15.574 22.935 1.00 30.24 673 LYS A O 1
ATOM 3439 N N . GLY A 1 424 ? 24.475 14.459 24.718 1.00 27.80 674 GLY A N 1
ATOM 3440 C CA . GLY A 1 424 ? 24.288 15.648 25.530 1.00 30.35 674 GLY A CA 1
ATOM 3441 C C . GLY A 1 424 ? 25.636 16.121 26.031 1.00 29.84 674 GLY A C 1
ATOM 3442 O O . GLY A 1 424 ? 26.455 15.308 26.466 1.00 28.64 674 GLY A O 1
ATOM 3443 N N . VAL A 1 425 ? 25.871 17.431 25.971 1.00 28.83 675 VAL A N 1
ATOM 3444 C CA . VAL A 1 425 ? 27.187 17.989 26.299 1.00 33.72 675 VAL A CA 1
ATOM 3445 C C . VAL A 1 425 ? 27.703 17.631 27.706 1.00 34.83 675 VAL A C 1
ATOM 3446 O O . VAL A 1 425 ? 28.841 17.179 27.857 1.00 41.27 675 VAL A O 1
ATOM 3450 N N . GLU A 1 426 ? 26.873 17.818 28.727 1.00 33.21 676 GLU A N 1
ATOM 3451 C CA . GLU A 1 426 ? 27.301 17.529 30.100 1.00 37.57 676 GLU A CA 1
ATOM 3452 C C . GLU A 1 426 ? 26.845 16.149 30.585 1.00 35.68 676 GLU A C 1
ATOM 3453 O O . GLU A 1 426 ? 26.788 15.896 31.788 1.00 36.19 676 GLU A O 1
ATOM 3459 N N . LEU A 1 427 ? 26.516 15.263 29.647 1.00 29.56 677 LEU A N 1
ATOM 3460 C CA . LEU A 1 427 ? 26.050 13.920 29.988 1.00 28.87 677 LEU A CA 1
ATOM 3461 C C . LEU A 1 427 ? 27.049 12.871 29.523 1.00 33.18 677 LEU A C 1
ATOM 3462 O O . LEU A 1 427 ? 27.553 12.935 28.399 1.00 38.35 677 LEU A O 1
ATOM 3467 N N . ARG A 1 428 ? 27.319 11.898 30.382 1.00 34.53 678 ARG A N 1
ATOM 3468 C CA . ARG A 1 428 ? 28.224 10.811 30.038 1.00 37.76 678 ARG A CA 1
ATOM 3469 C C . ARG A 1 428 ? 27.572 9.798 29.096 1.00 38.00 678 ARG A C 1
ATOM 3470 O O . ARG A 1 428 ? 28.243 9.204 28.244 1.00 40.08 678 ARG A O 1
ATOM 3478 N N . ASN A 1 429 ? 26.266 9.599 29.253 1.00 28.05 679 ASN A N 1
ATOM 3479 C CA . ASN A 1 429 ? 25.595 8.501 28.562 1.00 26.69 679 ASN A CA 1
ATOM 3480 C C . ASN A 1 429 ? 24.093 8.697 28.402 1.00 26.36 679 ASN A C 1
ATOM 3481 O O . ASN A 1 429 ? 23.526 9.686 28.879 1.00 25.31 679 ASN A O 1
ATOM 3486 N N . ASP A 1 430 ? 23.455 7.738 27.738 1.00 24.77 680 ASP A N 1
ATOM 3487 C CA . ASP A 1 430 ? 22.040 7.838 27.446 1.00 19.28 680 ASP A CA 1
ATOM 3488 C C . ASP A 1 430 ? 21.200 7.727 28.711 1.00 16.02 680 ASP A C 1
ATOM 3489 O O . ASP A 1 430 ? 20.165 8.355 28.792 1.00 17.65 680 ASP A O 1
ATOM 3494 N N . SER A 1 431 ? 21.647 6.949 29.699 1.00 21.76 681 SER A N 1
ATOM 3495 C CA A SER A 1 431 ? 20.899 6.767 30.946 0.45 21.31 681 SER A CA 1
ATOM 3496 C CA B SER A 1 431 ? 20.841 6.781 30.908 0.55 20.50 681 SER A CA 1
ATOM 3497 C C . SER A 1 431 ? 20.733 8.084 31.707 1.00 20.38 681 SER A C 1
ATOM 3498 O O . SER A 1 431 ? 19.683 8.369 32.287 1.00 19.23 681 SER A O 1
ATOM 3503 N N . GLU A 1 432 ? 21.796 8.884 31.722 1.00 18.73 682 GLU A N 1
ATOM 3504 C CA . GLU A 1 432 ? 21.740 10.193 32.375 1.00 20.56 682 GLU A CA 1
ATOM 3505 C C . GLU A 1 432 ? 20.739 11.125 31.694 1.00 15.84 682 GLU A C 1
ATOM 3506 O O . GLU A 1 432 ? 19.998 11.857 32.361 1.00 17.77 682 GLU A O 1
ATOM 3512 N N . GLY A 1 433 ? 20.685 11.078 30.361 1.00 15.52 683 GLY A N 1
ATOM 3513 C CA . GLY A 1 433 ? 19.691 11.840 29.632 1.00 16.80 683 GLY A CA 1
ATOM 3514 C C . GLY A 1 433 ? 18.277 11.402 29.974 1.00 17.78 683 GLY A C 1
ATOM 3515 O O . GLY A 1 433 ? 17.399 12.237 30.164 1.00 15.77 683 GLY A O 1
ATOM 3516 N N . PHE A 1 434 ? 18.050 10.092 30.044 1.00 15.98 684 PHE A N 1
ATOM 3517 C CA . PHE A 1 434 ? 16.714 9.593 30.336 1.00 16.06 684 PHE A CA 1
ATOM 3518 C C . PHE A 1 434 ? 16.303 10.027 31.736 1.00 15.37 684 PHE A C 1
ATOM 3519 O O . PHE A 1 434 ? 15.154 10.407 31.971 1.00 14.43 684 PHE A O 1
ATOM 3527 N N . ILE A 1 435 ? 17.252 9.979 32.658 1.00 15.68 685 ILE A N 1
ATOM 3528 C CA . ILE A 1 435 ? 16.952 10.320 34.041 1.00 14.78 685 ILE A CA 1
ATOM 3529 C C . ILE A 1 435 ? 16.651 11.811 34.177 1.00 15.98 685 ILE A C 1
ATOM 3530 O O . ILE A 1 435 ? 15.759 12.202 34.925 1.00 16.51 685 ILE A O 1
ATOM 3535 N N . HIS A 1 436 ? 17.368 12.636 33.423 1.00 13.67 686 HIS A N 1
ATOM 3536 C CA . HIS A 1 436 ? 17.019 14.040 33.307 1.00 13.44 686 HIS A CA 1
ATOM 3537 C C . HIS A 1 436 ? 15.558 14.218 32.869 1.00 15.14 686 HIS A C 1
ATOM 3538 O O . HIS A 1 436 ? 14.808 14.971 33.492 1.00 15.47 686 HIS A O 1
ATOM 3545 N N . GLU A 1 437 ? 15.134 13.524 31.812 1.00 15.51 687 GLU A N 1
ATOM 3546 C CA . GLU A 1 437 ? 13.749 13.668 31.373 1.00 13.68 687 GLU A CA 1
ATOM 3547 C C . GLU A 1 437 ? 12.767 13.182 32.416 1.00 15.95 687 GLU A C 1
ATOM 3548 O O . GLU A 1 437 ? 11.699 13.776 32.573 1.00 14.48 687 GLU A O 1
ATOM 3554 N N . PHE A 1 438 ? 13.128 12.123 33.136 1.00 15.00 688 PHE A N 1
ATOM 3555 C CA . PHE A 1 438 ? 12.255 11.609 34.181 1.00 15.24 688 PHE A CA 1
ATOM 3556 C C . PHE A 1 438 ? 12.132 12.657 35.292 1.00 15.53 688 PHE A C 1
ATOM 3557 O O . PHE A 1 438 ? 11.084 12.762 35.929 1.00 13.61 688 PHE A O 1
ATOM 3565 N N . GLY A 1 439 ? 13.189 13.440 35.508 1.00 16.09 689 GLY A N 1
ATOM 3566 C CA . GLY A 1 439 ? 13.108 14.568 36.426 1.00 15.59 689 GLY A CA 1
ATOM 3567 C C . GLY A 1 439 ? 11.995 15.545 36.069 1.00 16.42 689 GLY A C 1
ATOM 3568 O O . GLY A 1 439 ? 11.276 16.045 36.939 1.00 15.53 689 GLY A O 1
ATOM 3569 N N . HIS A 1 440 ? 11.823 15.807 34.772 1.00 13.69 690 HIS A N 1
ATOM 3570 C CA . HIS A 1 440 ? 10.719 16.652 34.332 1.00 15.98 690 HIS A CA 1
ATOM 3571 C C . HIS A 1 440 ? 9.360 16.010 34.602 1.00 14.24 690 HIS A C 1
ATOM 3572 O O . HIS A 1 440 ? 8.395 16.704 34.943 1.00 14.55 690 HIS A O 1
ATOM 3579 N N . ALA A 1 441 ? 9.273 14.697 34.391 1.00 13.84 691 ALA A N 1
ATOM 3580 C CA . ALA A 1 441 ? 8.049 13.959 34.699 1.00 13.31 691 ALA A CA 1
ATOM 3581 C C . ALA A 1 441 ? 7.698 14.047 36.188 1.00 14.96 691 ALA A C 1
ATOM 3582 O O . ALA A 1 441 ? 6.530 14.191 36.552 1.00 16.08 691 ALA A O 1
ATOM 3584 N N . VAL A 1 442 ? 8.718 13.972 37.038 1.00 14.93 692 VAL A N 1
ATOM 3585 C CA . VAL A 1 442 ? 8.530 14.127 38.482 1.00 14.98 692 VAL A CA 1
ATOM 3586 C C . VAL A 1 442 ? 7.981 15.518 38.826 1.00 13.98 692 VAL A C 1
ATOM 3587 O O . VAL A 1 442 ? 7.048 15.659 39.616 1.00 16.27 692 VAL A O 1
ATOM 3591 N N . ASP A 1 443 ? 8.558 16.539 38.204 1.00 14.27 693 ASP A N 1
ATOM 3592 C CA . ASP A 1 443 ? 8.126 17.924 38.361 1.00 16.93 693 ASP A CA 1
ATOM 3593 C C . ASP A 1 443 ? 6.647 18.064 37.977 1.00 17.67 693 ASP A C 1
ATOM 3594 O O . ASP A 1 443 ? 5.840 18.642 38.715 1.00 16.81 693 ASP A O 1
ATOM 3599 N N . ASP A 1 444 ? 6.297 17.493 36.831 1.00 16.40 694 ASP A N 1
ATOM 3600 C CA . ASP A 1 444 ? 4.923 17.474 36.341 1.00 16.24 694 ASP A CA 1
ATOM 3601 C C . ASP A 1 444 ? 3.993 16.812 37.361 1.00 17.27 694 ASP A C 1
ATOM 3602 O O . ASP A 1 444 ? 3.041 17.448 37.834 1.00 20.97 694 ASP A O 1
ATOM 3607 N N . TYR A 1 445 ? 4.280 15.566 37.744 1.00 15.87 695 TYR A N 1
ATOM 3608 C CA . TYR A 1 445 ? 3.368 14.840 38.624 1.00 16.25 695 TYR A CA 1
ATOM 3609 C C . TYR A 1 445 ? 3.266 15.495 40.004 1.00 15.05 695 TYR A C 1
ATOM 3610 O O . TYR A 1 445 ? 2.188 15.559 40.597 1.00 17.05 695 TYR A O 1
ATOM 3619 N N . ALA A 1 446 ? 4.390 15.980 40.518 1.00 17.17 696 ALA A N 1
ATOM 3620 C CA . ALA A 1 446 ? 4.357 16.679 41.804 1.00 20.96 696 ALA A CA 1
ATOM 3621 C C . ALA A 1 446 ? 3.453 17.912 41.752 1.00 20.75 696 ALA A C 1
ATOM 3622 O O . ALA A 1 446 ? 2.737 18.201 42.714 1.00 23.25 696 ALA A O 1
ATOM 3624 N N . GLY A 1 447 ? 3.468 18.630 40.629 1.00 21.91 697 GLY A N 1
ATOM 3625 C CA . GLY A 1 447 ? 2.634 19.811 40.494 1.00 27.51 697 GLY A CA 1
ATOM 3626 C C . GLY A 1 447 ? 1.164 19.458 40.363 1.00 21.19 697 GLY A C 1
ATOM 3627 O O . GLY A 1 447 ? 0.289 20.145 40.897 1.00 22.07 697 GLY A O 1
ATOM 3628 N N . TYR A 1 448 ? 0.898 18.367 39.658 1.00 21.18 698 TYR A N 1
ATOM 3629 C CA . TYR A 1 448 ? -0.452 17.860 39.477 1.00 21.79 698 TYR A CA 1
ATOM 3630 C C . TYR A 1 448 ? -1.100 17.508 40.814 1.00 26.54 698 TYR A C 1
ATOM 3631 O O . TYR A 1 448 ? -2.291 17.749 41.027 1.00 28.98 698 TYR A O 1
ATOM 3640 N N . LEU A 1 449 ? -0.304 16.948 41.717 1.00 23.74 699 LEU A N 1
ATOM 3641 C CA . LEU A 1 449 ? -0.804 16.571 43.038 1.00 28.26 699 LEU A CA 1
ATOM 3642 C C . LEU A 1 449 ? -1.150 17.788 43.897 1.00 39.22 699 LEU A C 1
ATOM 3643 O O . LEU A 1 449 ? -2.070 17.728 44.720 1.00 42.81 699 LEU A O 1
ATOM 3648 N N . LEU A 1 450 ? -0.399 18.876 43.716 1.00 36.47 700 LEU A N 1
ATOM 3649 C CA . LEU A 1 450 ? -0.585 20.110 44.489 1.00 39.74 700 LEU A CA 1
ATOM 3650 C C . LEU A 1 450 ? -1.997 20.646 44.341 1.00 47.60 700 LEU A C 1
ATOM 3651 O O . LEU A 1 450 ? -2.626 21.078 45.311 1.00 55.30 700 LEU A O 1
ATOM 3656 N N . ASP A 1 451 ? -2.476 20.622 43.105 1.00 46.54 701 ASP A N 1
ATOM 3657 C CA . ASP A 1 451 ? -3.797 21.108 42.758 1.00 55.09 701 ASP A CA 1
ATOM 3658 C C . ASP A 1 451 ? -4.200 20.350 41.505 1.00 52.57 701 ASP A C 1
ATOM 3659 O O . ASP A 1 451 ? -3.809 20.711 40.393 1.00 57.34 701 ASP A O 1
ATOM 3664 N N . LYS A 1 452 ? -4.969 19.281 41.691 1.00 51.02 702 LYS A N 1
ATOM 3665 C CA . LYS A 1 452 ? -5.407 18.452 40.573 1.00 55.55 702 LYS A CA 1
ATOM 3666 C C . LYS A 1 452 ? -6.322 19.210 39.613 1.00 60.39 702 LYS A C 1
ATOM 3667 O O . LYS A 1 452 ? -6.517 18.792 38.470 1.00 60.32 702 LYS A O 1
ATOM 3673 N N . ASN A 1 453 ? -6.880 20.322 40.083 1.00 62.81 703 ASN A N 1
ATOM 3674 C CA . ASN A 1 453 ? -7.838 21.094 39.297 1.00 62.54 703 ASN A CA 1
ATOM 3675 C C . ASN A 1 453 ? -7.203 22.093 38.323 1.00 63.28 703 ASN A C 1
ATOM 3676 O O . ASN A 1 453 ? -7.565 22.131 37.145 1.00 67.59 703 ASN A O 1
ATOM 3681 N N . GLN A 1 454 ? -6.263 22.898 38.809 1.00 60.86 704 GLN A N 1
ATOM 3682 C CA . GLN A 1 454 ? -5.423 23.686 37.912 1.00 62.27 704 GLN A CA 1
ATOM 3683 C C . GLN A 1 454 ? -4.017 23.083 37.914 1.00 62.38 704 GLN A C 1
ATOM 3684 O O . GLN A 1 454 ? -3.255 23.261 38.868 1.00 66.83 704 GLN A O 1
ATOM 3690 N N . SER A 1 455 ? -3.689 22.358 36.847 1.00 59.32 705 SER A N 1
ATOM 3691 C CA . SER A 1 455 ? -2.466 21.554 36.795 1.00 56.57 705 SER A CA 1
ATOM 3692 C C . SER A 1 455 ? -1.241 22.299 36.251 1.00 50.87 705 SER A C 1
ATOM 3693 O O . SER A 1 455 ? -1.180 22.652 35.070 1.00 61.43 705 SER A O 1
ATOM 3696 N N . ASP A 1 456 ? -0.255 22.495 37.122 1.00 34.72 706 ASP A N 1
ATOM 3697 C CA . ASP A 1 456 ? 0.938 23.266 36.807 1.00 29.85 706 ASP A CA 1
ATOM 3698 C C . ASP A 1 456 ? 2.140 22.454 37.268 1.00 27.75 706 ASP A C 1
ATOM 3699 O O . ASP A 1 456 ? 1.972 21.433 37.932 1.00 29.17 706 ASP A O 1
ATOM 3704 N N . LEU A 1 457 ? 3.347 22.882 36.907 1.00 22.59 707 LEU A N 1
ATOM 3705 C CA . LEU A 1 457 ? 4.562 22.190 37.349 1.00 17.90 707 LEU A CA 1
ATOM 3706 C C . LEU A 1 457 ? 4.901 22.609 38.768 1.00 22.86 707 LEU A C 1
ATOM 3707 O O . LEU A 1 457 ? 4.607 23.735 39.157 1.00 22.82 707 LEU A O 1
ATOM 3712 N N . VAL A 1 458 ? 5.516 21.715 39.542 1.00 19.41 708 VAL A N 1
ATOM 3713 C CA . VAL A 1 458 ? 5.911 22.090 40.904 1.00 20.58 708 VAL A CA 1
ATOM 3714 C C . VAL A 1 458 ? 7.023 23.147 40.874 1.00 20.13 708 VAL A C 1
ATOM 3715 O O . VAL A 1 458 ? 7.136 23.961 41.800 1.00 24.29 708 VAL A O 1
ATOM 3719 N N . THR A 1 459 ? 7.805 23.162 39.793 1.00 19.34 709 THR A N 1
ATOM 3720 C CA . THR A 1 459 ? 8.874 24.153 39.634 1.00 21.28 709 THR A CA 1
ATOM 3721 C C . THR A 1 459 ? 8.365 25.568 39.368 1.00 25.08 709 THR A C 1
ATOM 3722 O O . THR A 1 459 ? 9.151 26.520 39.367 1.00 24.01 709 THR A O 1
ATOM 3726 N N . ASN A 1 460 ? 7.056 25.697 39.146 1.00 20.66 710 ASN A N 1
ATOM 3727 C CA . ASN A 1 460 ? 6.427 27.001 38.974 1.00 24.65 710 ASN A CA 1
ATOM 3728 C C . ASN A 1 460 ? 5.826 27.509 40.283 1.00 30.58 710 ASN A C 1
ATOM 3729 O O . ASN A 1 460 ? 5.143 28.531 40.308 1.00 31.22 710 ASN A O 1
ATOM 3734 N N . SER A 1 461 ? 6.072 26.789 41.371 1.00 28.74 711 SER A N 1
ATOM 3735 C CA . SER A 1 461 ? 5.636 27.257 42.682 1.00 27.99 711 SER A CA 1
ATOM 3736 C C . SER A 1 461 ? 6.548 28.387 43.155 1.00 26.03 711 SER A C 1
ATOM 3737 O O . SER A 1 461 ? 7.733 28.416 42.814 1.00 28.04 711 SER A O 1
ATOM 3740 N N . LYS A 1 462 ? 5.996 29.322 43.925 1.00 28.91 712 LYS A N 1
ATOM 3741 C CA . LYS A 1 462 ? 6.789 30.429 44.441 1.00 27.08 712 LYS A CA 1
ATOM 3742 C C . LYS A 1 462 ? 7.947 29.899 45.293 1.00 29.70 712 LYS A C 1
ATOM 3743 O O . LYS A 1 462 ? 9.054 30.445 45.264 1.00 30.90 712 LYS A O 1
ATOM 3749 N N . LYS A 1 463 ? 7.693 28.820 46.025 1.00 29.84 713 LYS A N 1
ATOM 3750 C CA . LYS A 1 463 ? 8.723 28.198 46.850 1.00 30.11 713 LYS A CA 1
ATOM 3751 C C . LYS A 1 463 ? 9.943 27.781 46.025 1.00 28.54 713 LYS A C 1
ATOM 3752 O O . LYS A 1 463 ? 11.082 28.090 46.386 1.00 29.25 713 LYS A O 1
ATOM 3758 N N . PHE A 1 464 ? 9.718 27.112 44.899 1.00 25.22 714 PHE A N 1
ATOM 3759 C CA . PHE A 1 464 ? 10.858 26.646 44.127 1.00 21.51 714 PHE A CA 1
ATOM 3760 C C . PHE A 1 464 ? 11.508 27.790 43.365 1.00 22.50 714 PHE A C 1
ATOM 3761 O O . PHE A 1 464 ? 12.718 27.791 43.155 1.00 25.02 714 PHE A O 1
ATOM 3769 N N . ILE A 1 465 ? 10.704 28.761 42.944 1.00 23.05 715 ILE A N 1
ATOM 3770 C CA . ILE A 1 465 ? 11.247 29.927 42.254 1.00 21.41 715 ILE A CA 1
ATOM 3771 C C . ILE A 1 465 ? 12.285 30.623 43.144 1.00 22.52 715 ILE A C 1
ATOM 3772 O O . ILE A 1 465 ? 13.353 31.027 42.667 1.00 26.94 715 ILE A O 1
ATOM 3777 N N . ASP A 1 466 ? 11.973 30.749 44.432 1.00 25.18 716 ASP A N 1
ATOM 3778 C CA . ASP A 1 466 ? 12.901 31.355 45.371 1.00 28.28 716 ASP A CA 1
ATOM 3779 C C . ASP A 1 466 ? 14.151 30.499 45.550 1.00 25.37 716 ASP A C 1
ATOM 3780 O O . ASP A 1 466 ? 15.262 31.024 45.699 1.00 29.15 716 ASP A O 1
ATOM 3785 N N . ILE A 1 467 ? 13.963 29.185 45.548 1.00 24.05 717 ILE A N 1
ATOM 3786 C CA . ILE A 1 467 ? 15.086 28.262 45.668 1.00 22.77 717 ILE A CA 1
ATOM 3787 C C . ILE A 1 467 ? 16.006 28.384 44.448 1.00 22.20 717 ILE A C 1
ATOM 3788 O O . ILE A 1 467 ? 17.224 28.509 44.586 1.00 26.89 717 ILE A O 1
ATOM 3793 N N . PHE A 1 468 ? 15.418 28.376 43.255 1.00 22.75 718 PHE A N 1
ATOM 3794 C CA . PHE A 1 468 ? 16.183 28.574 42.030 1.00 23.30 718 PHE A CA 1
ATOM 3795 C C . PHE A 1 468 ? 16.971 29.895 42.016 1.00 26.44 718 PHE A C 1
ATOM 3796 O O . PHE A 1 468 ? 18.125 29.928 41.588 1.00 24.33 718 PHE A O 1
ATOM 3804 N N . LYS A 1 469 ? 16.353 30.981 42.476 1.00 23.98 719 LYS A N 1
ATOM 3805 C CA . LYS A 1 469 ? 17.018 32.277 42.512 1.00 25.44 719 LYS A CA 1
ATOM 3806 C C . LYS A 1 469 ? 18.253 32.246 43.408 1.00 29.01 719 LYS A C 1
ATOM 3807 O O . LYS A 1 469 ? 19.238 32.937 43.149 1.00 29.80 719 LYS A O 1
ATOM 3813 N N . GLU A 1 470 ? 18.192 31.428 44.448 1.00 27.78 720 GLU A N 1
ATOM 3814 C CA . GLU A 1 470 ? 19.310 31.279 45.364 1.00 27.66 720 GLU A CA 1
ATOM 3815 C C . GLU A 1 470 ? 20.366 30.277 44.876 1.00 29.32 720 GLU A C 1
ATOM 3816 O O . GLU A 1 470 ? 21.563 30.556 44.938 1.00 31.89 720 GLU A O 1
ATOM 3822 N N . GLU A 1 471 ? 19.929 29.115 44.396 1.00 23.67 721 GLU A N 1
ATOM 3823 C CA . GLU A 1 471 ? 20.854 27.999 44.160 1.00 24.05 721 GLU A CA 1
ATOM 3824 C C . GLU A 1 471 ? 21.073 27.645 42.693 1.00 26.01 721 GLU A C 1
ATOM 3825 O O . GLU A 1 471 ? 21.848 26.741 42.390 1.00 23.17 721 GLU A O 1
ATOM 3831 N N . GLY A 1 472 ? 20.407 28.364 41.795 1.00 24.92 722 GLY A N 1
ATOM 3832 C CA . GLY A 1 472 ? 20.342 27.965 40.396 1.00 28.10 722 GLY A CA 1
ATOM 3833 C C . GLY A 1 472 ? 21.653 27.877 39.632 1.00 27.55 722 GLY A C 1
ATOM 3834 O O . GLY A 1 472 ? 21.701 27.248 38.570 1.00 28.08 722 GLY A O 1
ATOM 3835 N N . SER A 1 473 ? 22.708 28.499 40.160 1.00 27.77 723 SER A N 1
ATOM 3836 C CA . SER A 1 473 ? 24.003 28.502 39.485 1.00 33.95 723 SER A CA 1
ATOM 3837 C C . SER A 1 473 ? 24.977 27.549 40.152 1.00 36.87 723 SER A C 1
ATOM 3838 O O . SER A 1 473 ? 26.140 27.448 39.752 1.00 31.57 723 SER A O 1
ATOM 3841 N N . ASN A 1 474 ? 24.496 26.844 41.170 1.00 30.74 724 ASN A N 1
ATOM 3842 C CA . ASN A 1 474 ? 25.370 26.025 41.998 1.00 32.81 724 ASN A CA 1
ATOM 3843 C C . ASN A 1 474 ? 25.640 24.611 41.474 1.00 32.84 724 ASN A C 1
ATOM 3844 O O . ASN A 1 474 ? 26.500 23.911 42.009 1.00 32.23 724 ASN A O 1
ATOM 3849 N N . LEU A 1 475 ? 24.918 24.193 40.432 1.00 28.30 725 LEU A N 1
ATOM 3850 C CA . LEU A 1 475 ? 25.104 22.863 39.866 1.00 25.77 725 LEU A CA 1
ATOM 3851 C C . LEU A 1 475 ? 25.671 22.960 38.450 1.00 30.16 725 LEU A C 1
ATOM 3852 O O . LEU A 1 475 ? 26.700 23.606 38.239 1.00 32.52 725 LEU A O 1
ATOM 3857 N N . THR A 1 476 ? 25.007 22.342 37.476 1.00 23.84 726 THR A N 1
ATOM 3858 C CA . THR A 1 476 ? 25.535 22.337 36.114 1.00 28.33 726 THR A CA 1
ATOM 3859 C C . THR A 1 476 ? 25.297 23.657 35.395 1.00 28.57 726 THR A C 1
ATOM 3860 O O . THR A 1 476 ? 24.430 24.441 35.782 1.00 25.51 726 THR A O 1
ATOM 3864 N N . SER A 1 477 ? 26.071 23.896 34.341 1.00 30.91 727 SER A N 1
ATOM 3865 C CA . SER A 1 477 ? 25.862 25.067 33.502 1.00 35.03 727 SER A CA 1
ATOM 3866 C C . SER A 1 477 ? 24.455 25.051 32.904 1.00 22.90 727 SER A C 1
ATOM 3867 O O . SER A 1 477 ? 23.759 26.076 32.896 1.00 25.00 727 SER A O 1
ATOM 3870 N N . TYR A 1 478 ? 24.029 23.888 32.428 1.00 22.31 728 TYR A N 1
ATOM 3871 C CA . TYR A 1 478 ? 22.726 23.792 31.791 1.00 22.58 728 TYR A CA 1
ATOM 3872 C C . TYR A 1 478 ? 21.603 23.999 32.812 1.00 20.64 728 TYR A C 1
ATOM 3873 O O . TYR A 1 478 ? 20.542 24.538 32.480 1.00 20.32 728 TYR A O 1
ATOM 3882 N N . GLY A 1 479 ? 21.855 23.592 34.055 1.00 22.77 729 GLY A N 1
ATOM 3883 C CA . GLY A 1 479 ? 20.913 23.809 35.142 1.00 24.81 729 GLY A CA 1
ATOM 3884 C C . GLY A 1 479 ? 20.524 25.266 35.366 1.00 20.44 729 GLY A C 1
ATOM 3885 O O . GLY A 1 479 ? 19.446 25.542 35.899 1.00 23.31 729 GLY A O 1
ATOM 3886 N N . ARG A 1 480 ? 21.391 26.198 34.971 1.00 20.08 730 ARG A N 1
ATOM 3887 C CA . ARG A 1 480 ? 21.115 27.627 35.125 1.00 24.47 730 ARG A CA 1
ATOM 3888 C C . ARG A 1 480 ? 19.951 28.125 34.271 1.00 25.12 730 ARG A C 1
ATOM 3889 O O . ARG A 1 480 ? 19.397 29.183 34.549 1.00 29.46 730 ARG A O 1
ATOM 3897 N N . THR A 1 481 ? 19.607 27.378 33.225 1.00 22.15 731 THR A N 1
ATOM 3898 C CA . THR A 1 481 ? 18.656 27.842 32.214 1.00 23.97 731 THR A CA 1
ATOM 3899 C C . THR A 1 481 ? 17.347 28.388 32.784 1.00 22.86 731 THR A C 1
ATOM 3900 O O . THR A 1 481 ? 16.940 29.508 32.454 1.00 28.61 731 THR A O 1
ATOM 3904 N N . ASN A 1 482 ? 16.696 27.595 33.634 1.00 19.10 732 ASN A N 1
ATOM 3905 C CA . ASN A 1 482 ? 15.458 28.016 34.284 1.00 22.28 732 ASN A CA 1
ATOM 3906 C C . ASN A 1 482 ? 15.082 27.041 35.383 1.00 19.08 732 ASN A C 1
ATOM 3907 O O . ASN A 1 482 ? 15.776 26.041 35.589 1.00 18.08 732 ASN A O 1
ATOM 3912 N N . GLU A 1 483 ? 13.975 27.311 36.068 1.00 21.15 733 GLU A N 1
ATOM 3913 C CA . GLU A 1 483 ? 13.543 26.462 37.177 1.00 21.66 733 GLU A CA 1
ATOM 3914 C C . GLU A 1 483 ? 13.351 24.991 36.801 1.00 21.04 733 GLU A C 1
ATOM 3915 O O . GLU A 1 483 ? 13.736 24.096 37.553 1.00 19.33 733 GLU A O 1
ATOM 3921 N N . ALA A 1 484 ? 12.756 24.732 35.639 1.00 18.57 734 ALA A N 1
ATOM 3922 C CA . ALA A 1 484 ? 12.475 23.353 35.259 1.00 16.61 734 ALA A CA 1
ATOM 3923 C C . ALA A 1 484 ? 13.756 22.590 34.970 1.00 15.06 734 ALA A C 1
ATOM 3924 O O . ALA A 1 484 ? 13.904 21.439 35.368 1.00 14.87 734 ALA A O 1
ATOM 3926 N N . GLU A 1 485 ? 14.680 23.222 34.253 1.00 15.26 735 GLU A N 1
ATOM 3927 C CA . GLU A 1 485 ? 15.924 22.544 33.923 1.00 18.58 735 GLU A CA 1
ATOM 3928 C C . GLU A 1 485 ? 16.797 22.333 35.140 1.00 17.12 735 GLU A C 1
ATOM 3929 O O . GLU A 1 485 ? 17.454 21.298 35.259 1.00 16.55 735 GLU A O 1
ATOM 3935 N N . PHE A 1 486 ? 16.785 23.306 36.046 1.00 17.71 736 PHE A N 1
ATOM 3936 C CA . PHE A 1 486 ? 17.510 23.174 37.304 1.00 15.94 736 PHE A CA 1
ATOM 3937 C C . PHE A 1 486 ? 17.007 21.989 38.125 1.00 17.70 736 PHE A C 1
ATOM 3938 O O . PHE A 1 486 ? 17.800 21.202 38.647 1.00 18.14 736 PHE A O 1
ATOM 3946 N N . PHE A 1 487 ? 15.688 21.878 38.252 1.00 16.01 737 PHE A N 1
ATOM 3947 C CA . PHE A 1 487 ? 15.076 20.775 38.979 1.00 14.49 737 PHE A CA 1
ATOM 3948 C C . PHE A 1 487 ? 15.493 19.447 38.344 1.00 14.66 737 PHE A C 1
ATOM 3949 O O . PHE A 1 487 ? 15.876 18.519 39.055 1.00 15.65 737 PHE A O 1
ATOM 3957 N N . ALA A 1 488 ? 15.416 19.363 37.010 1.00 16.51 738 ALA A N 1
ATOM 3958 C CA . ALA A 1 488 ? 15.708 18.120 36.306 1.00 13.96 738 ALA A CA 1
ATOM 3959 C C . ALA A 1 488 ? 17.174 17.742 36.442 1.00 15.22 738 ALA A C 1
ATOM 3960 O O . ALA A 1 488 ? 17.511 16.561 36.597 1.00 15.96 738 ALA A O 1
ATOM 3962 N N . GLU A 1 489 ? 18.038 18.748 36.399 1.00 15.52 739 GLU A N 1
ATOM 3963 C CA . GLU A 1 489 ? 19.470 18.530 36.551 1.00 17.29 739 GLU A CA 1
ATOM 3964 C C . GLU A 1 489 ? 19.807 18.099 37.979 1.00 17.43 739 GLU A C 1
ATOM 3965 O O . GLU A 1 489 ? 20.567 17.147 38.185 1.00 19.52 739 GLU A O 1
ATOM 3971 N N . ALA A 1 490 ? 19.234 18.785 38.964 1.00 19.18 740 ALA A N 1
ATOM 3972 C CA . ALA A 1 490 ? 19.441 18.383 40.352 1.00 18.22 740 ALA A CA 1
ATOM 3973 C C . ALA A 1 490 ? 18.936 16.959 40.569 1.00 17.47 740 ALA A C 1
ATOM 3974 O O . ALA A 1 490 ? 19.631 16.142 41.168 1.00 18.46 740 ALA A O 1
ATOM 3976 N N . PHE A 1 491 ? 17.750 16.653 40.041 1.00 19.46 741 PHE A N 1
ATOM 3977 C CA . PHE A 1 491 ? 17.207 15.303 40.132 1.00 17.49 741 PHE A CA 1
ATOM 3978 C C . PHE A 1 491 ? 18.157 14.271 39.528 1.00 17.86 741 PHE A C 1
ATOM 3979 O O . PHE A 1 491 ? 18.428 13.229 40.139 1.00 19.00 741 PHE A O 1
ATOM 3987 N N . ARG A 1 492 ? 18.663 14.555 38.332 1.00 17.61 742 ARG A N 1
ATOM 3988 C CA . ARG A 1 492 ? 19.545 13.608 37.663 1.00 19.79 742 ARG A CA 1
ATOM 3989 C C . ARG A 1 492 ? 20.810 13.352 38.473 1.00 21.25 742 ARG A C 1
ATOM 3990 O O . ARG A 1 492 ? 21.226 12.201 38.658 1.00 22.18 742 ARG A O 1
ATOM 3998 N N . LEU A 1 493 ? 21.406 14.428 38.976 1.00 20.50 743 LEU A N 1
ATOM 3999 C CA . LEU A 1 493 ? 22.639 14.328 39.744 1.00 21.46 743 LEU A CA 1
ATOM 4000 C C . LEU A 1 493 ? 22.408 13.615 41.084 1.00 19.64 743 LEU A C 1
ATOM 4001 O O . LEU A 1 493 ? 23.294 12.916 41.583 1.00 21.21 743 LEU A O 1
ATOM 4006 N N . MET A 1 494 ? 21.214 13.778 41.651 1.00 21.01 744 MET A N 1
ATOM 4007 C CA . MET A 1 494 ? 20.886 13.118 42.908 1.00 21.05 744 MET A CA 1
ATOM 4008 C C . MET A 1 494 ? 20.755 11.615 42.715 1.00 21.72 744 MET A C 1
ATOM 4009 O O . MET A 1 494 ? 20.823 10.848 43.679 1.00 24.86 744 MET A O 1
ATOM 4014 N N . HIS A 1 495 ? 20.564 11.190 41.471 1.00 22.16 745 HIS A N 1
ATOM 4015 C CA . HIS A 1 495 ? 20.385 9.773 41.178 1.00 22.46 745 HIS A CA 1
ATOM 4016 C C . HIS A 1 495 ? 21.480 9.243 40.257 1.00 31.54 745 HIS A C 1
ATOM 4017 O O . HIS A 1 495 ? 21.287 8.290 39.507 1.00 38.93 745 HIS A O 1
ATOM 4024 N N . SER A 1 496 ? 22.647 9.870 40.352 1.00 27.46 746 SER A N 1
ATOM 4025 C CA . SER A 1 496 ? 23.828 9.452 39.611 1.00 31.62 746 SER A CA 1
ATOM 4026 C C . SER A 1 496 ? 24.422 8.174 40.191 1.00 36.77 746 SER A C 1
ATOM 4027 O O . SER A 1 496 ? 24.303 7.915 41.384 1.00 35.04 746 SER A O 1
ATOM 4030 N N . THR A 1 497 ? 25.062 7.380 39.341 1.00 39.18 747 THR A N 1
ATOM 4031 C CA . THR A 1 497 ? 25.787 6.204 39.810 1.00 42.05 747 THR A CA 1
ATOM 4032 C C . THR A 1 497 ? 27.027 6.638 40.588 1.00 41.67 747 THR A C 1
ATOM 4033 O O . THR A 1 497 ? 27.573 5.871 41.384 1.00 43.23 747 THR A O 1
ATOM 4037 N N . ASP A 1 498 ? 27.454 7.879 40.357 1.00 37.51 748 ASP A N 1
ATOM 4038 C CA . ASP A 1 498 ? 28.594 8.471 41.058 1.00 41.61 748 ASP A CA 1
ATOM 4039 C C . ASP A 1 498 ? 28.156 9.170 42.354 1.00 42.31 748 ASP A C 1
ATOM 4040 O O . ASP A 1 498 ? 27.545 10.240 42.323 1.00 36.90 748 ASP A O 1
ATOM 4045 N N . HIS A 1 499 ? 28.492 8.562 43.487 1.00 46.78 749 HIS A N 1
ATOM 4046 C CA . HIS A 1 499 ? 28.132 9.086 44.803 1.00 45.76 749 HIS A CA 1
ATOM 4047 C C . HIS A 1 499 ? 28.588 10.531 45.032 1.00 47.06 749 HIS A C 1
ATOM 4048 O O . HIS A 1 499 ? 27.919 11.299 45.724 1.00 39.54 749 HIS A O 1
ATOM 4055 N N . ALA A 1 500 ? 29.725 10.897 44.448 1.00 44.59 750 ALA A N 1
ATOM 4056 C CA . ALA A 1 500 ? 30.247 12.251 44.596 1.00 41.25 750 ALA A CA 1
ATOM 4057 C C . ALA A 1 500 ? 29.291 13.276 43.998 1.00 34.11 750 ALA A C 1
ATOM 4058 O O . ALA A 1 500 ? 29.135 14.371 44.539 1.00 36.78 750 ALA A O 1
ATOM 4060 N N . GLU A 1 501 ? 28.655 12.917 42.885 1.00 33.37 751 GLU A N 1
ATOM 4061 C CA A GLU A 1 501 ? 27.693 13.816 42.267 0.55 31.76 751 GLU A CA 1
ATOM 4062 C CA B GLU A 1 501 ? 27.665 13.778 42.235 0.45 32.32 751 GLU A CA 1
ATOM 4063 C C . GLU A 1 501 ? 26.444 13.985 43.132 1.00 28.38 751 GLU A C 1
ATOM 4064 O O . GLU A 1 501 ? 25.912 15.089 43.235 1.00 29.06 751 GLU A O 1
ATOM 4075 N N . ARG A 1 502 ? 25.993 12.905 43.769 1.00 29.95 752 ARG A N 1
ATOM 4076 C CA . ARG A 1 502 ? 24.850 12.997 44.673 1.00 26.38 752 ARG A CA 1
ATOM 4077 C C . ARG A 1 502 ? 25.223 13.906 45.844 1.00 28.89 752 ARG A C 1
ATOM 4078 O O . ARG A 1 502 ? 24.416 14.726 46.284 1.00 32.10 752 ARG A O 1
ATOM 4086 N N . LEU A 1 503 ? 26.448 13.756 46.346 1.00 32.72 753 LEU A N 1
ATOM 4087 C CA . LEU A 1 503 ? 26.902 14.548 47.487 1.00 32.00 753 LEU A CA 1
ATOM 4088 C C . LEU A 1 503 ? 27.046 16.030 47.145 1.00 28.65 753 LEU A C 1
ATOM 4089 O O . LEU A 1 503 ? 26.834 16.887 48.005 1.00 33.28 753 LEU A O 1
ATOM 4094 N N . LYS A 1 504 ? 27.409 16.327 45.897 1.00 30.17 754 LYS A N 1
ATOM 4095 C CA . LYS A 1 504 ? 27.534 17.712 45.442 1.00 31.94 754 LYS A CA 1
ATOM 4096 C C . LYS A 1 504 ? 26.205 18.466 45.498 1.00 29.89 754 LYS A C 1
ATOM 4097 O O . LYS A 1 504 ? 26.175 19.647 45.843 1.00 28.57 754 LYS A O 1
ATOM 4103 N N . VAL A 1 505 ? 25.113 17.792 45.142 1.00 27.30 755 VAL A N 1
ATOM 4104 C CA . VAL A 1 505 ? 23.800 18.424 45.221 1.00 23.65 755 VAL A CA 1
ATOM 4105 C C . VAL A 1 505 ? 23.452 18.726 46.672 1.00 28.87 755 VAL A C 1
ATOM 4106 O O . VAL A 1 505 ? 23.048 19.839 47.005 1.00 29.11 755 VAL A O 1
ATOM 4110 N N . GLN A 1 506 ? 23.629 17.726 47.529 1.00 26.51 756 GLN A N 1
ATOM 4111 C CA . GLN A 1 506 ? 23.375 17.875 48.956 1.00 27.88 756 GLN A CA 1
ATOM 4112 C C . GLN A 1 506 ? 24.184 19.028 49.560 1.00 31.68 756 GLN A C 1
ATOM 4113 O O . GLN A 1 506 ? 23.664 19.793 50.373 1.00 35.85 756 GLN A O 1
ATOM 4119 N N . LYS A 1 507 ? 25.444 19.162 49.145 1.00 31.32 757 LYS A N 1
ATOM 4120 C CA . LYS A 1 507 ? 26.338 20.194 49.682 1.00 35.95 757 LYS A CA 1
ATOM 4121 C C . LYS A 1 507 ? 26.146 21.590 49.064 1.00 33.81 757 LYS A C 1
ATOM 4122 O O . LYS A 1 507 ? 26.122 22.596 49.783 1.00 33.78 757 LYS A O 1
ATOM 4128 N N . ASN A 1 508 ? 26.020 21.651 47.738 1.00 32.92 758 ASN A N 1
ATOM 4129 C CA . ASN A 1 508 ? 26.003 22.930 47.022 1.00 31.58 758 ASN A CA 1
ATOM 4130 C C . ASN A 1 508 ? 24.615 23.500 46.723 1.00 28.35 758 ASN A C 1
ATOM 4131 O O . ASN A 1 508 ? 24.466 24.705 46.507 1.00 31.37 758 ASN A O 1
ATOM 4136 N N . ALA A 1 509 ? 23.610 22.635 46.696 1.00 26.09 759 ALA A N 1
ATOM 4137 C CA . ALA A 1 509 ? 22.229 23.073 46.518 1.00 22.87 759 ALA A CA 1
ATOM 4138 C C . ALA A 1 509 ? 21.356 22.404 47.577 1.00 21.74 759 ALA A C 1
ATOM 4139 O O . ALA A 1 509 ? 20.457 21.628 47.257 1.00 21.92 759 ALA A O 1
ATOM 4141 N N . PRO A 1 510 ? 21.620 22.703 48.856 1.00 25.80 760 PRO A N 1
ATOM 4142 C CA . PRO A 1 510 ? 20.919 21.968 49.913 1.00 24.37 760 PRO A CA 1
ATOM 4143 C C . PRO A 1 510 ? 19.408 22.193 49.941 1.00 26.96 760 PRO A C 1
ATOM 4144 O O . PRO A 1 510 ? 18.683 21.265 50.298 1.00 25.04 760 PRO A O 1
ATOM 4148 N N . LYS A 1 511 ? 18.936 23.386 49.587 1.00 24.00 761 LYS A N 1
ATOM 4149 C CA . LYS A 1 511 ? 17.498 23.640 49.617 1.00 25.75 761 LYS A CA 1
ATOM 4150 C C . LYS A 1 511 ? 16.813 22.848 48.511 1.00 21.02 761 LYS A C 1
ATOM 4151 O O . LYS A 1 511 ? 15.709 22.330 48.695 1.00 23.08 761 LYS A O 1
ATOM 4157 N N . THR A 1 512 ? 17.496 22.742 47.379 1.00 19.98 762 THR A N 1
ATOM 4158 C CA . THR A 1 512 ? 16.983 22.003 46.224 1.00 17.58 762 THR A CA 1
ATOM 4159 C C . THR A 1 512 ? 16.950 20.512 46.540 1.00 21.54 762 THR A C 1
ATOM 4160 O O . THR A 1 512 ? 15.970 19.822 46.245 1.00 20.32 762 THR A O 1
ATOM 4164 N N . PHE A 1 513 ? 18.031 20.023 47.139 1.00 21.07 763 PHE A N 1
ATOM 4165 C CA . PHE A 1 513 ? 18.115 18.644 47.603 1.00 22.41 763 PHE A CA 1
ATOM 4166 C C . PHE A 1 513 ? 16.919 18.299 48.494 1.00 23.25 763 PHE A C 1
ATOM 4167 O O . PHE A 1 513 ? 16.228 17.297 48.267 1.00 20.78 763 PHE A O 1
ATOM 4175 N N . GLN A 1 514 ? 16.669 19.147 49.487 1.00 23.46 764 GLN A N 1
ATOM 4176 C CA A GLN A 1 514 ? 15.555 18.937 50.403 0.48 23.20 764 GLN A CA 1
ATOM 4177 C CA B GLN A 1 514 ? 15.552 18.960 50.409 0.52 23.27 764 GLN A CA 1
ATOM 4178 C C . GLN A 1 514 ? 14.207 19.000 49.691 1.00 19.79 764 GLN A C 1
ATOM 4179 O O . GLN A 1 514 ? 13.343 18.159 49.927 1.00 22.43 764 GLN A O 1
ATOM 4190 N N . PHE A 1 515 ? 14.042 19.995 48.825 1.00 21.36 765 PHE A N 1
ATOM 4191 C CA . PHE A 1 515 ? 12.792 20.190 48.092 1.00 22.93 765 PHE A CA 1
ATOM 4192 C C . PHE A 1 515 ? 12.444 18.973 47.247 1.00 22.05 765 PHE A C 1
ATOM 4193 O O . PHE A 1 515 ? 11.307 18.507 47.255 1.00 20.57 765 PHE A O 1
ATOM 4201 N N . ILE A 1 516 ? 13.428 18.469 46.511 1.00 19.69 766 ILE A N 1
ATOM 4202 C CA . ILE A 1 516 ? 13.227 17.276 45.691 1.00 18.55 766 ILE A CA 1
ATOM 4203 C C . ILE A 1 516 ? 12.879 16.047 46.542 1.00 21.65 766 ILE A C 1
ATOM 4204 O O . ILE A 1 516 ? 11.931 15.326 46.225 1.00 20.33 766 ILE A O 1
ATOM 4209 N N . ASN A 1 517 ? 13.603 15.823 47.636 1.00 21.49 767 ASN A N 1
ATOM 4210 C CA . ASN A 1 517 ? 13.276 14.698 48.491 1.00 20.89 767 ASN A CA 1
ATOM 4211 C C . ASN A 1 517 ? 11.864 14.830 49.073 1.00 20.83 767 ASN A C 1
ATOM 4212 O O . ASN A 1 517 ? 11.149 13.832 49.208 1.00 22.67 767 ASN A O 1
ATOM 4217 N N . ASP A 1 518 ? 11.460 16.058 49.390 1.00 21.65 768 ASP A N 1
ATOM 4218 C CA . ASP A 1 518 ? 10.124 16.289 49.922 1.00 25.19 768 ASP A CA 1
ATOM 4219 C C . ASP A 1 518 ? 9.066 15.962 48.872 1.00 25.13 768 ASP A C 1
ATOM 4220 O O . ASP A 1 518 ? 8.040 15.362 49.197 1.00 25.18 768 ASP A O 1
ATOM 4225 N N . GLN A 1 519 ? 9.316 16.355 47.622 1.00 23.34 769 GLN A N 1
ATOM 4226 C CA . GLN A 1 519 ? 8.375 16.081 46.538 1.00 21.95 769 GLN A CA 1
ATOM 4227 C C . GLN A 1 519 ? 8.294 14.586 46.272 1.00 20.79 769 GLN A C 1
ATOM 4228 O O . GLN A 1 519 ? 7.222 14.061 45.965 1.00 21.92 769 GLN A O 1
ATOM 4234 N N . ILE A 1 520 ? 9.429 13.898 46.387 1.00 20.72 770 ILE A N 1
ATOM 4235 C CA . ILE A 1 520 ? 9.458 12.444 46.191 1.00 22.18 770 ILE A CA 1
ATOM 4236 C C . ILE A 1 520 ? 8.574 11.746 47.227 1.00 22.46 770 ILE A C 1
ATOM 4237 O O . ILE A 1 520 ? 7.828 10.816 46.901 1.00 22.97 770 ILE A O 1
ATOM 4242 N N . LYS A 1 521 ? 8.636 12.209 48.472 1.00 22.72 771 LYS A N 1
ATOM 4243 C CA . LYS A 1 521 ? 7.767 11.657 49.501 1.00 23.92 771 LYS A CA 1
ATOM 4244 C C . LYS A 1 521 ? 6.291 11.931 49.207 1.00 23.42 771 LYS A C 1
ATOM 4245 O O . LYS A 1 521 ? 5.454 11.041 49.343 1.00 27.17 771 LYS A O 1
ATOM 4251 N N . PHE A 1 522 ? 5.977 13.156 48.799 1.00 24.23 772 PHE A N 1
ATOM 4252 C CA . PHE A 1 522 ? 4.604 13.531 48.459 1.00 29.51 772 PHE A CA 1
ATOM 4253 C C . PHE A 1 522 ? 4.051 12.602 47.367 1.00 28.59 772 PHE A C 1
ATOM 4254 O O . PHE A 1 522 ? 2.924 12.106 47.461 1.00 27.74 772 PHE A O 1
ATOM 4262 N N . ILE A 1 523 ? 4.867 12.343 46.354 1.00 19.38 773 ILE A N 1
ATOM 4263 C CA . ILE A 1 523 ? 4.461 11.474 45.256 1.00 22.62 773 ILE A CA 1
ATOM 4264 C C . ILE A 1 523 ? 4.218 10.036 45.731 1.00 28.07 773 ILE A C 1
ATOM 4265 O O . ILE A 1 523 ? 3.178 9.439 45.445 1.00 24.54 773 ILE A O 1
ATOM 4270 N N . ILE A 1 524 ? 5.183 9.482 46.456 1.00 22.82 774 ILE A N 1
ATOM 4271 C CA . ILE A 1 524 ? 5.108 8.091 46.891 1.00 24.82 774 ILE A CA 1
ATOM 4272 C C . ILE A 1 524 ? 3.904 7.869 47.815 1.00 29.71 774 ILE A C 1
ATOM 4273 O O . ILE A 1 524 ? 3.292 6.795 47.812 1.00 30.55 774 ILE A O 1
ATOM 4278 N N . ASN A 1 525 ? 3.555 8.914 48.562 1.00 25.54 775 ASN A N 1
ATOM 4279 C CA . ASN A 1 525 ? 2.462 8.880 49.527 1.00 26.09 775 ASN A CA 1
ATOM 4280 C C . ASN A 1 525 ? 1.068 9.232 48.992 1.00 33.98 775 ASN A C 1
ATOM 4281 O O . ASN A 1 525 ? 0.087 9.162 49.740 1.00 36.02 775 ASN A O 1
ATOM 4286 N N . SER A 1 526 ? 0.979 9.611 47.720 1.00 40.25 776 SER A N 1
ATOM 4287 C CA . SER A 1 526 ? -0.302 10.010 47.130 1.00 45.91 776 SER A CA 1
ATOM 4288 C C . SER A 1 526 ? -1.270 8.837 46.922 1.00 52.84 776 SER A C 1
ATOM 4289 O O . SER A 1 526 ? -0.903 7.671 47.087 1.00 46.99 776 SER A O 1
#